Protein AF-0000000075212163 (afdb_homodimer)

Radius of gyration: 25.21 Å; Cα contacts (8 Å, |Δi|>4): 678; chains: 2; bounding box: 70×63×48 Å

Secondary structure (DSSP, 8-state):
--EEEHHHHHHHHHHHHHHHHHHH-TTEEEEEEETT-GGG-EEEEESGGGTT--TTPPPPHHHHHHHTT-SSEEEEEEEEESSTT--EEEEEEEEEEETTEEEEEEEEEE-HHHHHHHHHHHHHH--GGGHHHHHHTTTTSHHHHHHHHHHHHHTTTS-GGG--HHHHHHHHHHHHHTTGGGSTTHHHHHHHHHTS-HHHHHHHHHHHHHH--/--EEEHHHHHHHHHHHHHHHHHHH-TTEEEEEEETT-GGG-EEEEESGGGTT--TTPPPPHHHHHHHTT-SSEEEEEEEEESSTT--EEEEEEEEEEETTEEEEEEEEEE-HHHHHHHHHHHHHH--GGGHHHHHHTTTTSHHHHHHHHHHHHHTTTS-GGG--HHHHHHHHHHHHHTTGGGSTTHHHHHHHHHTS-HHHHHHHHHHHHHHT-

InterPro domains:
  IPR013559 YheO-like [PF08348] (7-125)
  IPR039445 Transcriptional regulator DauR-like, HTH domain [PF13309] (145-206)
  IPR039446 Transcriptional regulator DauR-like [PTHR35568] (6-212)

Sequence (426 aa):
MGSVPENDVLELLNQIGEAIALTFGKDCEVCISDLDTPEKAVLYIYNGHVTGREVGSPLIDEAKARVRNTDENVYLNYKKKIRKNGPSLKSSTIVKKIGGRNIAFCINYDCTQVEAMQYTLMNFLQTSSDQEDLDILGINTPSALAPIIQASIQSTNKPVSNFKKADRLKVVRDLDKRGILQIQNSVRLIADALGVSRYSIYNYIKEVRKEDHMGSVPENDVLELLNQIGEAIALTFGKDCEVCISDLDTPEKAVLYIYNGHVTGREVGSPLIDEAKARVRNTDENVYLNYKKKIRKNGPSLKSSTIVKKIGGRNIAFCINYDCTQVEAMQYTLMNFLQTSSDQEDLDILGINTPSALAPIIQASIQSTNKPVSNFKKADRLKVVRDLDKRGILQIQNSVRLIADALGVSRYSIYNYIKEVRKEDH

Foldseek 3Di:
DDDDDLVVVVVVLQVVQVVVDVVVHLQKKKFKFFLVCQQQTTCDMDNCVNLVDDHRHGDQPVVNVVVVDDAWDWDAFDWDDRDDLGFIWTKIWTWHQGPNITMIIMMIGGCLVVLLVVLLVCVVPDDPVCVVVCVVVCCLPLVSVSSNLNVLLVVLVDDLVPDDPVSLLSSLLVCVVSVQVVRPCSLVSNCVNNVHDSVVSVVSVVVSVVVVD/DDDDDLVVVVVVLQVVQVVVDVVVHLQKKKFKFFLVCQQQTTCDMDNCVNLVDDHRHGDQPVVNVVVVDDAWDWDAFDWDDRDDLGFIWTKIWTWHQGPNITMIIMMIGGCLVVLLVVLLVCVVPDDPVCVVVCVVVCCLPLVSLSSNLNVLLVVLVDDLVPDDPVSLLSSLLVCVVSVQVVRPCSLVSNCVNNVHDSVVSVVSVVVSVVVVD

Organism: Peptococcus niger (NCBI:txid2741)

Solvent-accessible surface area (backbone atoms only — not comparable to full-atom values): 22731 Å² total; per-residue (Å²): 132,39,58,33,51,35,69,58,52,53,50,49,51,50,52,50,36,50,36,51,21,58,58,66,31,77,50,22,22,22,40,33,28,35,66,81,41,44,75,53,10,26,70,45,61,38,46,31,74,77,80,68,49,53,69,44,32,50,61,50,69,74,56,51,64,54,61,76,68,47,81,82,36,76,47,66,56,38,83,44,68,88,46,89,69,45,62,42,25,42,25,24,38,40,36,43,76,55,49,86,38,46,33,36,45,33,41,38,31,54,41,19,59,59,50,29,48,52,49,53,51,51,60,70,66,54,45,86,85,37,58,66,45,45,60,67,72,34,56,74,32,71,79,42,43,48,27,40,54,41,34,46,44,54,71,67,77,51,62,67,89,71,53,48,72,70,50,51,42,50,35,52,43,53,38,46,75,71,46,46,69,74,41,80,66,33,58,57,52,49,14,61,59,64,70,50,50,57,66,55,49,52,52,42,51,53,53,49,57,52,67,78,95,132,40,60,32,49,35,69,57,54,53,50,49,51,50,52,52,35,51,34,51,22,58,58,67,31,78,51,23,21,23,41,34,29,37,67,80,40,44,74,54,10,27,70,44,60,38,45,31,74,78,79,70,48,53,69,44,32,50,61,52,70,73,55,52,64,54,63,76,67,46,81,83,36,74,46,64,54,36,84,44,69,88,46,90,71,44,63,43,24,44,26,25,37,39,38,44,77,55,48,87,36,46,34,36,45,32,41,40,31,56,41,20,59,58,50,28,48,52,49,52,51,51,60,70,65,54,45,87,85,37,58,67,46,47,60,69,72,34,57,75,31,72,78,43,43,48,28,38,53,40,32,45,43,53,71,67,76,54,62,67,90,72,55,49,71,71,51,53,43,52,34,53,44,54,38,45,76,72,48,45,69,75,42,79,67,32,57,56,53,50,14,62,59,65,72,51,51,57,67,55,49,52,51,42,50,53,52,49,56,51,66,80,96

pLDDT: mean 85.3, std 13.09, range [45.0, 98.56]

Structure (mmCIF, N/CA/C/O backbone):
data_AF-0000000075212163-model_v1
#
loop_
_entity.id
_entity.type
_entity.pdbx_description
1 polymer 'Predicted transcriptional regulator YheO, contains PAS and DNA-binding HTH domains'
#
loop_
_atom_site.group_PDB
_atom_site.id
_atom_site.type_symbol
_atom_site.label_atom_id
_atom_site.label_alt_id
_atom_site.label_comp_id
_atom_site.label_asym_id
_atom_site.label_entity_id
_atom_site.label_seq_id
_atom_site.pdbx_PDB_ins_code
_atom_site.Cartn_x
_atom_site.Cartn_y
_atom_site.Cartn_z
_atom_site.occupancy
_atom_site.B_iso_or_equiv
_atom_site.auth_seq_id
_atom_site.auth_comp_id
_atom_site.auth_asym_id
_atom_site.auth_atom_id
_atom_site.pdbx_PDB_model_num
ATOM 1 N N . MET A 1 1 ? 33.031 13.766 -5.918 1 59.62 1 MET A N 1
ATOM 2 C CA . MET A 1 1 ? 31.875 12.898 -6.02 1 59.62 1 MET A CA 1
ATOM 3 C C . MET A 1 1 ? 32.188 11.508 -5.477 1 59.62 1 MET A C 1
ATOM 5 O O . MET A 1 1 ? 33.125 10.867 -5.91 1 59.62 1 MET A O 1
ATOM 9 N N . GLY A 1 2 ? 31.781 11.203 -4.219 1 79.5 2 GLY A N 1
ATOM 10 C CA . GLY A 1 2 ? 32.25 10 -3.557 1 79.5 2 GLY A CA 1
ATOM 11 C C . GLY A 1 2 ? 31.641 8.727 -4.098 1 79.5 2 GLY A C 1
ATOM 12 O O . GLY A 1 2 ? 30.938 8.75 -5.105 1 79.5 2 GLY A O 1
ATOM 13 N N . SER A 1 3 ? 32.344 7.625 -3.955 1 86.94 3 SER A N 1
ATOM 14 C CA . SER A 1 3 ? 31.859 6.301 -4.328 1 86.94 3 SER A CA 1
ATOM 15 C C . SER A 1 3 ? 31.375 5.523 -3.109 1 86.94 3 SER A C 1
ATOM 17 O O . SER A 1 3 ? 31.781 5.816 -1.981 1 86.94 3 SER A O 1
ATOM 19 N N . VAL A 1 4 ? 30.438 4.684 -3.367 1 91.12 4 VAL A N 1
ATOM 20 C CA . VAL A 1 4 ? 29.875 3.82 -2.342 1 91.12 4 VAL A CA 1
ATOM 21 C C . VAL A 1 4 ? 30.188 2.361 -2.656 1 91.12 4 VAL A C 1
ATOM 23 O O . VAL A 1 4 ? 30.031 1.918 -3.799 1 91.12 4 VAL A O 1
ATOM 26 N N . PRO A 1 5 ? 30.641 1.63 -1.663 1 90.69 5 PRO A N 1
ATOM 27 C CA . PRO A 1 5 ? 30.891 0.208 -1.91 1 90.69 5 PRO A CA 1
ATOM 28 C C . PRO A 1 5 ? 29.625 -0.541 -2.35 1 90.69 5 PRO A C 1
ATOM 30 O O . PRO A 1 5 ? 28.531 -0.251 -1.866 1 90.69 5 PRO A O 1
ATOM 33 N N . GLU A 1 6 ? 29.859 -1.454 -3.268 1 91 6 GLU A N 1
ATOM 34 C CA . GLU A 1 6 ? 28.766 -2.258 -3.805 1 91 6 GLU A CA 1
ATOM 35 C C . GLU A 1 6 ? 27.953 -2.896 -2.686 1 91 6 GLU A C 1
ATOM 37 O O . GLU A 1 6 ? 26.719 -2.875 -2.719 1 91 6 GLU A O 1
ATOM 42 N N . ASN A 1 7 ? 28.578 -3.461 -1.73 1 91.38 7 ASN A N 1
ATOM 43 C CA . ASN A 1 7 ? 27.906 -4.137 -0.629 1 91.38 7 ASN A CA 1
ATOM 44 C C . ASN A 1 7 ? 27.047 -3.176 0.173 1 91.38 7 ASN A C 1
ATOM 46 O O . ASN A 1 7 ? 26 -3.566 0.695 1 91.38 7 ASN A O 1
ATOM 50 N N . ASP A 1 8 ? 27.469 -1.947 0.259 1 91.81 8 ASP A N 1
ATOM 51 C CA . ASP A 1 8 ? 26.672 -0.946 0.975 1 91.81 8 ASP A CA 1
ATOM 52 C C . ASP A 1 8 ? 25.391 -0.608 0.217 1 91.81 8 ASP A C 1
ATOM 54 O O . ASP A 1 8 ? 24.359 -0.357 0.828 1 91.81 8 ASP A O 1
ATOM 58 N N . VAL A 1 9 ? 25.531 -0.577 -1.086 1 93.94 9 VAL A N 1
ATOM 59 C CA . VAL A 1 9 ? 24.359 -0.309 -1.91 1 93.94 9 VAL A CA 1
ATOM 60 C C . VAL A 1 9 ? 23.359 -1.448 -1.765 1 93.94 9 VAL A C 1
ATOM 62 O O . VAL A 1 9 ? 22.156 -1.209 -1.604 1 93.94 9 VAL A O 1
ATOM 65 N N . LEU A 1 10 ? 23.828 -2.658 -1.772 1 94.88 10 LEU A N 1
ATOM 66 C CA . LEU A 1 10 ? 22.953 -3.82 -1.619 1 94.88 10 LEU A CA 1
ATOM 67 C C . LEU A 1 10 ? 22.297 -3.832 -0.242 1 94.88 10 LEU A C 1
ATOM 69 O O . LEU A 1 10 ? 21.141 -4.195 -0.109 1 94.88 10 LEU A O 1
ATOM 73 N N . GLU A 1 11 ? 23.031 -3.48 0.715 1 94.31 11 GLU A N 1
ATOM 74 C CA . GLU A 1 11 ? 22.469 -3.393 2.064 1 94.31 11 GLU A CA 1
ATOM 75 C C . GLU A 1 11 ? 21.375 -2.334 2.145 1 94.31 11 GLU A C 1
ATOM 77 O O . GLU A 1 11 ? 20.375 -2.527 2.824 1 94.31 11 GLU A O 1
ATOM 82 N N . LEU A 1 12 ? 21.625 -1.24 1.497 1 94.5 12 LEU A N 1
ATOM 83 C CA . LEU A 1 12 ? 20.625 -0.191 1.443 1 94.5 12 LEU A CA 1
ATOM 84 C C . LEU A 1 12 ? 19.344 -0.7 0.784 1 94.5 12 LEU A C 1
ATOM 86 O O . LEU A 1 12 ? 18.25 -0.47 1.292 1 94.5 12 LEU A O 1
ATOM 90 N N . LEU A 1 13 ? 19.484 -1.383 -0.332 1 96.81 13 LEU A N 1
ATOM 91 C CA . LEU A 1 13 ? 18.328 -1.969 -1.011 1 96.81 13 LEU A CA 1
ATOM 92 C C . LEU A 1 13 ? 17.609 -2.947 -0.096 1 96.81 13 LEU A C 1
ATOM 94 O O . LEU A 1 13 ? 16.375 -2.988 -0.082 1 96.81 13 LEU A O 1
ATOM 98 N N . ASN A 1 14 ? 18.344 -3.713 0.599 1 97 14 ASN A N 1
ATOM 99 C CA . ASN A 1 14 ? 17.781 -4.648 1.565 1 97 14 ASN A CA 1
ATOM 100 C C . ASN A 1 14 ? 16.953 -3.926 2.621 1 97 14 ASN A C 1
ATOM 102 O O . ASN A 1 14 ? 15.828 -4.344 2.924 1 97 14 ASN A O 1
ATOM 106 N N . GLN A 1 15 ? 17.453 -2.859 3.141 1 95.81 15 GLN A N 1
ATOM 107 C CA . GLN A 1 15 ? 16.75 -2.086 4.16 1 95.81 15 GLN A CA 1
ATOM 108 C C . GLN A 1 15 ? 15.477 -1.458 3.596 1 95.81 15 GLN A C 1
ATOM 110 O O . GLN A 1 15 ? 14.445 -1.425 4.27 1 95.81 15 GLN A O 1
ATOM 115 N N . ILE A 1 16 ? 15.57 -0.955 2.41 1 97.44 16 ILE A N 1
ATOM 116 C CA . ILE A 1 16 ? 14.406 -0.375 1.76 1 97.44 16 ILE A CA 1
ATOM 117 C C . ILE A 1 16 ? 13.352 -1.457 1.529 1 97.44 16 ILE A C 1
ATOM 119 O O . ILE A 1 16 ? 12.156 -1.226 1.739 1 97.44 16 ILE A O 1
ATOM 123 N N . GLY A 1 17 ? 13.82 -2.602 1.071 1 98.25 17 GLY A N 1
ATOM 124 C CA . GLY A 1 17 ? 12.906 -3.719 0.906 1 98.25 17 GLY A CA 1
ATOM 125 C C . GLY A 1 17 ? 12.148 -4.059 2.174 1 98.25 17 GLY A C 1
ATOM 126 O O . GLY A 1 17 ? 10.93 -4.254 2.143 1 98.25 17 GLY A O 1
ATOM 127 N N . GLU A 1 18 ? 12.836 -4.141 3.271 1 97.12 18 GLU A N 1
ATOM 128 C CA . GLU A 1 18 ? 12.203 -4.406 4.562 1 97.12 18 GLU A CA 1
ATOM 129 C C . GLU A 1 18 ? 11.188 -3.324 4.914 1 97.12 18 GLU A C 1
ATOM 131 O O . GLU A 1 18 ? 10.086 -3.627 5.367 1 97.12 18 GLU A O 1
ATOM 136 N N . ALA A 1 19 ? 11.609 -2.09 4.699 1 96.56 19 ALA A N 1
ATOM 137 C CA . ALA A 1 19 ? 10.727 -0.964 5 1 96.56 19 ALA A CA 1
ATOM 138 C C . ALA A 1 19 ? 9.422 -1.063 4.219 1 96.56 19 ALA A C 1
ATOM 140 O O . ALA A 1 19 ? 8.344 -0.877 4.785 1 96.56 19 ALA A O 1
ATOM 141 N N . ILE A 1 20 ? 9.531 -1.35 2.979 1 98.31 20 ILE A N 1
ATOM 142 C CA . ILE A 1 20 ? 8.352 -1.46 2.125 1 98.31 20 ILE A CA 1
ATOM 143 C C . ILE A 1 20 ? 7.465 -2.6 2.617 1 98.31 20 ILE A C 1
ATOM 145 O O . ILE A 1 20 ? 6.262 -2.416 2.811 1 98.31 20 ILE A O 1
ATOM 149 N N . ALA A 1 21 ? 8.031 -3.75 2.846 1 97.81 21 ALA A N 1
ATOM 150 C CA . ALA A 1 21 ? 7.281 -4.934 3.25 1 97.81 21 ALA A CA 1
ATOM 151 C C . ALA A 1 21 ? 6.559 -4.695 4.57 1 97.81 21 ALA A C 1
ATOM 153 O O . ALA A 1 21 ? 5.406 -5.109 4.738 1 97.81 21 ALA A O 1
ATOM 154 N N . LEU A 1 22 ? 7.172 -4.039 5.453 1 96.12 22 LEU A N 1
ATOM 155 C CA . LEU A 1 22 ? 6.566 -3.795 6.758 1 96.12 22 LEU A CA 1
ATOM 156 C C . LEU A 1 22 ? 5.492 -2.715 6.664 1 96.12 22 LEU A C 1
ATOM 158 O O . LEU A 1 22 ? 4.449 -2.812 7.312 1 96.12 22 LEU A O 1
ATOM 162 N N . THR A 1 23 ? 5.754 -1.752 5.898 1 96.19 23 THR A N 1
ATOM 163 C CA . THR A 1 23 ? 4.805 -0.651 5.77 1 96.19 23 THR A CA 1
ATOM 164 C C . THR A 1 23 ? 3.506 -1.128 5.125 1 96.19 23 THR A C 1
ATOM 166 O O . THR A 1 23 ? 2.416 -0.742 5.555 1 96.19 23 THR A O 1
ATOM 169 N N . PHE A 1 24 ? 3.613 -1.989 4.148 1 97 24 PHE A N 1
ATOM 170 C CA . PHE A 1 24 ? 2.434 -2.309 3.354 1 97 24 PHE A CA 1
ATOM 171 C C . PHE A 1 24 ? 1.915 -3.701 3.689 1 97 24 PHE A C 1
ATOM 173 O O . PHE A 1 24 ? 0.899 -4.141 3.145 1 97 24 PHE A O 1
ATOM 180 N N . GLY A 1 25 ? 2.672 -4.469 4.551 1 95.62 25 GLY A N 1
ATOM 181 C CA . GLY A 1 25 ? 2.107 -5.648 5.188 1 95.62 25 GLY A CA 1
ATOM 182 C C . GLY A 1 25 ? 2.441 -6.938 4.461 1 95.62 25 GLY A C 1
ATOM 183 O O . GLY A 1 25 ? 3.211 -6.93 3.494 1 95.62 25 GLY A O 1
ATOM 184 N N . LYS A 1 26 ? 1.809 -8.008 4.895 1 95.12 26 LYS A N 1
ATOM 185 C CA . LYS A 1 26 ? 2.178 -9.367 4.535 1 95.12 26 LYS A CA 1
ATOM 186 C C . LYS A 1 26 ? 1.903 -9.648 3.061 1 95.12 26 LYS A C 1
ATOM 188 O O . LYS A 1 26 ? 2.488 -10.562 2.475 1 95.12 26 LYS A O 1
ATOM 193 N N . ASP A 1 27 ? 1.025 -8.898 2.43 1 95.06 27 ASP A N 1
ATOM 194 C CA . ASP A 1 27 ? 0.671 -9.125 1.033 1 95.06 27 ASP A CA 1
ATOM 195 C C . ASP A 1 27 ? 1.636 -8.406 0.095 1 95.06 27 ASP A C 1
ATOM 197 O O . ASP A 1 27 ? 1.512 -8.508 -1.127 1 95.06 27 ASP A O 1
ATOM 201 N N . CYS A 1 28 ? 2.619 -7.695 0.62 1 98 28 CYS A N 1
ATOM 202 C CA . CYS A 1 28 ? 3.594 -6.957 -0.175 1 98 28 CYS A CA 1
ATOM 203 C C . CYS A 1 28 ? 4.949 -7.648 -0.154 1 98 28 CYS A C 1
ATOM 205 O O . CYS A 1 28 ? 5.652 -7.617 0.859 1 98 28 CYS A O 1
ATOM 207 N N . GLU A 1 29 ? 5.34 -8.195 -1.203 1 97.62 29 GLU A N 1
ATOM 208 C CA . GLU A 1 29 ? 6.641 -8.836 -1.35 1 97.62 29 GLU A CA 1
ATOM 209 C C . GLU A 1 29 ? 7.66 -7.891 -1.976 1 97.62 29 GLU A C 1
ATOM 211 O O . GLU A 1 29 ? 7.344 -7.176 -2.928 1 97.62 29 GLU A O 1
ATOM 216 N N . VAL A 1 30 ? 8.836 -7.867 -1.484 1 98.56 30 VAL A N 1
ATOM 217 C CA . VAL A 1 30 ? 9.969 -7.199 -2.113 1 98.56 30 VAL A CA 1
ATOM 218 C C . VAL A 1 30 ? 11.094 -8.203 -2.354 1 98.56 30 VAL A C 1
ATOM 220 O O . VAL A 1 30 ? 11.484 -8.93 -1.441 1 98.56 30 VAL A O 1
ATOM 223 N N . CYS A 1 31 ? 11.562 -8.242 -3.576 1 97.62 31 CYS A N 1
ATOM 224 C CA . CYS A 1 31 ? 12.594 -9.195 -3.973 1 97.62 31 CYS A CA 1
ATOM 225 C C . CYS A 1 31 ? 13.758 -8.492 -4.656 1 97.62 31 CYS A C 1
ATOM 227 O O . CYS A 1 31 ? 13.555 -7.691 -5.57 1 97.62 31 CYS A O 1
ATOM 229 N N . ILE A 1 32 ? 14.914 -8.695 -4.168 1 97.69 32 ILE A N 1
ATOM 230 C CA . ILE A 1 32 ? 16.156 -8.219 -4.781 1 97.69 32 ILE A CA 1
ATOM 231 C C . ILE A 1 32 ? 16.922 -9.391 -5.375 1 97.69 32 ILE A C 1
ATOM 233 O O . ILE A 1 32 ? 17.281 -10.336 -4.66 1 97.69 32 ILE A O 1
ATOM 237 N N . SER A 1 33 ? 17.203 -9.328 -6.648 1 96.19 33 SER A N 1
ATOM 238 C CA . SER A 1 33 ? 17.797 -10.484 -7.32 1 96.19 33 SER A CA 1
ATOM 239 C C . SER A 1 33 ? 18.984 -10.07 -8.172 1 96.19 33 SER A C 1
ATOM 241 O O . SER A 1 33 ? 19.047 -8.945 -8.664 1 96.19 33 SER A O 1
ATOM 243 N N . ASP A 1 34 ? 19.891 -11 -8.32 1 93.69 34 ASP A N 1
ATOM 244 C CA . ASP A 1 34 ? 21 -10.898 -9.25 1 93.69 34 ASP A CA 1
ATOM 245 C C . ASP A 1 34 ? 20.672 -11.57 -10.578 1 93.69 34 ASP A C 1
ATOM 247 O O . ASP A 1 34 ? 20.609 -12.805 -10.656 1 93.69 34 ASP A O 1
ATOM 251 N N . LEU A 1 35 ? 20.531 -10.789 -11.602 1 90.56 35 LEU A N 1
ATOM 252 C CA . LEU A 1 35 ? 20.078 -11.32 -12.883 1 90.56 35 LEU A CA 1
ATOM 253 C C . LEU A 1 35 ? 21.203 -12.07 -13.586 1 90.56 35 LEU A C 1
ATOM 255 O O . LEU A 1 35 ? 20.953 -12.828 -14.531 1 90.56 35 LEU A O 1
ATOM 259 N N . ASP A 1 36 ? 22.406 -11.891 -13.141 1 89.5 36 ASP A N 1
ATOM 260 C CA . ASP A 1 36 ? 23.547 -12.523 -13.773 1 89.5 36 ASP A CA 1
ATOM 261 C C . ASP A 1 36 ? 23.75 -13.945 -13.258 1 89.5 36 ASP A C 1
ATOM 263 O O . ASP A 1 36 ? 24.562 -14.695 -13.805 1 89.5 36 ASP A O 1
ATOM 267 N N . THR A 1 37 ? 23.094 -14.32 -12.18 1 91.5 37 THR A N 1
ATOM 268 C CA . THR A 1 37 ? 23.125 -15.672 -11.625 1 91.5 37 THR A CA 1
ATOM 269 C C . THR A 1 37 ? 21.719 -16.266 -11.547 1 91.5 37 THR A C 1
ATOM 271 O O . THR A 1 37 ? 21.203 -16.5 -10.461 1 91.5 37 THR A O 1
ATOM 274 N N . PRO A 1 38 ? 21.125 -16.594 -12.648 1 90 38 PRO A N 1
ATOM 275 C CA . PRO A 1 38 ? 19.703 -16.938 -12.734 1 90 38 PRO A CA 1
ATOM 276 C C . PRO A 1 38 ? 19.344 -18.188 -11.914 1 90 38 PRO A C 1
ATOM 278 O O . PRO A 1 38 ? 18.219 -18.328 -11.469 1 90 38 PRO A O 1
ATOM 281 N N . GLU A 1 39 ? 20.25 -19.094 -11.641 1 92.62 39 GLU A N 1
ATOM 282 C CA . GLU A 1 39 ? 19.953 -20.344 -10.922 1 92.62 39 GLU A CA 1
ATOM 283 C C . GLU A 1 39 ? 19.875 -20.094 -9.422 1 92.62 39 GLU A C 1
ATOM 285 O O . GLU A 1 39 ? 19.266 -20.875 -8.695 1 92.62 39 GLU A O 1
ATOM 290 N N . LYS A 1 40 ? 20.578 -19.125 -8.945 1 94.75 40 LYS A N 1
ATOM 291 C CA . LYS A 1 40 ? 20.547 -18.688 -7.555 1 94.75 40 LYS A CA 1
ATOM 292 C C . LYS A 1 40 ? 20.406 -17.172 -7.473 1 94.75 40 LYS A C 1
ATOM 294 O O . LYS A 1 40 ? 21.25 -16.5 -6.875 1 94.75 40 LYS A O 1
ATOM 299 N N . ALA A 1 41 ? 19.312 -16.672 -7.98 1 94.75 41 ALA A N 1
ATOM 300 C CA . ALA A 1 41 ? 19.203 -15.266 -8.344 1 94.75 41 ALA A CA 1
ATOM 301 C C . ALA A 1 41 ? 18.797 -14.422 -7.141 1 94.75 41 ALA A C 1
ATOM 303 O O . ALA A 1 41 ? 19.312 -13.312 -6.953 1 94.75 41 ALA A O 1
ATOM 304 N N . VAL A 1 42 ? 17.859 -14.898 -6.246 1 97.44 42 VAL A N 1
ATOM 305 C CA . VAL A 1 42 ? 17.266 -14.07 -5.195 1 97.44 42 VAL A CA 1
ATOM 306 C C . VAL A 1 42 ? 18.281 -13.852 -4.082 1 97.44 42 VAL A C 1
ATOM 308 O O . VAL A 1 42 ? 18.734 -14.797 -3.434 1 97.44 42 VAL A O 1
ATOM 311 N N . LEU A 1 43 ? 18.703 -12.648 -3.863 1 97.44 43 LEU A N 1
ATOM 312 C CA . LEU A 1 43 ? 19.656 -12.266 -2.826 1 97.44 43 LEU A CA 1
ATOM 313 C C . LEU A 1 43 ? 18.938 -11.984 -1.509 1 97.44 43 LEU A C 1
ATOM 315 O O . LEU A 1 43 ? 19.375 -12.445 -0.451 1 97.44 43 LEU A O 1
ATOM 319 N N . TYR A 1 44 ? 17.859 -11.148 -1.538 1 97.94 44 TYR A N 1
ATOM 320 C CA . TYR A 1 44 ? 16.984 -10.781 -0.419 1 97.94 44 TYR A CA 1
ATOM 321 C C . TYR A 1 44 ? 15.523 -10.859 -0.813 1 97.94 44 TYR A C 1
ATOM 323 O O . TYR A 1 44 ? 15.164 -10.578 -1.958 1 97.94 44 TYR A O 1
ATOM 331 N N . ILE A 1 45 ? 14.734 -11.312 0.126 1 98.31 45 ILE A N 1
ATOM 332 C CA . ILE A 1 45 ? 13.305 -11.359 -0.163 1 98.31 45 ILE A CA 1
ATOM 333 C C . ILE A 1 45 ? 12.516 -11.211 1.134 1 98.31 45 ILE A C 1
ATOM 335 O O . ILE A 1 45 ? 12.875 -11.789 2.16 1 98.31 45 ILE A O 1
ATOM 339 N N . TYR A 1 46 ? 11.547 -10.344 1.135 1 98.31 46 TYR A N 1
ATOM 340 C CA . TYR A 1 46 ? 10.562 -10.18 2.201 1 98.31 46 TYR A CA 1
ATOM 341 C C . TYR A 1 46 ? 9.172 -10.602 1.735 1 98.31 46 TYR A C 1
ATOM 343 O O . TYR A 1 46 ? 8.758 -10.266 0.626 1 98.31 46 TYR A O 1
ATOM 351 N N . ASN A 1 47 ? 8.484 -11.438 2.562 1 97.25 47 ASN A N 1
ATOM 352 C CA . ASN A 1 47 ? 7.168 -11.984 2.256 1 97.25 47 ASN A CA 1
ATOM 353 C C . ASN A 1 47 ? 7.199 -12.859 1.01 1 97.25 47 ASN A C 1
ATOM 355 O O . ASN A 1 47 ? 6.359 -12.719 0.121 1 97.25 47 ASN A O 1
ATOM 359 N N . GLY A 1 48 ? 8.133 -13.75 0.991 1 95.62 48 GLY A N 1
ATOM 360 C CA . GLY A 1 48 ? 8.344 -14.633 -0.147 1 95.62 48 GLY A CA 1
ATOM 361 C C . GLY A 1 48 ? 7.164 -15.539 -0.427 1 95.62 48 GLY A C 1
ATOM 362 O O . GLY A 1 48 ? 7.023 -16.062 -1.534 1 95.62 48 GLY A O 1
ATOM 363 N N . HIS A 1 49 ? 6.262 -15.672 0.503 1 90.56 49 HIS A N 1
ATOM 364 C CA . HIS A 1 49 ? 5.102 -16.547 0.343 1 90.56 49 HIS A CA 1
ATOM 365 C C . HIS A 1 49 ? 4.172 -16.031 -0.75 1 90.56 49 HIS A C 1
ATOM 367 O O . HIS A 1 49 ? 3.369 -16.781 -1.296 1 90.56 49 HIS A O 1
ATOM 373 N N . VAL A 1 50 ? 4.258 -14.773 -1.085 1 92.19 50 VAL A N 1
ATOM 374 C CA . VAL A 1 50 ? 3.408 -14.18 -2.115 1 92.19 50 VAL A CA 1
ATOM 375 C C . VAL A 1 50 ? 3.662 -14.875 -3.453 1 92.19 50 VAL A C 1
ATOM 377 O O . VAL A 1 50 ? 2.725 -15.133 -4.211 1 92.19 50 VAL A O 1
ATOM 380 N N . THR A 1 51 ? 4.906 -15.172 -3.73 1 89.94 51 THR A N 1
ATOM 381 C CA . THR A 1 51 ? 5.246 -15.812 -4.992 1 89.94 51 THR A CA 1
ATOM 382 C C . THR A 1 51 ? 5.773 -17.234 -4.758 1 89.94 51 THR A C 1
ATOM 384 O O . THR A 1 51 ? 6.07 -17.953 -5.707 1 89.94 51 THR A O 1
ATOM 387 N N . GLY A 1 52 ? 5.922 -17.578 -3.494 1 89.06 52 GLY A N 1
ATOM 388 C CA . GLY A 1 52 ? 6.469 -18.891 -3.168 1 89.06 52 GLY A CA 1
ATOM 389 C C . GLY A 1 52 ? 7.977 -18.953 -3.322 1 89.06 52 GLY A C 1
ATOM 390 O O . GLY A 1 52 ? 8.523 -20.016 -3.621 1 89.06 52 GLY A O 1
ATOM 391 N N . ARG A 1 53 ? 8.688 -17.906 -3.201 1 92.81 53 ARG A N 1
ATOM 392 C CA . ARG A 1 53 ? 10.141 -17.859 -3.393 1 92.81 53 ARG A CA 1
ATOM 393 C C . ARG A 1 53 ? 10.859 -17.656 -2.066 1 92.81 53 ARG A C 1
ATOM 395 O O . ARG A 1 53 ? 10.242 -17.266 -1.07 1 92.81 53 ARG A O 1
ATOM 402 N N . GLU A 1 54 ? 12.109 -17.969 -2.049 1 96.25 54 GLU A N 1
ATOM 403 C CA . GLU A 1 54 ? 13.008 -17.766 -0.914 1 96.25 54 GLU A CA 1
ATOM 404 C C . GLU A 1 54 ? 14.406 -17.359 -1.377 1 96.25 54 GLU A C 1
ATOM 406 O O . GLU A 1 54 ? 14.688 -17.344 -2.576 1 96.25 54 GLU A O 1
ATOM 411 N N . VAL A 1 55 ? 15.305 -16.938 -0.433 1 97.56 55 VAL A N 1
ATOM 412 C CA . VAL A 1 55 ? 16.672 -16.594 -0.777 1 97.56 55 VAL A CA 1
ATOM 413 C C . VAL A 1 55 ? 17.328 -17.766 -1.508 1 97.56 55 VAL A C 1
ATOM 415 O O . VAL A 1 55 ? 17.203 -18.922 -1.091 1 97.56 55 VAL A O 1
ATOM 418 N N . GLY A 1 56 ? 17.938 -17.469 -2.664 1 96.31 56 GLY A N 1
ATOM 419 C CA . GLY A 1 56 ? 18.594 -18.5 -3.451 1 96.31 56 GLY A CA 1
ATOM 420 C C . GLY A 1 56 ? 17.688 -19.078 -4.539 1 96.31 56 GLY A C 1
ATOM 421 O O . GLY A 1 56 ? 18.141 -19.844 -5.387 1 96.31 56 GLY A O 1
ATOM 422 N N . SER A 1 57 ? 16.406 -18.75 -4.523 1 94.88 57 SER A N 1
ATOM 423 C CA . SER A 1 57 ? 15.516 -19.203 -5.578 1 94.88 57 SER A CA 1
ATOM 424 C C . SER A 1 57 ? 15.969 -18.703 -6.949 1 94.88 57 SER A C 1
ATOM 426 O O . SER A 1 57 ? 16.578 -17.641 -7.059 1 94.88 57 SER A O 1
ATOM 428 N N . PRO A 1 58 ? 15.703 -19.484 -8.031 1 93.62 58 PRO A N 1
ATOM 429 C CA . PRO A 1 58 ? 16.031 -19.062 -9.391 1 93.62 58 PRO A CA 1
ATOM 430 C C . PRO A 1 58 ? 15.125 -17.953 -9.906 1 93.62 58 PRO A C 1
ATOM 432 O O . PRO A 1 58 ? 14.109 -17.641 -9.281 1 93.62 58 PRO A O 1
ATOM 435 N N . LEU A 1 59 ? 15.539 -17.359 -11.016 1 89.44 59 LEU A N 1
ATOM 436 C CA . LEU A 1 59 ? 14.664 -16.406 -11.688 1 89.44 59 LEU A CA 1
ATOM 437 C C . LEU A 1 59 ? 13.414 -17.109 -12.227 1 89.44 59 LEU A C 1
ATOM 439 O O . LEU A 1 59 ? 13.492 -18.234 -12.719 1 89.44 59 LEU A O 1
ATOM 443 N N . ILE A 1 60 ? 12.352 -16.391 -12.102 1 81.25 60 ILE A N 1
ATOM 444 C CA . ILE A 1 60 ? 11.141 -16.891 -12.742 1 81.25 60 ILE A CA 1
ATOM 445 C C . ILE A 1 60 ? 11.117 -16.484 -14.211 1 81.25 60 ILE A C 1
ATOM 447 O O . ILE A 1 60 ? 11.836 -15.562 -14.617 1 81.25 60 ILE A O 1
ATOM 451 N N . ASP A 1 61 ? 10.359 -17.109 -14.977 1 72.94 61 ASP A N 1
ATOM 452 C CA . ASP A 1 61 ? 10.336 -16.938 -16.422 1 72.94 61 ASP A CA 1
ATOM 453 C C . ASP A 1 61 ? 10.047 -15.492 -16.797 1 72.94 61 ASP A C 1
ATOM 455 O O . ASP A 1 61 ? 10.672 -14.938 -17.703 1 72.94 61 ASP A O 1
ATOM 459 N N . GLU A 1 62 ? 9.172 -14.875 -16.109 1 71.31 62 GLU A N 1
ATOM 460 C CA . GLU A 1 62 ? 8.82 -13.492 -16.406 1 71.31 62 GLU A CA 1
ATOM 461 C C . GLU A 1 62 ? 10.016 -12.562 -16.234 1 71.31 62 GLU A C 1
ATOM 463 O O . GLU A 1 62 ? 10.18 -11.609 -17 1 71.31 62 GLU A O 1
ATOM 468 N N . ALA A 1 63 ? 10.805 -12.828 -15.289 1 70.38 63 ALA A N 1
ATOM 469 C CA . ALA A 1 63 ? 11.992 -12.023 -15.023 1 70.38 63 ALA A CA 1
ATOM 470 C C . ALA A 1 63 ? 13.07 -12.266 -16.078 1 70.38 63 ALA A C 1
ATOM 472 O O . ALA A 1 63 ? 13.758 -11.336 -16.5 1 70.38 63 ALA A O 1
ATOM 473 N N . LYS A 1 64 ? 13.117 -13.453 -16.531 1 70.12 64 LYS A N 1
ATOM 474 C CA . LYS A 1 64 ? 14.102 -13.797 -17.547 1 70.12 64 LYS A CA 1
ATOM 475 C C . LYS A 1 64 ? 13.82 -13.055 -18.859 1 70.12 64 LYS A C 1
ATOM 477 O O . LYS A 1 64 ? 14.75 -12.586 -19.516 1 70.12 64 LYS A O 1
ATOM 482 N N . ALA A 1 65 ? 12.562 -13.047 -19.141 1 68.25 65 ALA A N 1
ATOM 483 C CA . ALA A 1 65 ? 12.164 -12.398 -20.375 1 68.25 65 ALA A CA 1
ATOM 484 C C . ALA A 1 65 ? 12.5 -10.906 -20.359 1 68.25 65 ALA A C 1
ATOM 486 O O . ALA A 1 65 ? 12.805 -10.312 -21.391 1 68.25 65 ALA A O 1
ATOM 487 N N . ARG A 1 66 ? 12.508 -10.336 -19.172 1 62.16 66 ARG A N 1
ATOM 488 C CA . ARG A 1 66 ? 12.781 -8.906 -19.016 1 62.16 66 ARG A CA 1
ATOM 489 C C . ARG A 1 66 ? 14.273 -8.625 -19.094 1 62.16 66 ARG A C 1
ATOM 491 O O . ARG A 1 66 ? 14.688 -7.559 -19.562 1 62.16 66 ARG A O 1
ATOM 498 N N . VAL A 1 67 ? 15.148 -9.5 -18.609 1 61.12 67 VAL A N 1
ATOM 499 C CA . VAL A 1 67 ? 16.609 -9.383 -18.594 1 61.12 67 VAL A CA 1
ATOM 500 C C . VAL A 1 67 ? 17.125 -9.297 -20.031 1 61.12 67 VAL A C 1
ATOM 502 O O . VAL A 1 67 ? 18.109 -8.602 -20.297 1 61.12 67 VAL A O 1
ATOM 505 N N . ARG A 1 68 ? 16.578 -10.156 -21 1 58.34 68 ARG A N 1
ATOM 506 C CA . ARG A 1 68 ? 17.141 -10.273 -22.344 1 58.34 68 ARG A CA 1
ATOM 507 C C . ARG A 1 68 ? 17.031 -8.953 -23.094 1 58.34 68 ARG A C 1
ATOM 509 O O . ARG A 1 68 ? 17.734 -8.734 -24.078 1 58.34 68 ARG A O 1
ATOM 516 N N . ASN A 1 69 ? 16.25 -8.227 -22.719 1 53.06 69 ASN A N 1
ATOM 517 C CA . ASN A 1 69 ? 16.031 -7.082 -23.594 1 53.06 69 ASN A CA 1
ATOM 518 C C . ASN A 1 69 ? 16.734 -5.832 -23.078 1 53.06 69 ASN A C 1
ATOM 520 O O . ASN A 1 69 ? 16.953 -4.879 -23.828 1 53.06 69 ASN A O 1
ATOM 524 N N . THR A 1 70 ? 16.75 -5.23 -21.906 1 52.31 70 THR A N 1
ATOM 525 C CA . THR A 1 70 ? 16.922 -3.795 -21.734 1 52.31 70 THR A CA 1
ATOM 526 C C . THR A 1 70 ? 18.031 -3.498 -20.734 1 52.31 70 THR A C 1
ATOM 528 O O . THR A 1 70 ? 18.312 -4.309 -19.859 1 52.31 70 THR A O 1
ATOM 531 N N . ASP A 1 71 ? 19.219 -2.697 -21.203 1 57.22 71 ASP A N 1
ATOM 532 C CA . ASP A 1 71 ? 20.031 -1.904 -20.297 1 57.22 71 ASP A CA 1
ATOM 533 C C . ASP A 1 71 ? 19.281 -1.609 -19 1 57.22 71 ASP A C 1
ATOM 535 O O . ASP A 1 71 ? 18.469 -2.428 -18.547 1 57.22 71 ASP A O 1
ATOM 539 N N . GLU A 1 72 ? 19.078 -0.357 -18.625 1 61.53 72 GLU A N 1
ATOM 540 C CA . GLU A 1 72 ? 18.25 0.159 -17.547 1 61.53 72 GLU A CA 1
ATOM 541 C C . GLU A 1 72 ? 16.766 0.011 -17.875 1 61.53 72 GLU A C 1
ATOM 543 O O . GLU A 1 72 ? 16.266 0.605 -18.828 1 61.53 72 GLU A O 1
ATOM 548 N N . ASN A 1 73 ? 16.125 -1.097 -17.109 1 82.25 73 ASN A N 1
ATOM 549 C CA . ASN A 1 73 ? 14.711 -1.312 -17.375 1 82.25 73 ASN A CA 1
ATOM 550 C C . ASN A 1 73 ? 13.867 -1.066 -16.125 1 82.25 73 ASN A C 1
ATOM 552 O O . ASN A 1 73 ? 14.281 -1.396 -15.016 1 82.25 73 ASN A O 1
ATOM 556 N N . VAL A 1 74 ? 13.016 -0.15 -16.312 1 86.81 74 VAL A N 1
ATOM 557 C CA . VAL A 1 74 ? 12.039 0.171 -15.273 1 86.81 74 VAL A CA 1
ATOM 558 C C . VAL A 1 74 ? 10.633 -0.177 -15.75 1 86.81 74 VAL A C 1
ATOM 560 O O . VAL A 1 74 ? 10.195 0.296 -16.797 1 86.81 74 VAL A O 1
ATOM 563 N N . TYR A 1 75 ? 10.016 -1.114 -15.117 1 89.56 75 TYR A N 1
ATOM 564 C CA . TYR A 1 75 ? 8.617 -1.471 -15.32 1 89.56 75 TYR A CA 1
ATOM 565 C C . TYR A 1 75 ? 7.785 -1.136 -14.094 1 89.56 75 TYR A C 1
ATOM 567 O O . TYR A 1 75 ? 7.961 -1.74 -13.031 1 89.56 75 TYR A O 1
ATOM 575 N N . LEU A 1 76 ? 6.879 -0.2 -14.281 1 93.12 76 LEU A N 1
ATOM 576 C CA . LEU A 1 76 ? 6.203 0.304 -13.086 1 93.12 76 LEU A CA 1
ATOM 577 C C . LEU A 1 76 ? 4.719 -0.054 -13.117 1 93.12 76 LEU A C 1
ATOM 579 O O . LEU A 1 76 ? 4.082 0.003 -14.172 1 93.12 76 LEU A O 1
ATOM 583 N N . ASN A 1 77 ? 4.25 -0.5 -11.992 1 94.56 77 ASN A N 1
ATOM 584 C CA . ASN A 1 77 ? 2.832 -0.683 -11.703 1 94.56 77 ASN A CA 1
ATOM 585 C C . ASN A 1 77 ? 2.139 -1.506 -12.781 1 94.56 77 ASN A C 1
ATOM 587 O O . ASN A 1 77 ? 1.125 -1.079 -13.344 1 94.56 77 ASN A O 1
ATOM 591 N N . TYR A 1 78 ? 2.582 -2.672 -12.969 1 90.38 78 TYR A N 1
ATOM 592 C CA . TYR A 1 78 ? 1.99 -3.559 -13.961 1 90.38 78 TYR A CA 1
ATOM 593 C C . TYR A 1 78 ? 1.367 -4.781 -13.297 1 90.38 78 TYR A C 1
ATOM 595 O O . TYR A 1 78 ? 1.742 -5.148 -12.188 1 90.38 78 TYR A O 1
ATOM 603 N N . LYS A 1 79 ? 0.364 -5.344 -14.008 1 88.19 79 LYS A N 1
ATOM 604 C CA . LYS A 1 79 ? -0.243 -6.59 -13.547 1 88.19 79 LYS A CA 1
ATOM 605 C C . LYS A 1 79 ? 0.641 -7.789 -13.867 1 88.19 79 LYS A C 1
ATOM 607 O O . LYS A 1 79 ? 1.197 -7.879 -14.969 1 88.19 79 LYS A O 1
ATOM 612 N N . LYS A 1 80 ? 0.825 -8.625 -12.828 1 83.88 80 LYS A N 1
ATOM 613 C CA . LYS A 1 80 ? 1.652 -9.812 -12.977 1 83.88 80 LYS A CA 1
ATOM 614 C C . LYS A 1 80 ? 0.903 -11.062 -12.516 1 83.88 80 LYS A C 1
ATOM 616 O O . LYS A 1 80 ? 0.182 -11.023 -11.516 1 83.88 80 LYS A O 1
ATOM 621 N N . LYS A 1 81 ? 1.045 -12.125 -13.312 1 76.25 81 LYS A N 1
ATOM 622 C CA . LYS A 1 81 ? 0.55 -13.438 -12.906 1 76.25 81 LYS A CA 1
ATOM 623 C C . LYS A 1 81 ? 1.686 -14.461 -12.836 1 76.25 81 LYS A C 1
ATOM 625 O O . LYS A 1 81 ? 2.451 -14.609 -13.797 1 76.25 81 LYS A O 1
ATOM 630 N N . ILE A 1 82 ? 1.924 -14.953 -11.711 1 73.31 82 ILE A N 1
ATOM 631 C CA . ILE A 1 82 ? 2.998 -15.93 -11.555 1 73.31 82 ILE A CA 1
ATOM 632 C C . ILE A 1 82 ? 2.564 -17.266 -12.133 1 73.31 82 ILE A C 1
ATOM 634 O O . ILE A 1 82 ? 3.369 -17.984 -12.734 1 73.31 82 ILE A O 1
ATOM 638 N N . ARG A 1 83 ? 1.415 -17.734 -11.953 1 69.19 83 ARG A N 1
ATOM 639 C CA . ARG A 1 83 ? 0.837 -18.969 -12.484 1 69.19 83 ARG A CA 1
ATOM 640 C C . ARG A 1 83 ? -0.624 -18.766 -12.875 1 69.19 83 ARG A C 1
ATOM 642 O O . ARG A 1 83 ? -1.253 -17.797 -12.453 1 69.19 83 ARG A O 1
ATOM 649 N N . LYS A 1 84 ? -0.973 -19.75 -13.656 1 66.31 84 LYS A N 1
ATOM 650 C CA . LYS A 1 84 ? -2.387 -19.75 -14.023 1 66.31 84 LYS A CA 1
ATOM 651 C C . LYS A 1 84 ? -3.275 -19.844 -12.781 1 66.31 84 LYS A C 1
ATOM 653 O O . LYS A 1 84 ? -3.041 -20.672 -11.906 1 66.31 84 LYS A O 1
ATOM 658 N N . ASN A 1 85 ? -4.07 -19 -12.531 1 65.5 85 ASN A N 1
ATOM 659 C CA . ASN A 1 85 ? -5.043 -18.984 -11.445 1 65.5 85 ASN A CA 1
ATOM 660 C C . ASN A 1 85 ? -4.383 -18.625 -10.117 1 65.5 85 ASN A C 1
ATOM 662 O O . ASN A 1 85 ? -4.855 -19.047 -9.055 1 65.5 85 ASN A O 1
ATOM 666 N N . GLY A 1 86 ? -3.197 -18.188 -10.188 1 72.69 86 GLY A N 1
ATOM 667 C CA . GLY A 1 86 ? -2.531 -17.703 -8.984 1 72.69 86 GLY A CA 1
ATOM 668 C C . GLY A 1 86 ? -3.039 -16.359 -8.516 1 72.69 86 GLY A C 1
ATOM 669 O O . GLY A 1 86 ? -4.07 -15.875 -8.984 1 72.69 86 GLY A O 1
ATOM 670 N N . PRO A 1 87 ? -2.348 -15.883 -7.5 1 79.06 87 PRO A N 1
ATOM 671 C CA . PRO A 1 87 ? -2.754 -14.57 -6.984 1 79.06 87 PRO A CA 1
ATOM 672 C C . PRO A 1 87 ? -2.627 -13.461 -8.031 1 79.06 87 PRO A C 1
ATOM 674 O O . PRO A 1 87 ? -1.798 -13.555 -8.938 1 79.06 87 PRO A O 1
ATOM 677 N N . SER A 1 88 ? -3.475 -12.578 -7.973 1 86 88 SER A N 1
ATOM 678 C CA . SER A 1 88 ? -3.402 -11.352 -8.766 1 86 88 SER A CA 1
ATOM 679 C C . SER A 1 88 ? -2.379 -10.383 -8.188 1 86 88 SER A C 1
ATOM 681 O O . SER A 1 88 ? -2.561 -9.859 -7.09 1 86 88 SER A O 1
ATOM 683 N N . LEU A 1 89 ? -1.322 -10.148 -8.961 1 91.25 89 LEU A N 1
ATOM 684 C CA . LEU A 1 89 ? -0.248 -9.32 -8.43 1 91.25 89 LEU A CA 1
ATOM 685 C C . LEU A 1 89 ? -0.152 -8 -9.188 1 91.25 89 LEU A C 1
ATOM 687 O O . LEU A 1 89 ? -0.291 -7.973 -10.414 1 91.25 89 LEU A O 1
ATOM 691 N N . LYS A 1 90 ? -0.007 -6.906 -8.492 1 94.44 90 LYS A N 1
ATOM 692 C CA . LYS A 1 90 ? 0.497 -5.625 -8.977 1 94.44 90 LYS A CA 1
ATOM 693 C C . LYS A 1 90 ? 1.986 -5.473 -8.688 1 94.44 90 LYS A C 1
ATOM 695 O O . LYS A 1 90 ? 2.424 -5.672 -7.551 1 94.44 90 LYS A O 1
ATOM 700 N N . SER A 1 91 ? 2.75 -5.074 -9.75 1 94.19 91 SER A N 1
ATOM 701 C CA . SER A 1 91 ? 4.191 -5.203 -9.562 1 94.19 91 SER A CA 1
ATOM 702 C C . SER A 1 91 ? 4.934 -4.012 -10.164 1 94.19 91 SER A C 1
ATOM 704 O O . SER A 1 91 ? 4.395 -3.303 -11.008 1 94.19 91 SER A O 1
ATOM 706 N N . SER A 1 92 ? 6.078 -3.674 -9.656 1 94.75 92 SER A N 1
ATOM 707 C CA . SER A 1 92 ? 7.074 -2.748 -10.188 1 94.75 92 SER A CA 1
ATOM 708 C C . SER A 1 92 ? 8.477 -3.344 -10.102 1 94.75 92 SER A C 1
ATOM 710 O O . SER A 1 92 ? 8.852 -3.93 -9.086 1 94.75 92 SER A O 1
ATOM 712 N N . THR A 1 93 ? 9.234 -3.232 -11.195 1 93.25 93 THR A N 1
ATOM 713 C CA . THR A 1 93 ? 10.578 -3.793 -11.258 1 93.25 93 THR A CA 1
ATOM 714 C C . THR A 1 93 ? 11.578 -2.746 -11.75 1 93.25 93 THR A C 1
ATOM 716 O O . THR A 1 93 ? 11.328 -2.055 -12.742 1 93.25 93 THR A O 1
ATOM 719 N N . ILE A 1 94 ? 12.625 -2.598 -11.039 1 93.56 94 ILE A N 1
ATOM 720 C CA . ILE A 1 94 ? 13.75 -1.757 -11.43 1 93.56 94 ILE A CA 1
ATOM 721 C C . ILE A 1 94 ? 15.008 -2.615 -11.602 1 93.56 94 ILE A C 1
ATOM 723 O O . ILE A 1 94 ? 15.359 -3.385 -10.703 1 93.56 94 ILE A O 1
ATOM 727 N N . VAL A 1 95 ? 15.625 -2.506 -12.734 1 91.75 95 VAL A N 1
ATOM 728 C CA . VAL A 1 95 ? 16.891 -3.184 -12.984 1 91.75 95 VAL A CA 1
ATOM 729 C C . VAL A 1 95 ? 18.016 -2.152 -13.102 1 91.75 95 VAL A C 1
ATOM 731 O O . VAL A 1 95 ? 17.891 -1.186 -13.859 1 91.75 95 VAL A O 1
ATOM 734 N N . LYS A 1 96 ? 19.031 -2.324 -12.336 1 90.69 96 LYS A N 1
ATOM 735 C CA . LYS A 1 96 ? 20.156 -1.4 -12.352 1 90.69 96 LYS A CA 1
ATOM 736 C C . LYS A 1 96 ? 21.484 -2.15 -12.273 1 90.69 96 LYS A C 1
ATOM 738 O O . LYS A 1 96 ? 21.578 -3.199 -11.633 1 90.69 96 LYS A O 1
ATOM 743 N N . LYS A 1 97 ? 22.422 -1.602 -12.922 1 89.69 97 LYS A N 1
ATOM 744 C CA . LYS A 1 97 ? 23.781 -2.111 -12.773 1 89.69 97 LYS A CA 1
ATOM 745 C C . LYS A 1 97 ? 24.438 -1.576 -11.5 1 89.69 97 LYS A C 1
ATOM 747 O O . LYS A 1 97 ? 24.562 -0.363 -11.32 1 89.69 97 LYS A O 1
ATOM 752 N N . ILE A 1 98 ? 24.781 -2.445 -10.609 1 88.94 98 ILE A N 1
ATOM 753 C CA . ILE A 1 98 ? 25.453 -2.105 -9.359 1 88.94 98 ILE A CA 1
ATOM 754 C C . ILE A 1 98 ? 26.781 -2.85 -9.266 1 88.94 98 ILE A C 1
ATOM 756 O O . ILE A 1 98 ? 26.797 -4.078 -9.148 1 88.94 98 ILE A O 1
ATOM 760 N N . GLY A 1 99 ? 27.906 -2.148 -9.266 1 84 99 GLY A N 1
ATOM 761 C CA . GLY A 1 99 ? 29.219 -2.777 -9.195 1 84 99 GLY A CA 1
ATOM 762 C C . GLY A 1 99 ? 29.438 -3.812 -10.281 1 84 99 GLY A C 1
ATOM 763 O O . GLY A 1 99 ? 29.953 -4.895 -10.016 1 84 99 GLY A O 1
ATOM 764 N N . GLY A 1 100 ? 28.812 -3.691 -11.43 1 83.81 100 GLY A N 1
ATOM 765 C CA . GLY A 1 100 ? 29 -4.578 -12.562 1 83.81 100 GLY A CA 1
ATOM 766 C C . GLY A 1 100 ? 27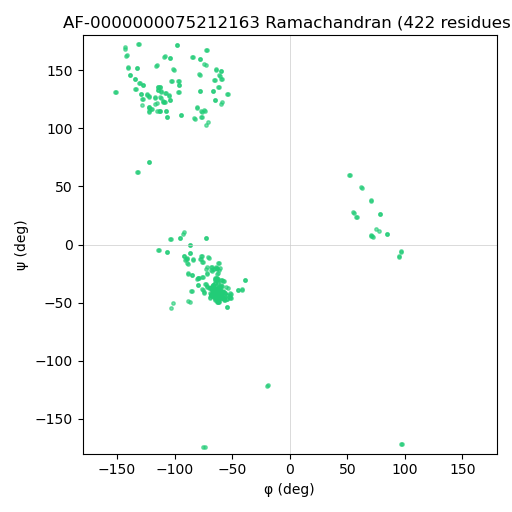.953 -5.672 -12.641 1 83.81 100 GLY A C 1
ATOM 767 O O . GLY A 1 100 ? 27.922 -6.445 -13.602 1 83.81 100 GLY A O 1
ATOM 768 N N . ARG A 1 101 ? 27.156 -5.77 -11.711 1 89.25 101 ARG A N 1
ATOM 769 C CA . ARG A 1 101 ? 26.094 -6.77 -11.688 1 89.25 101 ARG A CA 1
ATOM 770 C C . ARG A 1 101 ? 24.75 -6.148 -12.047 1 89.25 101 ARG A C 1
ATOM 772 O O . ARG A 1 101 ? 24.453 -5.02 -11.648 1 89.25 101 ARG A O 1
ATOM 779 N N . ASN A 1 102 ? 24 -6.922 -12.805 1 90.69 102 ASN A N 1
ATOM 780 C CA . ASN A 1 102 ? 22.625 -6.504 -13.055 1 90.69 102 ASN A CA 1
ATOM 781 C C . ASN A 1 102 ? 21.703 -6.91 -11.914 1 90.69 102 ASN A C 1
ATOM 783 O O . ASN A 1 102 ? 21.375 -8.086 -11.766 1 90.69 102 ASN A O 1
ATOM 787 N N . ILE A 1 103 ? 21.25 -5.887 -11.133 1 92.81 103 ILE A N 1
ATOM 788 C CA . ILE A 1 103 ? 20.438 -6.141 -9.961 1 92.81 103 ILE A CA 1
ATOM 789 C C . ILE A 1 103 ? 19 -5.707 -10.234 1 92.81 103 ILE A C 1
ATOM 791 O O . ILE A 1 103 ? 18.75 -4.621 -10.766 1 92.81 103 ILE A O 1
ATOM 795 N N . ALA A 1 104 ? 18.062 -6.602 -9.93 1 94.12 104 ALA A N 1
ATOM 796 C CA . ALA A 1 104 ? 16.641 -6.285 -10.047 1 94.12 104 ALA A CA 1
ATOM 797 C C . ALA A 1 104 ? 16.016 -6.055 -8.672 1 94.12 104 ALA A C 1
ATOM 799 O O . ALA A 1 104 ? 16.25 -6.832 -7.738 1 94.12 104 ALA A O 1
ATOM 800 N N . PHE A 1 105 ? 15.336 -4.953 -8.5 1 96.44 105 PHE A N 1
ATOM 801 C CA . PHE A 1 105 ? 14.5 -4.625 -7.348 1 96.44 105 PHE A CA 1
ATOM 802 C C . PHE A 1 105 ? 13.023 -4.691 -7.715 1 96.44 105 PHE A C 1
ATOM 804 O O . PHE A 1 105 ? 12.531 -3.873 -8.492 1 96.44 105 PHE A O 1
ATOM 811 N N . CYS A 1 106 ? 12.281 -5.645 -7.113 1 96.19 106 CYS A N 1
ATOM 812 C CA . CYS A 1 106 ? 10.906 -5.902 -7.523 1 96.19 106 CYS A CA 1
ATOM 813 C C . CYS A 1 106 ? 9.953 -5.785 -6.344 1 96.19 106 CYS A C 1
ATOM 815 O O . CYS A 1 106 ? 10.219 -6.332 -5.27 1 96.19 106 CYS A O 1
ATOM 817 N N . ILE A 1 107 ? 8.93 -5.039 -6.523 1 97.81 107 ILE A N 1
ATOM 818 C CA . ILE A 1 107 ? 7.797 -4.973 -5.602 1 97.81 107 ILE A CA 1
ATOM 819 C C . ILE A 1 107 ? 6.609 -5.738 -6.184 1 97.81 107 ILE A C 1
ATOM 821 O O . ILE A 1 107 ? 6.211 -5.5 -7.324 1 97.81 107 ILE A O 1
ATOM 825 N N . ASN A 1 108 ? 6.066 -6.711 -5.465 1 95.75 108 ASN A N 1
ATOM 826 C CA . ASN A 1 108 ? 4.867 -7.453 -5.824 1 95.75 108 ASN A CA 1
ATOM 827 C C . ASN A 1 108 ? 3.795 -7.348 -4.742 1 95.75 108 ASN A C 1
ATOM 829 O O . ASN A 1 108 ? 4.008 -7.777 -3.607 1 95.75 108 ASN A O 1
ATOM 833 N N . TYR A 1 109 ? 2.682 -6.816 -5.043 1 97.44 109 TYR A N 1
ATOM 834 C CA . TYR A 1 109 ? 1.582 -6.738 -4.086 1 97.44 109 TYR A CA 1
ATOM 835 C C . TYR A 1 109 ? 0.442 -7.668 -4.488 1 97.44 109 TYR A C 1
ATOM 837 O O . TYR A 1 109 ? -0.076 -7.578 -5.602 1 97.44 109 TYR A O 1
ATOM 845 N N . ASP A 1 110 ? 0.062 -8.547 -3.617 1 94.25 110 ASP A N 1
ATOM 846 C CA . ASP A 1 110 ? -1.042 -9.477 -3.834 1 94.25 110 ASP A CA 1
ATOM 847 C C . ASP A 1 110 ? -2.391 -8.781 -3.668 1 94.25 110 ASP A C 1
ATOM 849 O O . ASP A 1 110 ? -2.814 -8.5 -2.547 1 94.25 110 ASP A O 1
ATOM 853 N N . CYS A 1 111 ? -3.096 -8.594 -4.723 1 93 111 CYS A N 1
ATOM 854 C CA . CYS A 1 111 ? -4.348 -7.848 -4.727 1 93 111 CYS A CA 1
ATOM 855 C C . CYS A 1 111 ? -5.543 -8.789 -4.598 1 93 111 CYS A C 1
ATOM 857 O O . CYS A 1 111 ? -6.691 -8.344 -4.652 1 93 111 CYS A O 1
ATOM 859 N N . THR A 1 112 ? -5.352 -10 -4.402 1 87.94 112 THR A N 1
ATOM 860 C CA . THR A 1 112 ? -6.398 -11.016 -4.453 1 87.94 112 THR A CA 1
ATOM 861 C C . THR A 1 112 ? -7.547 -10.656 -3.516 1 87.94 112 THR A C 1
ATOM 863 O O . THR A 1 112 ? -8.703 -10.578 -3.939 1 87.94 112 THR A O 1
ATOM 866 N N . GLN A 1 113 ? -7.238 -10.414 -2.279 1 87.06 113 GLN A N 1
ATOM 867 C CA . GLN A 1 113 ? -8.266 -10.156 -1.279 1 87.06 113 GLN A CA 1
ATOM 868 C C . GLN A 1 113 ? -8.961 -8.82 -1.537 1 87.06 113 GLN A C 1
ATOM 870 O O . GLN A 1 113 ? -10.164 -8.688 -1.328 1 87.06 113 GLN A O 1
ATOM 875 N N . VAL A 1 114 ? -8.227 -7.855 -1.959 1 89.62 114 VAL A N 1
ATOM 876 C CA . VAL A 1 114 ? -8.797 -6.543 -2.242 1 89.62 114 VAL A CA 1
ATOM 877 C C . VAL A 1 114 ? -9.773 -6.645 -3.412 1 89.62 114 VAL A C 1
ATOM 879 O O . VAL A 1 114 ? -10.867 -6.082 -3.367 1 89.62 114 VAL A O 1
ATOM 882 N N . GLU A 1 115 ? -9.367 -7.379 -4.402 1 85.88 115 GLU A N 1
ATOM 883 C CA . GLU A 1 115 ? -10.234 -7.574 -5.559 1 85.88 115 GLU A CA 1
ATOM 884 C C . GLU A 1 115 ? -11.5 -8.336 -5.18 1 85.88 115 GLU A C 1
ATOM 886 O O . GLU A 1 115 ? -12.594 -8.023 -5.66 1 85.88 115 GLU A O 1
ATOM 891 N N . ALA A 1 116 ? -11.352 -9.367 -4.387 1 82.88 116 ALA A N 1
ATOM 892 C CA . ALA A 1 116 ? -12.516 -10.109 -3.906 1 82.88 116 ALA A CA 1
ATOM 893 C C . ALA A 1 116 ? -13.469 -9.203 -3.143 1 82.88 116 ALA A C 1
ATOM 895 O O . ALA A 1 116 ? -14.688 -9.289 -3.307 1 82.88 116 ALA A O 1
ATOM 896 N N . MET A 1 117 ? -12.938 -8.32 -2.324 1 84.75 117 MET A N 1
ATOM 897 C CA . MET A 1 117 ? -13.75 -7.363 -1.573 1 84.75 117 MET A CA 1
ATOM 898 C C . MET A 1 117 ? -14.469 -6.402 -2.512 1 84.75 117 MET A C 1
ATOM 900 O O . MET A 1 117 ? -15.641 -6.074 -2.299 1 84.75 117 MET A O 1
ATOM 904 N N . GLN A 1 118 ? -13.711 -5.922 -3.453 1 83.31 118 GLN A N 1
ATOM 905 C CA . GLN A 1 118 ? -14.312 -5.039 -4.445 1 83.31 118 GLN A CA 1
ATOM 906 C C . GLN A 1 118 ? -15.523 -5.699 -5.113 1 83.31 118 GLN A C 1
ATOM 908 O O . GLN A 1 118 ? -16.578 -5.07 -5.266 1 83.31 118 GLN A O 1
ATOM 913 N N . TYR A 1 119 ? -15.375 -6.918 -5.441 1 77.31 119 TYR A N 1
ATOM 914 C CA . TYR A 1 119 ? -16.469 -7.672 -6.055 1 77.31 119 TYR A CA 1
ATOM 915 C C . TYR A 1 119 ? -17.656 -7.766 -5.109 1 77.31 119 TYR A C 1
ATOM 917 O O . TYR A 1 119 ? -18.797 -7.551 -5.52 1 77.31 119 TYR A O 1
ATOM 925 N N . THR A 1 120 ? -17.406 -8.141 -3.916 1 77.12 120 THR A N 1
ATOM 926 C CA . THR A 1 120 ? -18.453 -8.266 -2.914 1 77.12 120 THR A CA 1
ATOM 927 C C . THR A 1 120 ? -19.203 -6.953 -2.75 1 77.12 120 THR A C 1
ATOM 929 O O . THR A 1 120 ? -20.438 -6.938 -2.701 1 77.12 120 THR A O 1
ATOM 932 N N . LEU A 1 121 ? -18.469 -5.906 -2.742 1 79.5 121 LEU A N 1
ATOM 933 C CA . LEU A 1 121 ? -19.062 -4.586 -2.576 1 79.5 121 LEU A CA 1
ATOM 934 C C . LEU A 1 121 ? -19.891 -4.207 -3.797 1 79.5 121 LEU A C 1
ATOM 936 O O . LEU A 1 121 ? -21 -3.688 -3.66 1 79.5 121 LEU A O 1
ATOM 940 N N . MET A 1 122 ? -19.375 -4.469 -4.867 1 75.88 122 MET A N 1
ATOM 941 C CA . MET A 1 122 ? -20.078 -4.168 -6.109 1 75.88 122 MET A CA 1
ATOM 942 C C . MET A 1 122 ? -21.375 -4.965 -6.199 1 75.88 122 MET A C 1
ATOM 944 O O . MET A 1 122 ? -22.422 -4.418 -6.574 1 75.88 122 MET A O 1
ATOM 948 N N . ASN A 1 123 ? -21.344 -6.207 -5.828 1 72.38 123 ASN A N 1
ATOM 949 C CA . ASN A 1 123 ? -22.531 -7.059 -5.855 1 72.38 123 ASN A CA 1
ATOM 950 C C . ASN A 1 123 ? -23.578 -6.59 -4.848 1 72.38 123 ASN A C 1
ATOM 952 O O . ASN A 1 123 ? -24.781 -6.641 -5.129 1 72.38 123 ASN A O 1
ATOM 956 N N . PHE A 1 124 ? -23.219 -6.199 -3.76 1 74.81 124 PHE A N 1
ATOM 957 C CA . PHE A 1 124 ? -24.109 -5.719 -2.719 1 74.81 124 PHE A CA 1
ATOM 958 C C . PHE A 1 124 ? -24.828 -4.441 -3.158 1 74.81 124 PHE A C 1
ATOM 960 O O . PHE A 1 124 ? -26 -4.242 -2.854 1 74.81 124 PHE A O 1
ATOM 967 N N . LEU A 1 125 ? -24.125 -3.635 -3.896 1 75.5 125 LEU A N 1
ATOM 968 C CA . LEU A 1 125 ? -24.641 -2.314 -4.254 1 75.5 125 LEU A CA 1
ATOM 969 C C . LEU A 1 125 ? -25.438 -2.375 -5.547 1 75.5 125 LEU A C 1
ATOM 971 O O . LEU A 1 125 ? -26.125 -1.41 -5.906 1 75.5 125 LEU A O 1
ATOM 975 N N . GLN A 1 126 ? -25.266 -3.447 -6.098 1 70.5 126 GLN A N 1
ATOM 976 C CA . GLN A 1 126 ? -25.953 -3.586 -7.375 1 70.5 126 GLN A CA 1
ATOM 977 C C . GLN A 1 126 ? -27.469 -3.555 -7.188 1 70.5 126 GLN A C 1
ATOM 979 O O . GLN A 1 126 ? -27.984 -4.133 -6.234 1 70.5 126 GLN A O 1
ATOM 984 N N . THR A 1 127 ? -28.062 -2.562 -7.969 1 68.56 127 THR A N 1
ATOM 985 C CA . THR A 1 127 ? -29.531 -2.508 -7.992 1 68.56 127 THR A CA 1
ATOM 986 C C . THR A 1 127 ? -30.062 -3.086 -9.297 1 68.56 127 THR A C 1
ATOM 988 O O . THR A 1 127 ? -29.297 -3.377 -10.219 1 68.56 127 THR A O 1
ATOM 991 N N . SER A 1 128 ? -31.453 -3.494 -9.258 1 62.41 128 SER A N 1
ATOM 992 C CA . SER A 1 128 ? -32.125 -4.07 -10.422 1 62.41 128 SER A CA 1
ATOM 993 C C . SER A 1 128 ? -31.812 -3.279 -11.688 1 62.41 128 SER A C 1
ATOM 995 O O . SER A 1 128 ? -31.75 -3.846 -12.781 1 62.41 128 SER A O 1
ATOM 997 N N . SER A 1 129 ? -31.75 -2.102 -11.648 1 58.94 129 SER A N 1
ATOM 998 C CA . SER A 1 129 ? -31.5 -1.285 -12.836 1 58.94 129 SER A CA 1
ATOM 999 C C . SER A 1 129 ? -30.047 -1.421 -13.297 1 58.94 129 SER A C 1
ATOM 1001 O O . SER A 1 129 ? -29.734 -1.107 -14.445 1 58.94 129 SER A O 1
ATOM 1003 N N . ASP A 1 130 ? -29.312 -1.839 -12.43 1 52.34 130 ASP A N 1
ATOM 1004 C CA . ASP A 1 130 ? -27.875 -1.904 -12.703 1 52.34 130 ASP A CA 1
ATOM 1005 C C . ASP A 1 130 ? -27.484 -3.258 -13.297 1 52.34 130 ASP A C 1
ATOM 1007 O O . ASP A 1 130 ? -26.312 -3.494 -13.609 1 52.34 130 ASP A O 1
ATOM 1011 N N . GLN A 1 131 ? -28.344 -4.23 -13.25 1 51.75 131 GLN A N 1
ATOM 1012 C CA . GLN A 1 131 ? -28.016 -5.578 -13.695 1 51.75 131 GLN A CA 1
ATOM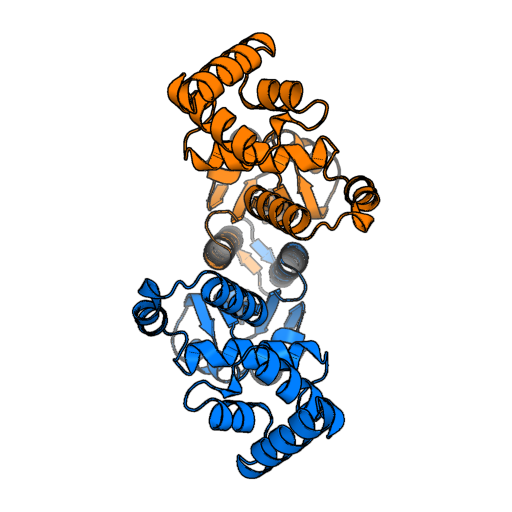 1013 C C . GLN A 1 131 ? -27.203 -5.539 -14.984 1 51.75 131 GLN A C 1
ATOM 1015 O O . GLN A 1 131 ? -26.297 -6.352 -15.18 1 51.75 131 GLN A O 1
ATOM 1020 N N . GLU A 1 132 ? -27.641 -4.637 -15.734 1 50.94 132 GLU A N 1
ATOM 1021 C CA . GLU A 1 132 ? -26.906 -4.52 -16.984 1 50.94 132 GLU A CA 1
ATOM 1022 C C . GLU A 1 132 ? -25.453 -4.133 -16.75 1 50.94 132 GLU A C 1
ATOM 1024 O O . GLU A 1 132 ? -24.562 -4.527 -17.516 1 50.94 132 GLU A O 1
ATOM 1029 N N . ASP A 1 133 ? -25.359 -3.447 -15.711 1 49.19 133 ASP A N 1
ATOM 1030 C CA . ASP A 1 133 ? -24.031 -2.846 -15.539 1 49.19 133 ASP A CA 1
ATOM 1031 C C . ASP A 1 133 ? -23.047 -3.857 -14.969 1 49.19 133 ASP A C 1
ATOM 1033 O O . ASP A 1 133 ? -21.828 -3.723 -15.164 1 49.19 133 ASP A O 1
ATOM 1037 N N . LEU A 1 134 ? -23.484 -4.785 -14.203 1 50.72 134 LEU A N 1
ATOM 1038 C CA . LEU A 1 134 ? -22.531 -5.801 -13.766 1 50.72 134 LEU A CA 1
ATOM 1039 C C . LEU A 1 134 ? -21.812 -6.434 -14.961 1 50.72 134 LEU A C 1
ATOM 1041 O O . LEU A 1 134 ? -20.656 -6.82 -14.859 1 50.72 134 LEU A O 1
ATOM 1045 N N . ASP A 1 135 ? -22.609 -6.613 -16.047 1 50.03 135 ASP A N 1
ATOM 1046 C CA . ASP A 1 135 ? -21.922 -7.062 -17.25 1 50.03 135 ASP A CA 1
ATOM 1047 C C . ASP A 1 135 ? -20.734 -6.168 -17.578 1 50.03 135 ASP A C 1
ATOM 1049 O O . ASP A 1 135 ? -19.703 -6.645 -18.062 1 50.03 135 ASP A O 1
ATOM 1053 N N . ILE A 1 136 ? -21.031 -4.977 -17.438 1 45.12 136 ILE A N 1
ATOM 1054 C CA . ILE A 1 136 ? -20.047 -3.98 -17.844 1 45.12 136 ILE A CA 1
ATOM 1055 C C . ILE A 1 136 ? -18.859 -4.016 -16.891 1 45.12 136 ILE A C 1
ATOM 1057 O O . ILE A 1 136 ? -17.703 -3.877 -17.312 1 45.12 136 ILE A O 1
ATOM 1061 N N . LEU A 1 137 ? -19.188 -4.152 -15.625 1 49.19 137 LEU A N 1
ATOM 1062 C CA . LEU A 1 137 ? -18.031 -4.078 -14.742 1 49.19 137 LEU A CA 1
ATOM 1063 C C . LEU A 1 137 ? -17.188 -5.348 -14.844 1 49.19 137 LEU A C 1
ATOM 1065 O O . LEU A 1 137 ? -16.156 -5.465 -14.188 1 49.19 137 LEU A O 1
ATOM 1069 N N . GLY A 1 138 ? -17.609 -6.203 -15.797 1 53.56 138 GLY A N 1
ATOM 1070 C CA . GLY A 1 138 ? -16.797 -7.371 -16.094 1 53.56 138 GLY A CA 1
ATOM 1071 C C . GLY A 1 138 ? -16.812 -8.414 -15 1 53.56 138 GLY A C 1
ATOM 1072 O O . GLY A 1 138 ? -15.891 -9.227 -14.891 1 53.56 138 GLY A O 1
ATOM 1073 N N . ILE A 1 139 ? -17.641 -8.234 -14.047 1 54.62 139 ILE A N 1
ATOM 1074 C CA . ILE A 1 139 ? -17.719 -9.125 -12.898 1 54.62 139 ILE A CA 1
ATOM 1075 C C . ILE A 1 139 ? -18.094 -10.531 -13.359 1 54.62 139 ILE A C 1
ATOM 1077 O O . ILE A 1 139 ? -17.703 -11.516 -12.734 1 54.62 139 ILE A O 1
ATOM 1081 N N . ASN A 1 140 ? -18.688 -10.648 -14.516 1 56.28 140 ASN A N 1
ATOM 1082 C CA . ASN A 1 140 ? -19.016 -11.969 -15.047 1 56.28 140 ASN A CA 1
ATOM 1083 C C . ASN A 1 140 ? -17.906 -12.508 -15.93 1 56.28 140 ASN A C 1
ATOM 1085 O O . ASN A 1 140 ? -18.078 -13.508 -16.625 1 56.28 140 ASN A O 1
ATOM 1089 N N . THR A 1 141 ? -16.797 -11.812 -15.875 1 61.59 141 THR A N 1
ATOM 1090 C CA . THR A 1 141 ? -15.664 -12.289 -16.672 1 61.59 141 THR A CA 1
ATOM 1091 C C . THR A 1 141 ? -14.711 -13.125 -15.812 1 61.59 141 THR A C 1
ATOM 1093 O O . THR A 1 141 ? -14.664 -12.961 -14.586 1 61.59 141 THR A O 1
ATOM 1096 N N . PRO A 1 142 ? -14.227 -14.18 -16.453 1 64.06 142 PRO A N 1
ATOM 1097 C CA . PRO A 1 142 ? -13.227 -15 -15.766 1 64.06 142 PRO A CA 1
ATOM 1098 C C . PRO A 1 142 ? -12.234 -14.172 -14.961 1 64.06 142 PRO A C 1
ATOM 1100 O O . PRO A 1 142 ? -11.82 -14.57 -13.867 1 64.06 142 PRO A O 1
ATOM 1103 N N . SER A 1 143 ? -12.016 -13.016 -15.453 1 70.25 143 SER A N 1
ATOM 1104 C CA . SER A 1 143 ? -11.023 -12.156 -14.805 1 70.25 143 SER A CA 1
ATOM 1105 C C . SER A 1 143 ? -11.539 -11.641 -13.469 1 70.25 143 SER A C 1
ATOM 1107 O O . SER A 1 143 ? -10.75 -11.398 -12.547 1 70.25 143 SER A O 1
ATOM 1109 N N . ALA A 1 144 ? -12.836 -11.609 -13.414 1 72.69 144 ALA A N 1
ATOM 1110 C CA . ALA A 1 144 ? -13.43 -11.102 -12.18 1 72.69 144 ALA A CA 1
ATOM 1111 C C . ALA A 1 144 ? -13.617 -12.227 -11.164 1 72.69 144 ALA A C 1
ATOM 1113 O O . ALA A 1 144 ? -13.539 -11.992 -9.953 1 72.69 144 ALA A O 1
ATOM 1114 N N . LEU A 1 145 ? -13.727 -13.422 -11.688 1 79.81 145 LEU A N 1
ATOM 1115 C CA . LEU A 1 145 ? -14.031 -14.539 -10.805 1 79.81 145 LEU A CA 1
ATOM 1116 C C . LEU A 1 145 ? -12.766 -15.102 -10.172 1 79.81 145 LEU A C 1
ATOM 1118 O O . LEU A 1 145 ? -12.789 -15.586 -9.039 1 79.81 145 LEU A O 1
ATOM 1122 N N . ALA A 1 146 ? -11.68 -14.906 -10.867 1 81.88 146 ALA A N 1
ATOM 1123 C CA . ALA A 1 146 ? -10.422 -15.523 -10.453 1 81.88 146 ALA A CA 1
ATOM 1124 C C . ALA A 1 146 ? -9.984 -15.016 -9.078 1 81.88 146 ALA A C 1
ATOM 1126 O O . ALA A 1 146 ? -9.68 -15.805 -8.18 1 81.88 146 ALA A O 1
ATOM 1127 N N . PRO A 1 147 ? -10.109 -13.688 -8.906 1 80.88 147 PRO A N 1
ATOM 1128 C CA . PRO A 1 147 ? -9.703 -13.211 -7.582 1 80.88 147 PRO A CA 1
ATOM 1129 C C . PRO A 1 147 ? -10.602 -13.742 -6.465 1 80.88 147 PRO A C 1
ATOM 1131 O O . PRO A 1 147 ? -10.125 -13.984 -5.352 1 80.88 147 PRO A O 1
ATOM 1134 N N . ILE A 1 148 ? -11.781 -13.922 -6.723 1 85.38 148 ILE A N 1
ATOM 1135 C CA . ILE A 1 148 ? -12.719 -14.398 -5.711 1 85.38 148 ILE A CA 1
ATOM 1136 C C . ILE A 1 148 ? -12.406 -15.852 -5.363 1 85.38 148 ILE A C 1
ATOM 1138 O O . ILE A 1 148 ? -12.359 -16.219 -4.184 1 85.38 148 ILE A O 1
ATOM 1142 N N . ILE A 1 149 ? -12.195 -16.578 -6.395 1 88.25 149 ILE A N 1
ATOM 1143 C CA . ILE A 1 149 ? -11.844 -17.984 -6.207 1 88.25 149 ILE A CA 1
ATOM 1144 C C . ILE A 1 149 ? -10.539 -18.094 -5.414 1 88.25 149 ILE A C 1
ATOM 1146 O O . ILE A 1 149 ? -10.461 -18.828 -4.434 1 88.25 149 ILE A O 1
ATOM 1150 N N . GLN A 1 150 ? -9.625 -17.281 -5.773 1 87.75 150 GLN A N 1
ATOM 1151 C CA . GLN A 1 150 ? -8.328 -17.312 -5.109 1 87.75 150 GLN A CA 1
ATOM 1152 C C . GLN A 1 150 ? -8.445 -16.844 -3.658 1 87.75 150 GLN A C 1
ATOM 1154 O O . GLN A 1 150 ? -7.77 -17.391 -2.775 1 87.75 150 GLN A O 1
ATOM 1159 N N . ALA A 1 151 ? -9.234 -15.891 -3.48 1 89.12 151 ALA A N 1
ATOM 1160 C CA . ALA A 1 151 ? -9.445 -15.414 -2.115 1 89.12 151 ALA A CA 1
ATOM 1161 C C . ALA A 1 151 ? -10.023 -16.516 -1.23 1 89.12 151 ALA A C 1
ATOM 1163 O O . ALA A 1 151 ? -9.625 -16.656 -0.072 1 89.12 151 ALA A O 1
ATOM 1164 N N . SER A 1 152 ? -10.93 -17.234 -1.738 1 89.88 152 SER A N 1
ATOM 1165 C CA . SER A 1 152 ? -11.508 -18.344 -0.994 1 89.88 152 SER A CA 1
ATOM 1166 C C . SER A 1 152 ? -10.461 -19.406 -0.676 1 89.88 152 SER A C 1
ATOM 1168 O O . SER A 1 152 ? -10.422 -19.938 0.436 1 89.88 152 SER A O 1
ATOM 1170 N N . ILE A 1 153 ? -9.625 -19.688 -1.61 1 90 153 ILE A N 1
ATOM 1171 C CA . ILE A 1 153 ? -8.539 -20.641 -1.423 1 90 153 ILE A CA 1
ATOM 1172 C C . ILE A 1 153 ? -7.59 -20.141 -0.341 1 90 153 ILE A C 1
ATOM 1174 O O . ILE A 1 153 ? -7.234 -20.875 0.578 1 90 153 ILE A O 1
ATOM 1178 N N . GLN A 1 154 ? -7.242 -18.844 -0.406 1 86.81 154 GLN A N 1
ATOM 1179 C CA . GLN A 1 154 ? -6.301 -18.25 0.531 1 86.81 154 GLN A CA 1
ATOM 1180 C C . GLN A 1 154 ? -6.855 -18.266 1.953 1 86.81 154 GLN A C 1
ATOM 1182 O O . GLN A 1 154 ? -6.094 -18.344 2.92 1 86.81 154 GLN A O 1
ATOM 1187 N N . SER A 1 155 ? -8.094 -18.219 2.051 1 87.06 155 SER A N 1
ATOM 1188 C CA . SER A 1 155 ? -8.734 -18.172 3.361 1 87.06 155 SER A CA 1
ATOM 1189 C C . SER A 1 155 ? -8.539 -19.484 4.113 1 87.06 155 SER A C 1
ATOM 1191 O O . SER A 1 155 ? -8.703 -19.547 5.336 1 87.06 155 SER A O 1
ATOM 1193 N N . THR A 1 156 ? -8.219 -20.516 3.369 1 87.44 156 THR A N 1
ATOM 1194 C CA . THR A 1 156 ? -7.965 -21.797 4.012 1 87.44 156 THR A CA 1
ATOM 1195 C C . THR A 1 156 ? -6.586 -21.812 4.664 1 87.44 156 THR A C 1
ATOM 1197 O O . THR A 1 156 ? -6.285 -22.703 5.469 1 87.44 156 THR A O 1
ATOM 1200 N N . ASN A 1 157 ? -5.711 -20.797 4.344 1 82.06 157 ASN A N 1
ATOM 1201 C CA . ASN A 1 157 ? -4.352 -20.656 4.844 1 82.06 157 ASN A CA 1
ATOM 1202 C C . ASN A 1 157 ? -3.496 -21.875 4.508 1 82.06 157 ASN A C 1
ATOM 1204 O O . ASN A 1 157 ? -2.65 -22.281 5.305 1 82.06 157 ASN A O 1
ATOM 1208 N N . LYS A 1 158 ? -3.846 -22.672 3.447 1 84.19 158 LYS A N 1
ATOM 1209 C CA . LYS A 1 158 ? -3.111 -23.828 2.926 1 84.19 158 LYS A CA 1
ATOM 1210 C C . LYS A 1 158 ? -2.945 -23.734 1.412 1 84.19 158 LYS A C 1
ATOM 1212 O O . LYS A 1 158 ? -3.863 -23.312 0.706 1 84.19 158 LYS A O 1
ATOM 1217 N N . PRO A 1 159 ? -1.643 -24.141 1.034 1 81.69 159 PRO A N 1
ATOM 1218 C CA . PRO A 1 159 ? -1.544 -24.266 -0.422 1 81.69 159 PRO A CA 1
ATOM 1219 C C . PRO A 1 159 ? -2.453 -25.359 -0.987 1 81.69 159 PRO A C 1
ATOM 1221 O O . PRO A 1 159 ? -2.686 -26.375 -0.331 1 81.69 159 PRO A O 1
ATOM 1224 N N . VAL A 1 160 ? -2.871 -25.172 -2.188 1 87 160 VAL A N 1
ATOM 1225 C CA . VAL A 1 160 ? -3.809 -26.078 -2.84 1 87 160 VAL A CA 1
ATOM 1226 C C . VAL A 1 160 ? -3.209 -27.469 -2.906 1 87 160 VAL A C 1
ATOM 1228 O O . VAL A 1 160 ? -3.928 -28.469 -2.781 1 87 160 VAL A O 1
ATOM 1231 N N . SER A 1 161 ? -1.929 -27.547 -2.998 1 85.94 161 SER A N 1
ATOM 1232 C CA . SER A 1 161 ? -1.236 -28.828 -3.084 1 85.94 161 SER A CA 1
ATOM 1233 C C . SER A 1 161 ? -1.435 -29.656 -1.813 1 85.94 161 SER A C 1
ATOM 1235 O O . SER A 1 161 ? -1.301 -30.875 -1.833 1 85.94 161 SER A O 1
ATOM 1237 N N . ASN A 1 162 ? -1.782 -29.047 -0.786 1 90.62 162 ASN A N 1
ATOM 1238 C CA . ASN A 1 162 ? -1.972 -29.719 0.494 1 90.62 162 ASN A CA 1
ATOM 1239 C C . ASN A 1 162 ? -3.451 -29.922 0.814 1 90.62 162 ASN A C 1
ATOM 1241 O O . ASN A 1 162 ? -3.803 -30.344 1.914 1 90.62 162 ASN A O 1
ATOM 1245 N N . PHE A 1 163 ? -4.238 -29.562 -0.122 1 92.31 163 PHE A N 1
ATOM 1246 C CA . PHE A 1 163 ? -5.676 -29.625 0.129 1 92.31 163 PHE A CA 1
ATOM 1247 C C . PHE A 1 163 ? -6.129 -31.078 0.281 1 92.31 163 PHE A C 1
ATOM 1249 O O . PHE A 1 163 ? -5.703 -31.953 -0.477 1 92.31 163 PHE A O 1
ATOM 1256 N N . LYS A 1 164 ? -6.895 -31.344 1.301 1 94.38 164 LYS A N 1
ATOM 1257 C CA . LYS A 1 164 ? -7.711 -32.531 1.42 1 94.38 164 LYS A CA 1
ATOM 1258 C C . LYS A 1 164 ? -9.156 -32.281 1.012 1 94.38 164 LYS A C 1
ATOM 1260 O O . LYS A 1 164 ? -9.508 -31.141 0.662 1 94.38 164 LYS A O 1
ATOM 1265 N N . LYS A 1 165 ? -9.883 -33.312 0.937 1 93.69 165 LYS A N 1
ATOM 1266 C CA . LYS A 1 165 ? -11.273 -33.188 0.519 1 93.69 165 LYS A CA 1
ATOM 1267 C C . LYS A 1 165 ? -12 -32.125 1.342 1 93.69 165 LYS A C 1
ATOM 1269 O O . LYS A 1 165 ? -12.75 -31.312 0.795 1 93.69 165 LYS A O 1
ATOM 1274 N N . ALA A 1 166 ? -11.75 -32.125 2.598 1 94.19 166 ALA A N 1
ATOM 1275 C CA . ALA A 1 166 ? -12.414 -31.172 3.488 1 94.19 166 ALA A CA 1
ATOM 1276 C C . ALA A 1 166 ? -12.094 -29.734 3.098 1 94.19 166 ALA A C 1
ATOM 1278 O O . ALA A 1 166 ? -12.953 -28.844 3.18 1 94.19 166 ALA A O 1
ATOM 1279 N N . ASP A 1 167 ? -10.867 -29.531 2.652 1 94.56 167 ASP A N 1
ATOM 1280 C CA . ASP A 1 167 ? -10.445 -28.188 2.238 1 94.56 167 ASP A CA 1
ATOM 1281 C C . ASP A 1 167 ? -11.172 -27.75 0.97 1 94.56 167 ASP A C 1
ATOM 1283 O O . ASP A 1 167 ? -11.633 -26.609 0.875 1 94.56 167 ASP A O 1
ATOM 1287 N N . ARG A 1 168 ? -11.25 -28.688 0.044 1 95 168 ARG A N 1
ATOM 1288 C CA . ARG A 1 168 ? -11.938 -28.391 -1.211 1 95 168 ARG A CA 1
ATOM 1289 C C . ARG A 1 168 ? -13.414 -28.109 -0.975 1 95 168 ARG A C 1
ATOM 1291 O O . ARG A 1 168 ? -13.977 -27.188 -1.569 1 95 168 ARG A O 1
ATOM 1298 N N . LEU A 1 169 ? -14.023 -28.797 -0.106 1 95 169 LEU A N 1
ATOM 1299 C CA . LEU A 1 169 ? -15.43 -28.594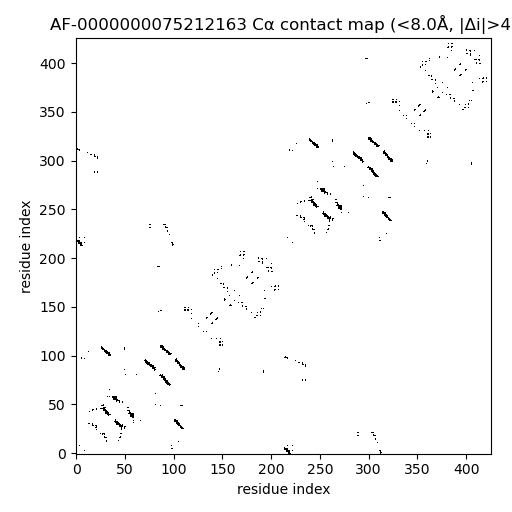 0.225 1 95 169 LEU A CA 1
ATOM 1300 C C . LEU A 1 169 ? -15.641 -27.219 0.861 1 95 169 LEU A C 1
ATOM 1302 O O . LEU A 1 169 ? -16.625 -26.547 0.578 1 95 169 LEU A O 1
ATOM 1306 N N . LYS A 1 170 ? -14.719 -26.844 1.683 1 94.06 170 LYS A N 1
ATOM 1307 C CA . LYS A 1 170 ? -14.797 -25.531 2.314 1 94.06 170 LYS A CA 1
ATOM 1308 C C . LYS A 1 170 ? -14.773 -24.422 1.272 1 94.06 170 LYS A C 1
ATOM 1310 O O . LYS A 1 170 ? -15.555 -23.469 1.348 1 94.06 170 LYS A O 1
ATOM 1315 N N . VAL A 1 171 ? -13.883 -24.547 0.32 1 95.06 171 VAL A N 1
ATOM 1316 C CA . VAL A 1 171 ? -13.758 -23.562 -0.742 1 95.06 171 VAL A CA 1
ATOM 1317 C C . VAL A 1 171 ? -15.039 -23.516 -1.564 1 95.06 171 VAL A C 1
ATOM 1319 O O . VAL A 1 171 ? -15.594 -22.438 -1.808 1 95.06 171 VAL A O 1
ATOM 1322 N N . VAL A 1 172 ? -15.516 -24.656 -1.97 1 94.94 172 VAL A N 1
ATOM 1323 C CA . VAL A 1 172 ? -16.719 -24.734 -2.795 1 94.94 172 VAL A CA 1
ATOM 1324 C C . VAL A 1 172 ? -17.906 -24.172 -2.025 1 94.94 172 VAL A C 1
ATOM 1326 O O . VAL A 1 172 ? -18.734 -23.453 -2.586 1 94.94 172 VAL A O 1
ATOM 1329 N N . ARG A 1 173 ? -18.016 -24.422 -0.776 1 93.56 173 ARG A N 1
ATOM 1330 C CA . ARG A 1 173 ? -19.094 -23.891 0.068 1 93.56 173 ARG A CA 1
ATOM 1331 C C . ARG A 1 173 ? -19.031 -22.375 0.118 1 93.56 173 ARG A C 1
ATOM 1333 O O . ARG A 1 173 ? -20.062 -21.703 -0.018 1 93.56 173 ARG A O 1
ATOM 1340 N N . ASP A 1 174 ? -17.875 -21.906 0.355 1 92.44 174 ASP A N 1
ATOM 1341 C CA . ASP A 1 174 ? -17.672 -20.469 0.405 1 92.44 174 ASP A CA 1
ATOM 1342 C C . ASP A 1 174 ? -18.109 -19.797 -0.895 1 92.44 174 ASP A C 1
ATOM 1344 O O . ASP A 1 174 ? -18.844 -18.812 -0.871 1 92.44 174 ASP A O 1
ATOM 1348 N N . LEU A 1 175 ? -17.688 -20.359 -2.006 1 91.5 175 LEU A N 1
ATOM 1349 C CA . LEU A 1 175 ? -18 -19.812 -3.318 1 91.5 175 LEU A CA 1
ATOM 1350 C C . LEU A 1 175 ? -19.5 -19.922 -3.607 1 91.5 175 LEU A C 1
ATOM 1352 O O . LEU A 1 175 ? -20.078 -19.031 -4.238 1 91.5 175 LEU A O 1
ATOM 1356 N N . ASP A 1 176 ? -20.109 -20.953 -3.15 1 88.75 176 ASP A N 1
ATOM 1357 C CA . ASP A 1 176 ? -21.547 -21.109 -3.295 1 88.75 176 ASP A CA 1
ATOM 1358 C C . ASP A 1 176 ? -22.297 -20.031 -2.516 1 88.75 176 ASP A C 1
ATOM 1360 O O . ASP A 1 176 ? -23.219 -19.406 -3.047 1 88.75 176 ASP A O 1
ATOM 1364 N N . LYS A 1 177 ? -21.922 -19.828 -1.313 1 85.12 177 LYS A N 1
ATOM 1365 C CA . LYS A 1 177 ? -22.547 -18.828 -0.466 1 85.12 177 LYS A CA 1
ATOM 1366 C C . LYS A 1 177 ? -22.469 -17.438 -1.103 1 85.12 177 LYS A C 1
ATOM 1368 O O . LYS A 1 177 ? -23.375 -16.609 -0.946 1 85.12 177 LYS A O 1
ATOM 1373 N N . ARG A 1 178 ? -21.438 -17.234 -1.829 1 80.5 178 ARG A N 1
ATOM 1374 C CA . ARG A 1 178 ? -21.219 -15.945 -2.467 1 80.5 178 ARG A CA 1
ATOM 1375 C C . ARG A 1 178 ? -21.922 -15.867 -3.811 1 80.5 178 ARG A C 1
ATOM 1377 O O . ARG A 1 178 ? -21.875 -14.836 -4.488 1 80.5 178 ARG A O 1
ATOM 1384 N N . GLY A 1 179 ? -22.469 -17.047 -4.219 1 81.44 179 GLY A N 1
ATOM 1385 C CA . GLY A 1 179 ? -23.219 -17.078 -5.461 1 81.44 179 GLY A CA 1
ATOM 1386 C C . GLY A 1 179 ? -22.344 -17.266 -6.688 1 81.44 179 GLY A C 1
ATOM 1387 O O . GLY A 1 179 ? -22.797 -17.078 -7.816 1 81.44 179 GLY A O 1
ATOM 1388 N N . ILE A 1 180 ? -21.109 -17.547 -6.496 1 85.81 180 ILE A N 1
ATOM 1389 C CA . ILE A 1 180 ? -20.141 -17.641 -7.586 1 85.81 180 ILE A CA 1
ATOM 1390 C C . ILE A 1 180 ? -20.516 -18.812 -8.508 1 85.81 180 ILE A C 1
ATOM 1392 O O . ILE A 1 180 ? -20.312 -18.734 -9.719 1 85.81 180 ILE A O 1
ATOM 1396 N N . LEU A 1 181 ? -21.141 -19.828 -7.957 1 87.94 181 LEU A N 1
ATOM 1397 C CA . LEU A 1 181 ? -21.453 -21.031 -8.703 1 87.94 181 LEU A CA 1
ATOM 1398 C C . LEU A 1 181 ? -22.562 -20.766 -9.719 1 87.94 181 LEU A C 1
ATOM 1400 O O . LEU A 1 181 ? -22.797 -21.578 -10.617 1 87.94 181 LEU A O 1
ATOM 1404 N N . GLN A 1 182 ? -23.172 -19.656 -9.609 1 82.31 182 GLN A N 1
ATOM 1405 C CA . GLN A 1 182 ? -24.266 -19.297 -10.523 1 82.31 182 GLN A CA 1
ATOM 1406 C C . GLN A 1 182 ? -23.719 -18.594 -11.758 1 82.31 182 GLN A C 1
ATOM 1408 O O . GLN A 1 182 ? -24.453 -18.375 -12.734 1 82.31 182 GLN A O 1
ATOM 1413 N N . ILE A 1 183 ? -22.562 -18.141 -11.688 1 81.44 183 ILE A N 1
ATOM 1414 C CA . ILE A 1 183 ? -21.953 -17.391 -12.781 1 81.44 183 ILE A CA 1
ATOM 1415 C C . ILE A 1 183 ? -21.469 -18.359 -13.867 1 81.44 183 ILE A C 1
ATOM 1417 O O . ILE A 1 183 ? -20.953 -19.422 -13.555 1 81.44 183 ILE A O 1
ATOM 1421 N N . GLN A 1 184 ? -21.562 -17.875 -15.047 1 81.56 184 GLN A N 1
ATOM 1422 C CA . GLN A 1 184 ? -21.141 -18.703 -16.188 1 81.56 184 GLN A CA 1
ATOM 1423 C C . GLN A 1 184 ? -19.656 -19.047 -16.094 1 81.56 184 GLN A C 1
ATOM 1425 O O . GLN A 1 184 ? -18.844 -18.203 -15.75 1 81.56 184 GLN A O 1
ATOM 1430 N N . ASN A 1 185 ? -19.297 -20.312 -16.359 1 86.31 185 ASN A N 1
ATOM 1431 C CA . ASN A 1 185 ? -17.938 -20.844 -16.469 1 86.31 185 ASN A CA 1
ATOM 1432 C C . ASN A 1 185 ? -17.25 -20.906 -15.102 1 86.31 185 ASN A C 1
ATOM 1434 O O . ASN A 1 185 ? -16.047 -21.188 -15.023 1 86.31 185 ASN A O 1
ATOM 1438 N N . SER A 1 186 ? -18.016 -20.625 -14.062 1 89.56 186 SER A N 1
ATOM 1439 C CA . SER A 1 186 ? -17.422 -20.641 -12.727 1 89.56 186 SER A CA 1
ATOM 1440 C C . SER A 1 186 ? -16.875 -22.031 -12.383 1 89.56 186 SER A C 1
ATOM 1442 O O . SER A 1 186 ? -15.773 -22.141 -11.836 1 89.56 186 SER A O 1
ATOM 1444 N N . VAL A 1 187 ? -17.625 -23.047 -12.812 1 92.06 187 VAL A N 1
ATOM 1445 C CA . VAL A 1 187 ? -17.234 -24.406 -12.461 1 92.06 187 VAL A CA 1
ATOM 1446 C C . VAL A 1 187 ? -15.883 -24.734 -13.094 1 92.06 187 VAL A C 1
ATOM 1448 O O . VAL A 1 187 ? -15.008 -25.312 -12.438 1 92.06 187 VAL A O 1
ATOM 1451 N N . ARG A 1 188 ? -15.75 -24.375 -14.289 1 91.75 188 ARG A N 1
ATOM 1452 C CA . ARG A 1 188 ? -14.484 -24.609 -14.984 1 91.75 188 ARG A CA 1
ATOM 1453 C C . ARG A 1 188 ? -13.336 -23.891 -14.289 1 91.75 188 ARG A C 1
ATOM 1455 O O . ARG A 1 188 ? -12.273 -24.484 -14.07 1 91.75 188 ARG A O 1
ATOM 1462 N N . LEU A 1 189 ? -13.523 -22.672 -13.906 1 89.31 189 LEU A N 1
ATOM 1463 C CA . LEU A 1 189 ? -12.492 -21.859 -13.281 1 89.31 189 LEU A CA 1
ATOM 1464 C C . LEU A 1 189 ? -12.109 -22.422 -11.914 1 89.31 189 LEU A C 1
ATOM 1466 O O . LEU A 1 189 ? -10.93 -22.453 -11.562 1 89.31 189 LEU A O 1
ATOM 1470 N N . ILE A 1 190 ? -13.086 -22.875 -11.203 1 92.56 190 ILE A N 1
ATOM 1471 C CA . ILE A 1 190 ? -12.844 -23.453 -9.883 1 92.56 190 ILE A CA 1
ATOM 1472 C C . ILE A 1 190 ? -12.055 -24.75 -10.031 1 92.56 190 ILE A C 1
ATOM 1474 O O . ILE A 1 190 ? -11.109 -25 -9.281 1 92.56 190 ILE A O 1
ATOM 1478 N N . ALA A 1 191 ? -12.484 -25.531 -10.984 1 94.06 191 ALA A N 1
ATOM 1479 C CA . ALA A 1 191 ? -11.797 -26.781 -11.242 1 94.06 191 ALA A CA 1
ATOM 1480 C C . ALA A 1 191 ? -10.32 -26.547 -11.539 1 94.06 191 ALA A C 1
ATOM 1482 O O . ALA A 1 191 ? -9.445 -27.203 -10.961 1 94.06 191 ALA A O 1
ATOM 1483 N N . ASP A 1 192 ? -10.078 -25.609 -12.359 1 91 192 ASP A N 1
ATOM 1484 C CA . ASP A 1 192 ? -8.711 -25.266 -12.727 1 91 192 ASP A CA 1
ATOM 1485 C C . ASP A 1 192 ? -7.914 -24.797 -11.508 1 91 192 ASP A C 1
ATOM 1487 O O . ASP A 1 192 ? -6.77 -25.203 -11.312 1 91 192 ASP A O 1
ATOM 1491 N N . ALA A 1 193 ? -8.477 -24 -10.703 1 89.5 193 ALA A N 1
ATOM 1492 C CA . ALA A 1 193 ? -7.805 -23.438 -9.531 1 89.5 193 ALA A CA 1
ATOM 1493 C C . ALA A 1 193 ? -7.496 -24.516 -8.5 1 89.5 193 ALA A C 1
ATOM 1495 O O . ALA A 1 193 ? -6.461 -24.453 -7.832 1 89.5 193 ALA A O 1
ATOM 1496 N N . LEU A 1 194 ? -8.336 -25.484 -8.359 1 92.56 194 LEU A N 1
ATOM 1497 C CA . LEU A 1 194 ? -8.188 -26.531 -7.344 1 92.56 194 LEU A CA 1
ATOM 1498 C C . LEU A 1 194 ? -7.426 -27.734 -7.902 1 92.56 194 LEU A C 1
ATOM 1500 O O . LEU A 1 194 ? -7.059 -28.641 -7.156 1 92.56 194 LEU A O 1
ATOM 1504 N N . GLY A 1 195 ? -7.23 -27.734 -9.156 1 91.06 195 GLY A N 1
ATOM 1505 C CA . GLY A 1 195 ? -6.52 -28.844 -9.789 1 91.06 195 GLY A CA 1
ATOM 1506 C C . GLY A 1 195 ? -7.316 -30.125 -9.812 1 91.06 195 GLY A C 1
ATOM 1507 O O . GLY A 1 195 ? -6.777 -31.203 -9.555 1 91.06 195 GLY A O 1
ATOM 1508 N N . VAL A 1 196 ? -8.594 -30.047 -10.023 1 94.44 196 VAL A N 1
ATOM 1509 C CA . VAL A 1 196 ? -9.453 -31.219 -10.102 1 94.44 196 VAL A CA 1
ATOM 1510 C C . VAL A 1 196 ? -10.344 -31.141 -11.344 1 94.44 196 VAL A C 1
ATOM 1512 O O . VAL A 1 196 ? -10.297 -30.141 -12.078 1 94.44 196 VAL A O 1
ATOM 1515 N N . SER A 1 197 ? -11.07 -32.188 -11.656 1 94.5 197 SER A N 1
ATOM 1516 C CA . SER A 1 197 ? -11.961 -32.188 -12.812 1 94.5 197 SER A CA 1
ATOM 1517 C C . SER A 1 197 ? -13.258 -31.438 -12.516 1 94.5 197 SER A C 1
ATOM 1519 O O . SER A 1 197 ? -13.633 -31.266 -11.359 1 94.5 197 SER A O 1
ATOM 1521 N N . ARG A 1 198 ? -13.938 -31.016 -13.625 1 95.38 198 ARG A N 1
ATOM 1522 C CA . ARG A 1 198 ? -15.25 -30.406 -13.469 1 95.38 198 ARG A CA 1
ATOM 1523 C C . ARG A 1 198 ? -16.219 -31.375 -12.781 1 95.38 198 ARG A C 1
ATOM 1525 O O . ARG A 1 198 ? -17.062 -30.938 -11.984 1 95.38 198 ARG A O 1
ATOM 1532 N N . TYR A 1 199 ? -16.062 -32.594 -13.078 1 95.31 199 TYR A N 1
ATOM 1533 C CA . TYR A 1 199 ? -16.891 -33.625 -12.469 1 95.31 199 TYR A CA 1
ATOM 1534 C C . TYR A 1 199 ? -16.734 -33.625 -10.953 1 95.31 199 TYR A C 1
ATOM 1536 O O . TYR A 1 199 ? -17.719 -33.719 -10.227 1 95.31 199 TYR A O 1
ATOM 1544 N N . SER A 1 200 ? -15.523 -33.531 -10.508 1 95.81 200 SER A N 1
ATOM 1545 C CA . SER A 1 200 ? -15.25 -33.469 -9.078 1 95.81 200 SER A CA 1
ATOM 1546 C C . SER A 1 200 ? -15.938 -32.281 -8.422 1 95.81 200 SER A C 1
ATOM 1548 O O . SER A 1 200 ? -16.484 -32.375 -7.32 1 95.81 200 SER A O 1
ATOM 1550 N N . ILE A 1 201 ? -15.93 -31.094 -9.094 1 96.25 201 ILE A N 1
ATOM 1551 C CA . ILE A 1 201 ? -16.547 -29.875 -8.562 1 96.25 201 ILE A CA 1
ATOM 1552 C C . ILE A 1 201 ? -18.047 -30.109 -8.391 1 96.25 201 ILE A C 1
ATOM 1554 O O . ILE A 1 201 ? -18.625 -29.734 -7.371 1 96.25 201 ILE A O 1
ATOM 1558 N N . TYR A 1 202 ? -18.656 -30.75 -9.336 1 95.38 202 TYR A N 1
ATOM 1559 C CA . TYR A 1 202 ? -20.078 -31.031 -9.242 1 95.38 202 TYR A CA 1
ATOM 1560 C C . TYR A 1 202 ? -20.375 -31.953 -8.07 1 95.38 202 TYR A C 1
ATOM 1562 O O . TYR A 1 202 ? -21.406 -31.812 -7.395 1 95.38 202 TYR A O 1
ATOM 1570 N N . ASN A 1 203 ? -19.5 -32.844 -7.91 1 95.5 203 ASN A N 1
ATOM 1571 C CA . ASN A 1 203 ? -19.641 -33.719 -6.754 1 95.5 203 ASN A CA 1
ATOM 1572 C C . ASN A 1 203 ? -19.562 -32.938 -5.445 1 95.5 203 ASN A C 1
ATOM 1574 O O . ASN A 1 203 ? -20.344 -33.188 -4.516 1 95.5 203 ASN A O 1
ATOM 1578 N N . TYR A 1 204 ? -18.625 -32.062 -5.363 1 95.5 204 TYR A N 1
ATOM 1579 C CA . TYR A 1 204 ? -18.484 -31.234 -4.168 1 95.5 204 TYR A CA 1
ATOM 1580 C C . TYR A 1 204 ? -19.719 -30.375 -3.955 1 95.5 204 TYR A C 1
ATOM 1582 O O . TYR A 1 204 ? -20.172 -30.203 -2.822 1 95.5 204 TYR A O 1
ATOM 1590 N N . ILE A 1 205 ? -20.203 -29.812 -5.043 1 94.81 205 ILE A N 1
ATOM 1591 C CA . ILE A 1 205 ? -21.406 -28.984 -4.984 1 94.81 205 ILE A CA 1
ATOM 1592 C C . ILE A 1 205 ? -22.562 -29.781 -4.402 1 94.81 205 ILE A C 1
ATOM 1594 O O . ILE A 1 205 ? -23.266 -29.297 -3.512 1 94.81 205 ILE A O 1
ATOM 1598 N N . LYS A 1 206 ? -22.75 -30.969 -4.895 1 94.25 206 LYS A N 1
ATOM 1599 C CA . LYS A 1 206 ? -23.812 -31.844 -4.402 1 94.25 206 LYS A CA 1
ATOM 1600 C C . LYS A 1 206 ? -23.641 -32.125 -2.912 1 94.25 206 LYS A C 1
ATOM 1602 O O . LYS A 1 206 ? -24.625 -32.094 -2.16 1 94.25 206 LYS A O 1
ATOM 1607 N N . GLU A 1 207 ? -22.5 -32.375 -2.537 1 94.31 207 GLU A N 1
ATOM 1608 C CA . GLU A 1 207 ? -22.219 -32.656 -1.138 1 94.31 207 GLU A CA 1
ATOM 1609 C C . GLU A 1 207 ? -22.484 -31.453 -0.246 1 94.31 207 GLU A C 1
ATOM 1611 O O . GLU A 1 207 ? -23.047 -31.594 0.839 1 94.31 207 GLU A O 1
ATOM 1616 N N . VAL A 1 208 ? -22.031 -30.266 -0.627 1 92.88 208 VAL A N 1
ATOM 1617 C CA . VAL A 1 208 ? -22.203 -29.031 0.132 1 92.88 208 VAL A CA 1
ATOM 1618 C C . VAL A 1 208 ? -23.688 -28.703 0.267 1 92.88 20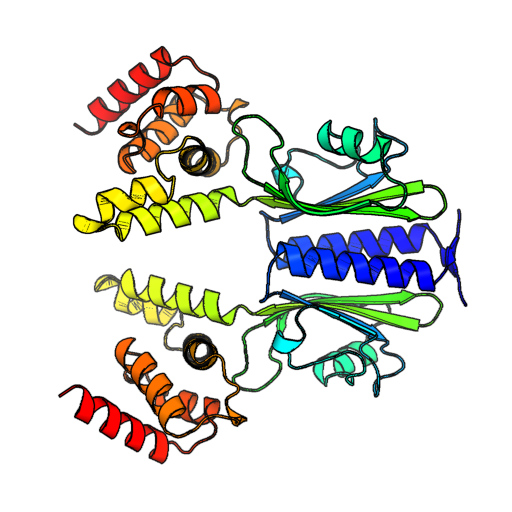8 VAL A C 1
ATOM 1620 O O . VAL A 1 208 ? -24.141 -28.281 1.333 1 92.88 208 VAL A O 1
ATOM 1623 N N . ARG A 1 209 ? -24.375 -28.875 -0.757 1 89.94 209 ARG A N 1
ATOM 1624 C CA . ARG A 1 209 ? -25.797 -28.531 -0.761 1 89.94 209 ARG A CA 1
ATOM 1625 C C . ARG A 1 209 ? -26.609 -29.562 0.004 1 89.94 209 ARG A C 1
ATOM 1627 O O . ARG A 1 209 ? -27.703 -29.25 0.509 1 89.94 209 ARG A O 1
ATOM 1634 N N . LYS A 1 210 ? -26.203 -30.781 0.084 1 86.81 210 LYS A N 1
ATOM 1635 C CA . LYS A 1 210 ? -26.859 -31.781 0.903 1 86.81 210 LYS A CA 1
ATOM 1636 C C . LYS A 1 210 ? -26.703 -31.484 2.389 1 86.81 210 LYS A C 1
ATOM 1638 O O . LYS A 1 210 ? -27.609 -31.719 3.18 1 86.81 210 LYS A O 1
ATOM 1643 N N . GLU A 1 211 ? -25.547 -30.984 2.713 1 78.38 211 GLU A N 1
ATOM 1644 C CA . GLU A 1 211 ? -25.266 -30.656 4.109 1 78.38 211 GLU A CA 1
ATOM 1645 C C . GLU A 1 211 ? -26.047 -29.438 4.566 1 78.38 211 GLU A C 1
ATOM 1647 O O . GLU A 1 211 ? -26.406 -29.328 5.742 1 78.38 211 GLU A O 1
ATOM 1652 N N . ASP A 1 212 ? -26.266 -28.469 3.75 1 69.81 212 ASP A N 1
ATOM 1653 C CA . ASP A 1 212 ? -26.969 -27.234 4.109 1 69.81 212 ASP A CA 1
ATOM 1654 C C . ASP A 1 212 ? -28.469 -27.469 4.172 1 69.81 212 ASP A C 1
ATOM 1656 O O . ASP A 1 212 ? -29.219 -26.609 4.656 1 69.81 212 ASP A O 1
ATOM 1660 N N . HIS A 1 213 ? -28.969 -28.672 3.699 1 59.47 213 HIS A N 1
ATOM 1661 C CA . HIS A 1 213 ? -30.344 -29.094 3.926 1 59.47 213 HIS A CA 1
ATOM 1662 C C . HIS A 1 213 ? -30.422 -30.172 4.992 1 59.47 213 HIS A C 1
ATOM 1664 O O . HIS A 1 213 ? -29.516 -31.016 5.102 1 59.47 213 HIS A O 1
ATOM 1670 N N . MET B 1 1 ? 35.5 -5.996 -5.23 1 60.06 1 MET B N 1
ATOM 1671 C CA . MET B 1 1 ? 34.281 -5.402 -4.715 1 60.06 1 MET B CA 1
ATOM 1672 C C . MET B 1 1 ? 34.094 -3.994 -5.27 1 60.06 1 MET B C 1
ATOM 1674 O O . MET B 1 1 ? 34.969 -3.145 -5.141 1 60.06 1 MET B O 1
ATOM 1678 N N . GLY B 1 2 ? 33.25 -3.83 -6.32 1 79.62 2 GLY B N 1
ATOM 1679 C CA . GLY B 1 2 ? 33.219 -2.574 -7.047 1 79.62 2 GLY B CA 1
ATOM 1680 C C . GLY B 1 2 ? 32.531 -1.459 -6.297 1 79.62 2 GLY B C 1
ATOM 1681 O O . GLY B 1 2 ? 32.188 -1.613 -5.121 1 79.62 2 GLY B O 1
ATOM 1682 N N . SER B 1 3 ? 32.875 -0.224 -6.617 1 87 3 SER B N 1
ATOM 1683 C CA . SER B 1 3 ? 32.219 0.965 -6.062 1 87 3 SER B CA 1
ATOM 1684 C C . SER B 1 3 ? 31.219 1.562 -7.043 1 87 3 SER B C 1
ATOM 1686 O O . SER B 1 3 ? 31.312 1.331 -8.25 1 87 3 SER B O 1
ATOM 1688 N N . VAL B 1 4 ? 30.234 2.174 -6.48 1 91.12 4 VAL B N 1
ATOM 1689 C CA . VAL B 1 4 ? 29.203 2.844 -7.246 1 91.12 4 VAL B CA 1
ATOM 1690 C C . VAL B 1 4 ? 29.25 4.348 -6.992 1 91.12 4 VAL B C 1
ATOM 1692 O O . VAL B 1 4 ? 29.359 4.785 -5.844 1 91.12 4 VAL B O 1
ATOM 1695 N N . PRO B 1 5 ? 29.203 5.133 -8.047 1 90.62 5 PRO B N 1
ATOM 1696 C CA . PRO B 1 5 ? 29.172 6.582 -7.836 1 90.62 5 PRO B CA 1
ATOM 1697 C C . PRO B 1 5 ? 27.984 7.035 -7.004 1 90.62 5 PRO B C 1
ATOM 1699 O O . PRO B 1 5 ? 26.891 6.484 -7.141 1 90.62 5 PRO B O 1
ATOM 1702 N N . GLU B 1 6 ? 28.266 8.008 -6.172 1 91.12 6 GLU B N 1
ATOM 1703 C CA . GLU B 1 6 ? 27.234 8.562 -5.297 1 91.12 6 GLU B CA 1
ATOM 1704 C C . GLU B 1 6 ? 25.984 8.953 -6.09 1 91.12 6 GLU B C 1
ATOM 1706 O O . GLU B 1 6 ? 24.859 8.641 -5.684 1 91.12 6 GLU B O 1
ATOM 1711 N N . ASN B 1 7 ? 26.141 9.609 -7.168 1 91.38 7 ASN B N 1
ATOM 1712 C CA . ASN B 1 7 ? 25.031 10.07 -7.984 1 91.38 7 ASN B CA 1
ATOM 1713 C C . ASN B 1 7 ? 24.203 8.906 -8.516 1 91.38 7 ASN B C 1
ATOM 1715 O O . ASN B 1 7 ? 22.984 9.023 -8.68 1 91.38 7 ASN B O 1
ATOM 1719 N N . ASP B 1 8 ? 24.844 7.809 -8.773 1 91.81 8 ASP B N 1
ATOM 1720 C CA . ASP B 1 8 ? 24.141 6.629 -9.25 1 91.81 8 ASP B CA 1
ATOM 1721 C C . ASP B 1 8 ? 23.266 6.031 -8.148 1 91.81 8 ASP B C 1
ATOM 1723 O O . ASP B 1 8 ? 22.172 5.523 -8.422 1 91.81 8 ASP B O 1
ATOM 1727 N N . VAL B 1 9 ? 23.797 6.078 -6.953 1 94 9 VAL B N 1
ATOM 1728 C CA . VAL B 1 9 ? 23.031 5.574 -5.82 1 94 9 VAL B CA 1
ATOM 1729 C C . VAL B 1 9 ? 21.797 6.445 -5.609 1 94 9 VAL B C 1
ATOM 1731 O O . VAL B 1 9 ? 20.688 5.93 -5.398 1 94 9 VAL B O 1
ATOM 1734 N N . LEU B 1 10 ? 21.953 7.734 -5.707 1 94.94 10 LEU B N 1
ATOM 1735 C CA . LEU B 1 10 ? 20.828 8.656 -5.539 1 94.94 10 LEU B CA 1
ATOM 1736 C C . LEU B 1 10 ? 19.797 8.469 -6.648 1 94.94 10 LEU B C 1
ATOM 1738 O O . LEU B 1 10 ? 18.594 8.539 -6.402 1 94.94 10 LEU B O 1
ATOM 1742 N N . GLU B 1 11 ? 20.25 8.25 -7.793 1 94.31 11 GLU B N 1
ATOM 1743 C CA . GLU B 1 11 ? 19.344 7.992 -8.914 1 94.31 11 GLU B CA 1
ATOM 1744 C C . GLU B 1 11 ? 18.547 6.707 -8.695 1 94.31 11 GLU B C 1
ATOM 1746 O O . GLU B 1 11 ? 17.375 6.641 -9.016 1 94.31 11 GLU B O 1
ATOM 1751 N N . LEU B 1 12 ? 19.234 5.727 -8.195 1 94.5 12 LEU B N 1
ATOM 1752 C CA . LEU B 1 12 ? 18.562 4.477 -7.875 1 94.5 12 LEU B CA 1
ATOM 1753 C C . LEU B 1 12 ? 17.469 4.699 -6.836 1 94.5 12 LEU B C 1
ATOM 1755 O O . LEU B 1 12 ? 16.359 4.203 -6.988 1 94.5 12 LEU B O 1
ATOM 1759 N N . LEU B 1 13 ? 17.797 5.434 -5.793 1 96.88 13 LEU B N 1
ATOM 1760 C CA . LEU B 1 13 ? 16.797 5.762 -4.773 1 96.88 13 LEU B CA 1
ATOM 1761 C C . LEU B 1 13 ? 15.617 6.508 -5.383 1 96.88 13 LEU B C 1
ATOM 1763 O O . LEU B 1 13 ? 14.469 6.262 -5.02 1 96.88 13 LEU B O 1
ATOM 1767 N N . ASN B 1 14 ? 15.914 7.402 -6.246 1 97 14 ASN B N 1
ATOM 1768 C CA . ASN B 1 14 ? 14.875 8.141 -6.957 1 97 14 ASN B CA 1
ATOM 1769 C C . ASN B 1 14 ? 13.953 7.211 -7.73 1 97 14 ASN B C 1
ATOM 1771 O O . ASN B 1 14 ? 12.727 7.344 -7.664 1 97 14 ASN B O 1
ATOM 1775 N N . GLN B 1 15 ? 14.508 6.273 -8.422 1 95.88 15 GLN B N 1
ATOM 1776 C CA . GLN B 1 15 ? 13.727 5.32 -9.203 1 95.88 15 GLN B CA 1
ATOM 1777 C C . GLN B 1 15 ? 12.867 4.438 -8.297 1 95.88 15 GLN B C 1
ATOM 1779 O O . GLN B 1 15 ? 11.719 4.141 -8.625 1 95.88 15 GLN B O 1
ATOM 1784 N N . ILE B 1 16 ? 13.43 4.004 -7.219 1 97.5 16 ILE B N 1
ATOM 1785 C CA . ILE B 1 16 ? 12.68 3.193 -6.262 1 97.5 16 ILE B CA 1
ATOM 1786 C C . ILE B 1 16 ? 11.531 4.012 -5.68 1 97.5 16 ILE B C 1
ATOM 1788 O O . ILE B 1 16 ? 10.422 3.504 -5.523 1 97.5 16 ILE B O 1
ATOM 1792 N N . GLY B 1 17 ? 11.852 5.254 -5.344 1 98.25 17 GLY B N 1
ATOM 1793 C CA . GLY B 1 17 ? 10.797 6.133 -4.867 1 98.25 17 GLY B CA 1
ATOM 1794 C C . GLY B 1 17 ? 9.625 6.242 -5.828 1 98.25 17 GLY B C 1
ATOM 1795 O O . GLY B 1 17 ? 8.469 6.152 -5.418 1 98.25 17 GLY B O 1
ATOM 1796 N N . GLU B 1 18 ? 9.906 6.441 -7.078 1 97.19 18 GLU B N 1
ATOM 1797 C CA . GLU B 1 18 ? 8.867 6.504 -8.102 1 97.19 18 GLU B CA 1
ATOM 1798 C C . GLU B 1 18 ? 8.07 5.203 -8.164 1 97.19 18 GLU B C 1
ATOM 1800 O O . GLU B 1 18 ? 6.844 5.227 -8.25 1 97.19 18 GLU B O 1
ATOM 1805 N N . ALA B 1 19 ? 8.812 4.109 -8.141 1 96.62 19 ALA B N 1
ATOM 1806 C CA . ALA B 1 19 ? 8.164 2.801 -8.203 1 96.62 19 ALA B CA 1
ATOM 1807 C C . ALA B 1 19 ? 7.176 2.621 -7.055 1 96.62 19 ALA B C 1
ATOM 1809 O O . ALA B 1 19 ? 6.047 2.17 -7.266 1 96.62 19 ALA B O 1
ATOM 1810 N N . ILE B 1 20 ? 7.594 2.963 -5.898 1 98.38 20 ILE B N 1
ATOM 1811 C CA . ILE B 1 20 ? 6.742 2.828 -4.719 1 98.38 20 ILE B CA 1
ATOM 1812 C C . ILE B 1 20 ? 5.504 3.711 -4.875 1 98.38 20 ILE B C 1
ATOM 1814 O O . ILE B 1 20 ? 4.379 3.244 -4.695 1 98.38 20 ILE B O 1
ATOM 1818 N N . ALA B 1 21 ? 5.695 4.961 -5.223 1 97.81 21 ALA B N 1
ATOM 1819 C CA . ALA B 1 21 ? 4.602 5.922 -5.336 1 97.81 21 ALA B CA 1
ATOM 1820 C C . ALA B 1 21 ? 3.582 5.473 -6.379 1 97.81 21 ALA B C 1
ATOM 1822 O O . ALA B 1 21 ? 2.373 5.602 -6.172 1 97.81 21 ALA B O 1
ATOM 1823 N N . LEU B 1 22 ? 4.035 4.941 -7.43 1 96.19 22 LEU B N 1
ATOM 1824 C CA . LEU B 1 22 ? 3.131 4.512 -8.492 1 96.19 22 LEU B CA 1
ATOM 1825 C C . LEU B 1 22 ? 2.424 3.215 -8.117 1 96.19 22 LEU B C 1
ATOM 1827 O O . LEU B 1 22 ? 1.238 3.041 -8.406 1 96.19 22 LEU B O 1
ATOM 1831 N N . THR B 1 23 ? 3.125 2.369 -7.504 1 96.25 23 THR B N 1
ATOM 1832 C CA . THR B 1 23 ? 2.547 1.082 -7.133 1 96.25 23 THR B CA 1
ATOM 1833 C C . THR B 1 23 ? 1.436 1.266 -6.102 1 96.25 23 THR B C 1
ATOM 1835 O O . THR B 1 23 ? 0.389 0.619 -6.188 1 96.25 23 THR B O 1
ATOM 1838 N N . PHE B 1 24 ? 1.638 2.156 -5.172 1 97 24 PHE B N 1
ATOM 1839 C CA . PHE B 1 24 ? 0.718 2.221 -4.039 1 97 24 PHE B CA 1
ATOM 1840 C C . PHE B 1 24 ? -0.19 3.439 -4.152 1 97 24 PHE B C 1
ATOM 1842 O O . PHE B 1 24 ? -1.065 3.646 -3.307 1 97 24 PHE B O 1
ATOM 1849 N N . GLY B 1 25 ? 0.065 4.344 -5.168 1 95.75 25 GLY B N 1
ATOM 1850 C CA . GLY B 1 25 ? -0.925 5.332 -5.559 1 95.75 25 GLY B CA 1
ATOM 1851 C C . GLY B 1 25 ? -0.698 6.688 -4.922 1 95.75 25 GLY B C 1
ATOM 1852 O O . GLY B 1 25 ? 0.309 6.898 -4.242 1 95.75 25 GLY B O 1
ATOM 1853 N N . LYS B 1 26 ? -1.66 7.566 -5.102 1 95.19 26 LYS B N 1
ATOM 1854 C CA . LYS B 1 26 ? -1.532 8.992 -4.82 1 95.19 26 LYS B CA 1
ATOM 1855 C C . LYS B 1 26 ? -1.398 9.25 -3.324 1 95.19 26 LYS B C 1
ATOM 1857 O O . LYS B 1 26 ? -0.888 10.297 -2.912 1 95.19 26 LYS B O 1
ATOM 1862 N N . ASP B 1 27 ? -1.845 8.344 -2.486 1 95.12 27 ASP B N 1
ATOM 1863 C CA . ASP B 1 27 ? -1.801 8.539 -1.04 1 95.12 27 ASP B CA 1
ATOM 1864 C C . ASP B 1 27 ? -0.456 8.094 -0.467 1 95.12 27 ASP B C 1
ATOM 1866 O O . ASP B 1 27 ? -0.222 8.203 0.738 1 95.12 27 ASP B O 1
ATOM 1870 N N . CYS B 1 28 ? 0.463 7.609 -1.294 1 98 28 CYS B N 1
ATOM 1871 C CA . CYS B 1 28 ? 1.777 7.148 -0.862 1 98 28 CYS B CA 1
ATOM 1872 C C . CYS B 1 28 ? 2.863 8.133 -1.272 1 98 28 CYS B C 1
ATOM 1874 O O . CYS B 1 28 ? 3.209 8.227 -2.451 1 98 28 CYS B O 1
ATOM 1876 N N . GLU B 1 29 ? 3.418 8.797 -0.369 1 97.69 29 GLU B N 1
ATOM 1877 C CA . GLU B 1 29 ? 4.516 9.734 -0.605 1 97.69 29 GLU B CA 1
ATOM 1878 C C . GLU B 1 29 ? 5.867 9.07 -0.357 1 97.69 29 GLU B C 1
ATOM 1880 O O . GLU B 1 29 ? 6.035 8.336 0.62 1 97.69 29 GLU B O 1
ATOM 1885 N N . VAL B 1 30 ? 6.805 9.305 -1.185 1 98.56 30 VAL B N 1
ATOM 1886 C CA . VAL B 1 30 ? 8.195 8.945 -0.962 1 98.56 30 VAL B CA 1
ATOM 1887 C C . VAL B 1 30 ? 9.078 10.188 -1.039 1 98.56 30 VAL B C 1
ATOM 1889 O O . VAL B 1 30 ? 8.992 10.953 -2.002 1 98.56 30 VAL B O 1
ATOM 1892 N N . CYS B 1 31 ? 9.875 10.391 -0.019 1 97.62 31 CYS B N 1
ATOM 1893 C CA . CYS B 1 31 ? 10.719 11.57 0.077 1 97.62 31 CYS B CA 1
ATOM 1894 C C . CYS B 1 31 ? 12.172 11.18 0.34 1 97.62 31 CYS B C 1
ATOM 1896 O O . CYS B 1 31 ? 12.453 10.391 1.24 1 97.62 31 CYS B O 1
ATOM 1898 N N . ILE B 1 32 ? 13.047 11.633 -0.474 1 97.69 32 ILE B N 1
ATOM 1899 C CA . ILE B 1 32 ? 14.484 11.469 -0.287 1 97.69 32 ILE B CA 1
ATOM 1900 C C . ILE B 1 32 ? 15.109 12.812 0.08 1 97.69 32 ILE B C 1
ATOM 1902 O O . ILE B 1 32 ? 14.992 13.781 -0.672 1 97.69 32 ILE B O 1
ATOM 1906 N N . SER B 1 33 ? 15.781 12.867 1.207 1 96.19 33 SER B N 1
ATOM 1907 C CA . SER B 1 33 ? 16.266 14.148 1.705 1 96.19 33 SER B CA 1
ATOM 1908 C C . SER B 1 33 ? 17.719 14.062 2.133 1 96.19 33 SER B C 1
ATOM 1910 O O . SER B 1 33 ? 18.188 12.992 2.533 1 96.19 33 SER B O 1
ATOM 1912 N N . ASP B 1 34 ? 18.375 15.18 2.033 1 93.75 34 ASP B N 1
ATOM 1913 C CA . ASP B 1 34 ? 19.719 15.375 2.576 1 93.75 34 ASP B CA 1
ATOM 1914 C C . ASP B 1 34 ? 19.656 16 3.967 1 93.75 34 ASP B C 1
ATOM 1916 O O . ASP B 1 34 ? 19.344 17.188 4.105 1 93.75 34 ASP B O 1
ATOM 1920 N N . LEU B 1 35 ? 20.016 15.242 4.945 1 90.56 35 LEU B N 1
ATOM 1921 C CA . LEU B 1 35 ? 19.875 15.695 6.324 1 90.56 35 LEU B CA 1
ATOM 1922 C C . LEU B 1 35 ? 20.953 16.719 6.676 1 90.56 35 LEU B C 1
ATOM 1924 O O . LEU B 1 35 ? 20.844 17.422 7.68 1 90.56 35 LEU B O 1
ATOM 1928 N N . ASP B 1 36 ? 21.969 16.812 5.883 1 89.62 36 ASP B N 1
ATOM 1929 C CA . ASP B 1 36 ? 23.078 17.719 6.152 1 89.62 36 ASP B CA 1
ATOM 1930 C C . ASP B 1 36 ? 22.781 19.125 5.648 1 89.62 36 ASP B C 1
ATOM 1932 O O . ASP B 1 36 ? 23.516 20.062 5.945 1 89.62 36 ASP B O 1
ATOM 1936 N N . THR B 1 37 ? 21.75 19.297 4.844 1 91.5 37 THR B N 1
ATOM 1937 C CA . THR B 1 37 ? 21.297 20.594 4.355 1 91.5 37 THR B CA 1
ATOM 1938 C C . THR B 1 37 ? 19.844 20.844 4.738 1 91.5 37 THR B C 1
ATOM 1940 O O . THR B 1 37 ? 18.969 20.906 3.871 1 91.5 37 THR B O 1
ATOM 1943 N N . PRO B 1 38 ? 19.562 21.078 5.973 1 89.94 38 PRO B N 1
ATOM 1944 C CA . PRO B 1 38 ? 18.188 21.078 6.512 1 89.94 38 PRO B CA 1
ATOM 1945 C C . PRO B 1 38 ? 17.328 22.172 5.887 1 89.94 38 PRO B C 1
ATOM 1947 O O . PRO B 1 38 ? 16.109 22.031 5.816 1 89.94 38 PRO B O 1
ATOM 1950 N N . GLU B 1 39 ? 17.859 23.266 5.379 1 92.5 39 GLU B N 1
ATOM 1951 C CA . GLU B 1 39 ? 17.078 24.375 4.828 1 92.5 39 GLU B CA 1
ATOM 1952 C C . GLU B 1 39 ? 16.594 24.062 3.418 1 92.5 39 GLU B C 1
ATOM 1954 O O . GLU B 1 39 ? 15.617 24.656 2.943 1 92.5 39 GLU B O 1
ATOM 1959 N N . LYS B 1 40 ? 17.312 23.266 2.717 1 94.75 40 LYS B N 1
ATOM 1960 C CA . LYS B 1 40 ? 16.953 22.766 1.39 1 94.75 40 LYS B CA 1
ATOM 1961 C C . LYS B 1 40 ? 17.156 21.25 1.296 1 94.75 40 LYS B C 1
ATOM 1963 O O . LYS B 1 40 ? 17.906 20.781 0.441 1 94.75 40 LYS B O 1
ATOM 1968 N N . ALA B 1 41 ? 16.422 20.547 2.096 1 94.69 41 ALA B N 1
ATOM 1969 C CA . ALA B 1 41 ? 16.766 19.172 2.422 1 94.69 41 ALA B CA 1
ATOM 1970 C C . ALA B 1 41 ? 16.219 18.203 1.368 1 94.69 41 ALA B C 1
ATOM 1972 O O . ALA B 1 41 ? 16.891 17.234 0.993 1 94.69 41 ALA B O 1
ATOM 1973 N N . VAL B 1 42 ? 14.969 18.406 0.826 1 97.38 42 VAL B N 1
ATOM 1974 C CA . VAL B 1 42 ? 14.289 17.438 -0.02 1 97.38 42 VAL B CA 1
ATOM 1975 C C . VAL B 1 42 ? 14.938 17.406 -1.402 1 97.38 42 VAL B C 1
ATOM 1977 O O . VAL B 1 42 ? 14.93 18.422 -2.119 1 97.38 42 VAL B O 1
ATOM 1980 N N . LEU B 1 43 ? 15.531 16.328 -1.776 1 97.44 43 LEU B N 1
ATOM 1981 C CA . LEU B 1 43 ? 16.188 16.156 -3.068 1 97.44 43 LEU B CA 1
ATOM 1982 C C . LEU B 1 43 ? 15.188 15.656 -4.113 1 97.44 43 LEU B C 1
ATOM 1984 O O . LEU B 1 43 ? 15.156 16.172 -5.238 1 97.44 43 LEU B O 1
ATOM 1988 N N . TYR B 1 44 ? 14.383 14.586 -3.787 1 97.94 44 TYR B N 1
ATOM 1989 C CA . TYR B 1 44 ? 13.328 13.992 -4.598 1 97.94 44 TYR B CA 1
ATOM 1990 C C . TYR B 1 44 ? 12.07 13.742 -3.768 1 97.94 44 TYR B C 1
ATOM 1992 O O . TYR B 1 44 ? 12.164 13.43 -2.58 1 97.94 44 TYR B O 1
ATOM 2000 N N . ILE B 1 45 ? 10.953 13.969 -4.406 1 98.31 45 ILE B N 1
ATOM 2001 C CA . ILE B 1 45 ? 9.711 13.688 -3.691 1 98.31 45 ILE B CA 1
ATOM 2002 C C . ILE B 1 45 ? 8.617 13.312 -4.688 1 98.31 45 ILE B C 1
ATOM 2004 O O . ILE B 1 45 ? 8.5 13.93 -5.75 1 98.31 45 ILE B O 1
ATOM 2008 N N . TYR B 1 46 ? 7.93 12.242 -4.426 1 98.31 46 TYR B N 1
ATOM 2009 C CA . TYR B 1 46 ? 6.73 11.82 -5.145 1 98.31 46 TYR B CA 1
ATOM 2010 C C . TYR B 1 46 ? 5.496 11.93 -4.254 1 98.31 46 TYR B C 1
ATOM 2012 O O . TYR B 1 46 ? 5.535 11.555 -3.082 1 98.31 46 TYR B O 1
ATOM 2020 N N . ASN B 1 47 ? 4.41 12.547 -4.789 1 97.25 47 ASN B N 1
ATOM 2021 C CA . ASN B 1 47 ? 3.16 12.781 -4.07 1 97.25 47 ASN B CA 1
ATOM 2022 C C . ASN B 1 47 ? 3.371 13.695 -2.863 1 97.25 47 ASN B C 1
ATOM 2024 O O . ASN B 1 47 ? 2.9 13.398 -1.765 1 97.25 47 ASN B O 1
ATOM 2028 N N . GLY B 1 48 ? 4.031 14.766 -3.107 1 95.69 48 GLY B N 1
ATOM 2029 C CA . GLY B 1 48 ? 4.371 15.719 -2.061 1 95.69 48 GLY B CA 1
ATOM 2030 C C . GLY B 1 48 ? 3.152 16.328 -1.395 1 95.69 48 GLY B C 1
ATOM 2031 O O . GLY B 1 48 ? 3.242 16.859 -0.281 1 95.69 48 GLY B O 1
ATOM 2032 N N . HIS B 1 49 ? 1.998 16.219 -1.992 1 90.62 49 HIS B N 1
ATOM 2033 C CA . HIS B 1 49 ? 0.773 16.797 -1.452 1 90.62 49 HIS B CA 1
ATOM 2034 C C . HIS B 1 49 ? 0.373 16.125 -0.145 1 90.62 49 HIS B C 1
ATOM 2036 O O . HIS B 1 49 ? -0.379 16.688 0.649 1 90.62 49 HIS B O 1
ATOM 2042 N N . VAL B 1 50 ? 0.853 14.938 0.103 1 92.19 50 VAL B N 1
ATOM 2043 C CA . VAL B 1 50 ? 0.526 14.203 1.319 1 92.19 50 VAL B CA 1
ATOM 2044 C C . VAL B 1 50 ? 1.009 14.977 2.541 1 92.19 50 VAL B C 1
ATOM 2046 O O . VAL B 1 50 ? 0.317 15.039 3.559 1 92.19 50 VAL B O 1
ATOM 2049 N N . THR B 1 51 ? 2.164 15.578 2.43 1 89.94 51 THR B N 1
ATOM 2050 C CA . THR B 1 51 ? 2.719 16.328 3.551 1 89.94 51 THR B CA 1
ATOM 2051 C C . THR B 1 51 ? 2.807 17.812 3.213 1 89.94 51 THR B C 1
ATOM 2053 O O . THR B 1 51 ? 3.199 18.625 4.055 1 89.94 51 THR B O 1
ATOM 2056 N N . GLY B 1 52 ? 2.479 18.141 1.98 1 89.12 52 GLY B N 1
ATOM 2057 C CA . GLY B 1 52 ? 2.58 19.531 1.549 1 89.12 52 GLY B CA 1
ATOM 2058 C C . GLY B 1 52 ? 4.004 19.953 1.237 1 89.12 52 GLY B C 1
ATOM 2059 O O . GLY B 1 52 ? 4.352 21.125 1.387 1 89.12 52 GLY B O 1
ATOM 2060 N N . ARG B 1 53 ? 4.879 19.094 0.865 1 92.75 53 ARG B N 1
ATOM 2061 C CA . ARG B 1 53 ? 6.281 19.391 0.602 1 92.75 53 ARG B CA 1
ATOM 2062 C C . ARG B 1 53 ? 6.586 19.328 -0.891 1 92.75 53 ARG B C 1
ATOM 2064 O O . ARG B 1 53 ? 5.797 18.781 -1.666 1 92.75 53 ARG B O 1
ATOM 2071 N N . GLU B 1 54 ? 7.664 19.906 -1.276 1 96.25 54 GLU B N 1
ATOM 2072 C CA . GLU B 1 54 ? 8.188 19.906 -2.639 1 96.25 54 GLU B CA 1
ATOM 2073 C C . GLU B 1 54 ? 9.711 19.828 -2.643 1 96.25 54 GLU B C 1
ATOM 2075 O O . GLU B 1 54 ? 10.352 19.922 -1.59 1 96.25 54 GLU B O 1
ATOM 2080 N N . VAL B 1 55 ? 10.336 19.578 -3.832 1 97.56 55 VAL B N 1
ATOM 2081 C CA . VAL B 1 55 ? 11.789 19.578 -3.941 1 97.56 55 VAL B CA 1
ATOM 2082 C C . VAL B 1 55 ? 12.352 20.906 -3.402 1 97.56 55 VAL B C 1
ATOM 2084 O O . VAL B 1 55 ? 11.828 21.969 -3.713 1 97.56 55 VAL B O 1
ATOM 2087 N N . GLY B 1 56 ? 13.344 20.797 -2.502 1 96.31 56 GLY B N 1
ATOM 2088 C CA . GLY B 1 56 ? 13.938 21.984 -1.908 1 96.31 56 GLY B CA 1
ATOM 2089 C C . GLY B 1 56 ? 13.312 22.359 -0.58 1 96.31 56 GLY B C 1
ATOM 2090 O O . GLY B 1 56 ? 13.82 23.234 0.119 1 96.31 56 GLY B O 1
ATOM 2091 N N . SER B 1 57 ? 12.203 21.75 -0.217 1 94.88 57 SER B N 1
ATOM 2092 C CA . SER B 1 57 ? 11.594 22.031 1.079 1 94.88 57 SER B CA 1
ATOM 2093 C C . SER B 1 57 ? 12.547 21.703 2.223 1 94.88 57 SER B C 1
ATOM 2095 O O . SER B 1 57 ? 13.391 20.812 2.104 1 94.88 57 SER B O 1
ATOM 2097 N N . PRO B 1 58 ? 12.461 22.438 3.363 1 93.56 58 PRO B N 1
ATOM 2098 C CA . PRO B 1 58 ? 13.289 22.156 4.539 1 93.56 58 PRO 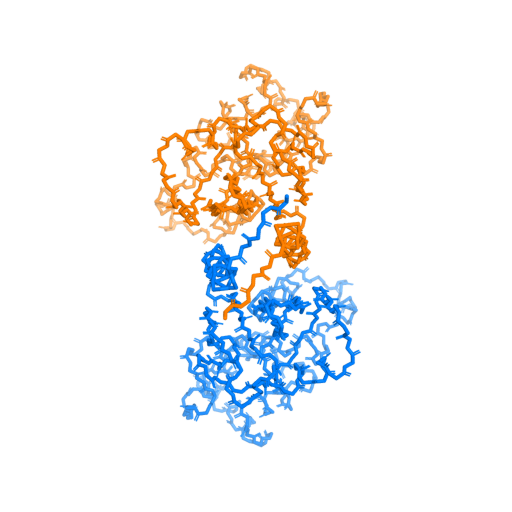B CA 1
ATOM 2099 C C . PRO B 1 58 ? 12.859 20.891 5.27 1 93.56 58 PRO B C 1
ATOM 2101 O O . PRO B 1 58 ? 11.797 20.328 4.977 1 93.56 58 PRO B O 1
ATOM 2104 N N . LEU B 1 59 ? 13.719 20.453 6.168 1 89.38 59 LEU B N 1
ATOM 2105 C CA . LEU B 1 59 ? 13.344 19.344 7.043 1 89.38 59 LEU B CA 1
ATOM 2106 C C . LEU B 1 59 ? 12.195 19.75 7.965 1 89.38 59 LEU B C 1
ATOM 2108 O O . LEU B 1 59 ? 12.148 20.875 8.453 1 89.38 59 LEU B O 1
ATOM 2112 N N . ILE B 1 60 ? 11.352 18.797 8.141 1 81.12 60 ILE B N 1
ATOM 2113 C CA . ILE B 1 60 ? 10.305 19.031 9.133 1 81.12 60 ILE B CA 1
ATOM 2114 C C . ILE B 1 60 ? 10.828 18.672 10.523 1 81.12 60 ILE B C 1
ATOM 2116 O O . ILE B 1 60 ? 11.828 17.969 10.656 1 81.12 60 ILE B O 1
ATOM 2120 N N . ASP B 1 61 ? 10.211 19.141 11.508 1 72.44 61 ASP B N 1
ATOM 2121 C CA . ASP B 1 61 ? 10.672 19.016 12.891 1 72.44 61 ASP B CA 1
ATOM 2122 C C . ASP B 1 61 ? 10.859 17.562 13.281 1 72.44 61 ASP B C 1
ATOM 2124 O O . ASP B 1 61 ? 11.844 17.203 13.93 1 72.44 61 ASP B O 1
ATOM 2128 N N . GLU B 1 62 ? 9.977 16.734 12.883 1 70.94 62 GLU B N 1
ATOM 2129 C CA . GLU B 1 62 ? 10.062 15.32 13.219 1 70.94 62 GLU B CA 1
ATOM 2130 C C . GLU B 1 62 ? 11.336 14.695 12.648 1 70.94 62 GLU B C 1
ATOM 2132 O O . GLU B 1 62 ? 11.945 13.828 13.289 1 70.94 62 GLU B O 1
ATOM 2137 N N . ALA B 1 63 ? 11.719 15.102 11.523 1 69.88 63 ALA B N 1
ATOM 2138 C CA . ALA B 1 63 ? 12.922 14.586 10.875 1 69.88 63 ALA B CA 1
ATOM 2139 C C . ALA B 1 63 ? 14.18 15.117 11.555 1 69.88 63 ALA B C 1
ATOM 2141 O O . ALA B 1 63 ? 15.164 14.391 11.711 1 69.88 63 ALA B O 1
ATOM 2142 N N . LYS B 1 64 ? 14.094 16.297 12.016 1 69.81 64 LYS B N 1
ATOM 2143 C CA . LYS B 1 64 ? 15.234 16.906 12.695 1 69.81 64 LYS B CA 1
ATOM 2144 C C . LYS B 1 64 ? 15.562 16.172 13.992 1 69.81 64 LYS B C 1
ATOM 2146 O O . LYS B 1 64 ? 16.734 15.953 14.312 1 69.81 64 LYS B O 1
ATOM 2151 N N . ALA B 1 65 ? 14.492 15.875 14.656 1 67.94 65 ALA B N 1
ATOM 2152 C CA . ALA B 1 65 ? 14.656 15.195 15.938 1 67.94 65 ALA B CA 1
ATOM 2153 C C . ALA B 1 65 ? 15.312 13.828 15.75 1 67.94 65 ALA B C 1
ATOM 2155 O O . ALA B 1 65 ? 16.047 13.367 16.625 1 67.94 65 ALA B O 1
ATOM 2156 N N . ARG B 1 66 ? 15.078 13.234 14.602 1 62.09 66 ARG B N 1
ATOM 2157 C CA . ARG B 1 66 ? 15.617 11.906 14.328 1 62.09 66 ARG B CA 1
ATOM 2158 C C . ARG B 1 66 ? 17.078 11.977 13.93 1 62.09 66 ARG B C 1
ATOM 2160 O O . ARG B 1 66 ? 17.859 11.062 14.211 1 62.09 66 ARG B O 1
ATOM 2167 N N . VAL B 1 67 ? 17.516 13.008 13.219 1 60.81 67 VAL B N 1
ATOM 2168 C CA . VAL B 1 67 ? 18.891 13.227 12.758 1 60.81 67 VAL B CA 1
ATOM 2169 C C . VAL B 1 67 ? 19.828 13.32 13.953 1 60.81 67 VAL B C 1
ATOM 2171 O O . VAL B 1 67 ? 20.984 12.875 13.875 1 60.81 67 VAL B O 1
ATOM 2174 N N . ARG B 1 68 ? 19.438 14.07 15.07 1 58.44 68 ARG B N 1
ATOM 2175 C CA . ARG B 1 68 ? 20.344 14.359 16.172 1 58.44 68 ARG B CA 1
ATOM 2176 C C . ARG B 1 68 ? 20.781 13.078 16.891 1 58.44 68 ARG B C 1
ATOM 2178 O O . ARG B 1 68 ? 21.781 13.062 17.594 1 58.44 68 ARG B O 1
ATOM 2185 N N . ASN B 1 69 ? 20.125 12.188 16.734 1 53.28 69 ASN B N 1
ATOM 2186 C CA . ASN B 1 69 ? 20.469 11.055 17.594 1 53.28 69 ASN B CA 1
ATOM 2187 C C . ASN B 1 69 ? 21.234 9.992 16.812 1 53.28 69 ASN B C 1
ATOM 2189 O O . ASN B 1 69 ? 22 9.227 17.406 1 53.28 69 ASN B O 1
ATOM 2193 N N . THR B 1 70 ? 20.969 9.328 15.688 1 51.75 70 THR B N 1
ATOM 2194 C CA . THR B 1 70 ? 21.359 7.949 15.43 1 51.75 70 THR B CA 1
ATOM 2195 C C . THR B 1 70 ? 22.219 7.859 14.164 1 51.75 70 THR B C 1
ATOM 2197 O O . THR B 1 70 ? 22.047 8.664 13.242 1 51.75 70 THR B O 1
ATOM 2200 N N . ASP B 1 71 ? 23.609 7.375 14.273 1 56.97 71 ASP B N 1
ATOM 2201 C CA . ASP B 1 71 ? 24.297 6.738 13.156 1 56.97 71 ASP B CA 1
ATOM 2202 C C . ASP B 1 71 ? 23.297 6.234 12.109 1 56.97 71 ASP B C 1
ATOM 2204 O O . ASP B 1 71 ? 22.344 6.926 11.773 1 56.97 71 ASP B O 1
ATOM 2208 N N . GLU B 1 72 ? 23.25 4.969 11.789 1 61.28 72 GLU B N 1
ATOM 2209 C CA . GLU B 1 72 ? 22.297 4.23 10.977 1 61.28 72 GLU B CA 1
ATOM 2210 C C . GLU B 1 72 ? 20.969 4.043 11.711 1 61.28 72 GLU B C 1
ATOM 2212 O O . GLU B 1 72 ? 20.906 3.359 12.734 1 61.28 72 GLU B O 1
ATOM 2217 N N . ASN B 1 73 ? 19.922 4.969 11.211 1 82.19 73 ASN B N 1
ATOM 2218 C CA . ASN B 1 73 ? 18.641 4.867 11.891 1 82.19 73 ASN B CA 1
ATOM 2219 C C . ASN B 1 73 ? 17.547 4.383 10.953 1 82.19 73 ASN B C 1
ATOM 2221 O O . ASN B 1 73 ? 17.531 4.738 9.773 1 82.19 73 ASN B O 1
ATOM 2225 N N . VAL B 1 74 ? 17 3.326 11.359 1 86.88 74 VAL B N 1
ATOM 2226 C CA . VAL B 1 74 ? 15.867 2.748 10.656 1 86.88 74 VAL B CA 1
ATOM 2227 C C . VAL B 1 74 ? 14.625 2.777 11.547 1 86.88 74 VAL B C 1
ATOM 2229 O O . VAL B 1 74 ? 14.648 2.256 12.664 1 86.88 74 VAL B O 1
ATOM 2232 N N . TYR B 1 75 ? 13.648 3.521 11.164 1 89.62 75 TYR B N 1
ATOM 2233 C CA . TYR B 1 75 ? 12.336 3.553 11.805 1 89.62 75 TYR B CA 1
ATOM 2234 C C . TYR B 1 75 ? 11.266 2.986 10.875 1 89.62 75 TYR B C 1
ATOM 2236 O O . TYR B 1 75 ? 10.953 3.578 9.836 1 89.62 75 TYR B O 1
ATOM 2244 N N . LEU B 1 76 ? 10.711 1.87 11.297 1 93.06 76 LEU B N 1
ATOM 2245 C CA . LEU B 1 76 ? 9.836 1.177 10.359 1 93.06 76 LEU B CA 1
ATOM 2246 C C . LEU B 1 76 ? 8.398 1.181 10.852 1 93.06 76 LEU B C 1
ATOM 2248 O O . LEU B 1 76 ? 8.141 1.016 12.047 1 93.06 76 LEU B O 1
ATOM 2252 N N . ASN B 1 77 ? 7.508 1.466 9.938 1 94.56 77 ASN B N 1
ATOM 2253 C CA . ASN B 1 77 ? 6.066 1.302 10.102 1 94.56 77 ASN B CA 1
ATOM 2254 C C . ASN B 1 77 ? 5.566 1.981 11.375 1 94.56 77 ASN B C 1
ATOM 2256 O O . ASN B 1 77 ? 4.906 1.352 12.195 1 94.56 77 ASN B O 1
ATOM 2260 N N . TYR B 1 78 ? 5.758 3.232 11.453 1 90.44 78 TYR B N 1
ATOM 2261 C CA . TYR B 1 78 ? 5.312 3.994 12.617 1 90.44 78 TYR B CA 1
ATOM 2262 C C . TYR B 1 78 ? 4.25 5.016 12.227 1 90.44 78 TYR B C 1
ATOM 2264 O O . TYR B 1 78 ? 4.164 5.418 11.062 1 90.44 78 TYR B O 1
ATOM 2272 N N . LYS B 1 79 ? 3.408 5.352 13.234 1 88.19 79 LYS B N 1
ATOM 2273 C CA . LYS B 1 79 ? 2.414 6.398 13.016 1 88.19 79 LYS B CA 1
ATOM 2274 C C . LYS B 1 79 ? 3.051 7.785 13.102 1 88.19 79 LYS B C 1
ATOM 2276 O O . LYS B 1 79 ? 3.881 8.039 13.977 1 88.19 79 LYS B O 1
ATOM 2281 N N . LYS B 1 80 ? 2.717 8.594 12.086 1 83.88 80 LYS B N 1
ATOM 2282 C CA . LYS B 1 80 ? 3.244 9.953 12.016 1 83.88 80 LYS B CA 1
ATOM 2283 C C . LYS B 1 80 ? 2.119 10.969 11.852 1 83.88 80 LYS B C 1
ATOM 2285 O O . LYS B 1 80 ? 1.153 10.727 11.125 1 83.88 80 LYS B O 1
ATOM 2290 N N . LYS B 1 81 ? 2.256 12.07 12.602 1 76.19 81 LYS B N 1
ATOM 2291 C CA . LYS B 1 81 ? 1.368 13.211 12.422 1 76.19 81 LYS B CA 1
ATOM 2292 C C . LYS B 1 81 ? 2.156 14.469 12.047 1 76.19 81 LYS B C 1
ATOM 2294 O O . LYS B 1 81 ? 3.117 14.828 12.727 1 76.19 81 LYS B O 1
ATOM 2299 N N . ILE B 1 82 ? 1.909 14.961 10.914 1 73.25 82 ILE B N 1
ATOM 2300 C CA . ILE B 1 82 ? 2.623 16.156 10.469 1 73.25 82 ILE B CA 1
ATOM 2301 C C . ILE B 1 82 ? 2.086 17.391 11.195 1 73.25 82 ILE B C 1
ATOM 2303 O O . ILE B 1 82 ? 2.846 18.297 11.539 1 73.25 82 ILE B O 1
ATOM 2307 N N . ARG B 1 83 ? 0.861 17.547 11.406 1 68.94 83 ARG B N 1
ATOM 2308 C CA . ARG B 1 83 ? 0.204 18.625 12.133 1 68.94 83 ARG B CA 1
ATOM 2309 C C . ARG B 1 83 ? -0.972 18.109 12.945 1 68.94 83 ARG B C 1
ATOM 2311 O O . ARG B 1 83 ? -1.451 17 12.711 1 68.94 83 ARG B O 1
ATOM 2318 N N . LYS B 1 84 ? -1.269 19 13.836 1 66.06 84 LYS B N 1
ATOM 2319 C CA . LYS B 1 84 ? -2.453 18.672 14.625 1 66.06 84 LYS B CA 1
ATOM 2320 C C . LYS B 1 84 ? -3.68 18.5 13.734 1 66.06 84 LYS B C 1
ATOM 2322 O O . LYS B 1 84 ? -3.936 19.344 12.859 1 66.06 84 LYS B O 1
ATOM 2327 N N . ASN B 1 85 ? -4.309 17.5 13.719 1 65.38 85 ASN B N 1
ATOM 2328 C CA . ASN B 1 85 ? -5.535 17.203 12.984 1 65.38 85 ASN B CA 1
ATOM 2329 C C . ASN B 1 85 ? -5.262 16.984 11.5 1 65.38 85 ASN B C 1
ATOM 2331 O O . ASN B 1 85 ? -6.129 17.219 10.664 1 65.38 85 ASN B O 1
ATOM 2335 N N . GLY B 1 86 ? -4.031 16.828 11.195 1 72.75 86 GLY B N 1
ATOM 2336 C CA . GLY B 1 86 ? -3.682 16.484 9.82 1 72.75 86 GLY B CA 1
ATOM 2337 C C . GLY B 1 86 ? -3.98 15.047 9.477 1 72.75 86 GLY B C 1
ATOM 2338 O O . GLY B 1 86 ? -4.668 14.344 10.227 1 72.75 86 GLY B O 1
ATOM 2339 N N . PRO B 1 87 ? -3.549 14.711 8.273 1 79.06 87 PRO B N 1
ATOM 2340 C CA . PRO B 1 87 ? -3.771 13.32 7.855 1 79.06 87 PRO B CA 1
ATOM 2341 C C . PRO B 1 87 ? -3.072 12.312 8.766 1 79.06 87 PRO B C 1
ATOM 2343 O O . PRO B 1 87 ? -2.049 12.633 9.375 1 79.06 87 PRO B O 1
ATOM 2346 N N . SER B 1 88 ? -3.66 11.25 8.945 1 85.94 88 SER B N 1
ATOM 2347 C CA . SER B 1 88 ? -3.061 10.117 9.633 1 85.94 88 SER B CA 1
ATOM 2348 C C . SER B 1 88 ? -2.068 9.383 8.727 1 85.94 88 SER B C 1
ATOM 2350 O O . SER B 1 88 ? -2.457 8.789 7.723 1 85.94 88 SER B O 1
ATOM 2352 N N . LEU B 1 89 ? -0.81 9.438 9.125 1 91.19 89 LEU B N 1
ATOM 2353 C CA . LEU B 1 89 ? 0.208 8.852 8.258 1 91.19 89 LEU B CA 1
ATOM 2354 C C . LEU B 1 89 ? 0.836 7.625 8.898 1 91.19 89 LEU B C 1
ATOM 2356 O O . LEU B 1 89 ? 1.091 7.609 10.102 1 91.19 89 LEU B O 1
ATOM 2360 N N . LYS B 1 90 ? 1.014 6.578 8.148 1 94.5 90 LYS B N 1
ATOM 2361 C CA . LYS B 1 90 ? 1.924 5.465 8.414 1 94.5 90 LYS B CA 1
ATOM 2362 C C . LYS B 1 90 ? 3.244 5.648 7.668 1 94.5 90 LYS B C 1
ATOM 2364 O O . LYS B 1 90 ? 3.256 5.895 6.461 1 94.5 90 LYS B O 1
ATOM 2369 N N . SER B 1 91 ? 4.371 5.484 8.422 1 94.25 91 SER B N 1
ATOM 2370 C CA . SER B 1 91 ? 5.613 5.938 7.809 1 94.25 91 SER B CA 1
ATOM 2371 C C . SER B 1 91 ? 6.762 4.977 8.109 1 94.25 91 SER B C 1
ATOM 2373 O O . SER B 1 91 ? 6.691 4.199 9.062 1 94.25 91 SER B O 1
ATOM 2375 N N . SER B 1 92 ? 7.738 4.891 7.266 1 94.69 92 SER B N 1
ATOM 2376 C CA . SER B 1 92 ? 9.039 4.246 7.426 1 94.69 92 SER B CA 1
ATOM 2377 C C . SER B 1 92 ? 10.164 5.148 6.941 1 94.69 92 SER B C 1
ATOM 2379 O O . SER B 1 92 ? 10.062 5.77 5.883 1 94.69 92 SER B O 1
ATOM 2381 N N . THR B 1 93 ? 11.227 5.254 7.75 1 93.19 93 THR B N 1
ATOM 2382 C CA . THR B 1 93 ? 12.359 6.113 7.422 1 93.19 93 THR B CA 1
ATOM 2383 C C . THR B 1 93 ? 13.672 5.344 7.539 1 93.19 93 THR B C 1
ATOM 2385 O O . THR B 1 93 ? 13.906 4.656 8.531 1 93.19 93 THR B O 1
ATOM 2388 N N . ILE B 1 94 ? 14.453 5.422 6.531 1 93.5 94 ILE B N 1
ATOM 2389 C CA . ILE B 1 94 ? 15.812 4.879 6.531 1 93.5 94 ILE B CA 1
ATOM 2390 C C . ILE B 1 94 ? 16.812 6.012 6.344 1 93.5 94 ILE B C 1
ATOM 2392 O O . ILE B 1 94 ? 16.703 6.812 5.41 1 93.5 94 ILE B O 1
ATOM 2396 N N . VAL B 1 95 ? 17.766 6.086 7.23 1 91.69 95 VAL B N 1
ATOM 2397 C CA . VAL B 1 95 ? 18.859 7.047 7.102 1 91.69 95 VAL B CA 1
ATOM 2398 C C . VAL B 1 95 ? 20.172 6.312 6.836 1 91.69 95 VAL B C 1
ATOM 2400 O O . VAL B 1 95 ? 20.516 5.371 7.559 1 91.69 95 VAL B O 1
ATOM 2403 N N . LYS B 1 96 ? 20.844 6.699 5.797 1 90.56 96 LYS B N 1
ATOM 2404 C CA . LYS B 1 96 ? 22.094 6.066 5.43 1 90.56 96 LYS B CA 1
ATOM 2405 C C . LYS B 1 96 ? 23.125 7.102 4.977 1 90.56 96 LYS B C 1
ATOM 2407 O O . LYS B 1 96 ? 22.766 8.109 4.367 1 90.56 96 LYS B O 1
ATOM 2412 N N . LYS B 1 97 ? 24.312 6.805 5.293 1 89.69 97 LYS B N 1
ATOM 2413 C CA . LYS B 1 97 ? 25.406 7.609 4.754 1 89.69 97 LYS B CA 1
ATOM 2414 C C . LYS B 1 97 ? 25.75 7.191 3.328 1 89.69 97 LYS B C 1
ATOM 2416 O O . LYS B 1 97 ? 26.109 6.039 3.08 1 89.69 97 LYS B O 1
ATOM 2421 N N . ILE B 1 98 ? 25.594 8.086 2.404 1 88.94 98 ILE B N 1
ATOM 2422 C CA . ILE B 1 98 ? 25.906 7.863 0.997 1 88.94 98 ILE B CA 1
ATOM 2423 C C . ILE B 1 98 ? 26.922 8.891 0.523 1 88.94 98 ILE B C 1
ATOM 2425 O O . ILE B 1 98 ? 26.625 10.086 0.445 1 88.94 98 ILE B O 1
ATOM 2429 N N . GLY B 1 99 ? 28.141 8.461 0.16 1 84.06 99 GLY B N 1
ATOM 2430 C CA . GLY B 1 99 ? 29.172 9.367 -0.288 1 84.06 99 GLY B CA 1
ATOM 2431 C C . GLY B 1 99 ? 29.484 10.469 0.713 1 84.06 99 GLY B C 1
ATOM 2432 O O . GLY B 1 99 ? 29.625 11.633 0.338 1 84.06 99 GLY B O 1
ATOM 2433 N N . GLY B 1 100 ? 29.281 10.258 1.987 1 83.94 100 GLY B N 1
ATOM 2434 C CA . GLY B 1 100 ? 29.594 11.211 3.043 1 83.94 100 GLY B CA 1
ATOM 2435 C C . GLY B 1 100 ? 28.391 12.039 3.475 1 83.94 100 GLY B C 1
ATOM 2436 O O . GLY B 1 100 ? 28.469 12.82 4.426 1 83.94 100 GLY B O 1
ATOM 2437 N N . ARG B 1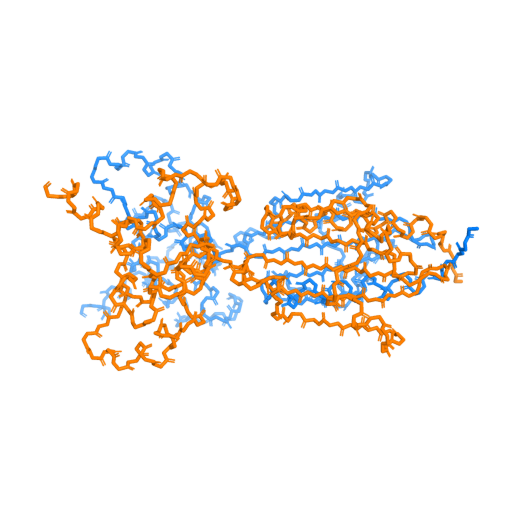 101 ? 27.344 11.891 2.836 1 89.31 101 ARG B N 1
ATOM 2438 C CA . ARG B 1 101 ? 26.125 12.617 3.176 1 89.31 101 ARG B CA 1
ATOM 2439 C C . ARG B 1 101 ? 25.141 11.719 3.91 1 89.31 101 ARG B C 1
ATOM 2441 O O . ARG B 1 101 ? 25.016 10.539 3.584 1 89.31 101 ARG B O 1
ATOM 2448 N N . ASN B 1 102 ? 24.5 12.328 4.891 1 90.75 102 ASN B N 1
ATOM 2449 C CA . ASN B 1 102 ? 23.391 11.617 5.539 1 90.75 102 ASN B CA 1
ATOM 2450 C C . ASN B 1 102 ? 22.094 11.75 4.75 1 90.75 102 ASN B C 1
ATOM 2452 O O . ASN B 1 102 ? 21.469 12.812 4.746 1 90.75 102 ASN B O 1
ATOM 2456 N N . ILE B 1 103 ? 21.688 10.633 4.105 1 92.81 103 ILE B N 1
ATOM 2457 C CA . ILE B 1 103 ? 20.516 10.641 3.246 1 92.81 103 ILE B CA 1
ATOM 2458 C C . ILE B 1 103 ? 19.359 9.898 3.93 1 92.81 103 ILE B C 1
ATOM 2460 O O . ILE B 1 103 ? 19.562 8.805 4.469 1 92.81 103 ILE B O 1
ATOM 2464 N N . ALA B 1 104 ? 18.203 10.539 3.959 1 94.12 104 ALA B N 1
ATOM 2465 C CA . ALA B 1 104 ? 17 9.906 4.492 1 94.12 104 ALA B CA 1
ATOM 2466 C C . ALA B 1 104 ? 16.062 9.484 3.365 1 94.12 104 ALA B C 1
ATOM 2468 O O . ALA B 1 104 ? 15.805 10.258 2.438 1 94.12 104 ALA B O 1
ATOM 2469 N N . PHE B 1 105 ? 15.641 8.242 3.371 1 96.38 105 PHE B N 1
ATOM 2470 C CA . PHE B 1 105 ? 14.586 7.688 2.521 1 96.38 105 PHE B CA 1
ATOM 2471 C C . PHE B 1 105 ? 13.32 7.426 3.326 1 96.38 105 PHE B C 1
ATOM 2473 O O . PHE B 1 105 ? 13.297 6.543 4.188 1 96.38 105 PHE B O 1
ATOM 2480 N N . CYS B 1 106 ? 12.227 8.156 3.023 1 96.19 106 CYS B N 1
ATOM 2481 C CA . CYS B 1 106 ? 11.023 8.109 3.848 1 96.19 106 CYS B CA 1
ATOM 2482 C C . CYS B 1 106 ? 9.805 7.727 3.014 1 96.19 106 CYS B C 1
ATOM 2484 O O . CYS B 1 106 ? 9.594 8.281 1.934 1 96.19 106 CYS B O 1
ATOM 2486 N N . ILE B 1 107 ? 9.094 6.77 3.469 1 97.81 107 ILE B N 1
ATOM 2487 C CA . ILE B 1 107 ? 7.781 6.41 2.936 1 97.81 107 ILE B CA 1
ATOM 2488 C C . ILE B 1 107 ? 6.688 6.895 3.883 1 97.81 107 ILE B C 1
ATOM 2490 O O . ILE B 1 107 ? 6.727 6.617 5.082 1 97.81 107 ILE B O 1
ATOM 2494 N N . ASN B 1 108 ? 5.738 7.691 3.4 1 95.75 108 ASN B N 1
ATOM 2495 C CA . ASN B 1 108 ? 4.566 8.148 4.141 1 95.75 108 ASN B CA 1
ATOM 2496 C C . ASN B 1 108 ? 3.27 7.754 3.436 1 95.75 108 ASN B C 1
ATOM 2498 O O . ASN B 1 108 ? 3.018 8.188 2.311 1 95.75 108 ASN B O 1
ATOM 2502 N N . TYR B 1 109 ? 2.457 6.977 4.039 1 97.38 109 TYR B N 1
ATOM 2503 C CA . TYR B 1 109 ? 1.168 6.605 3.463 1 97.38 109 TYR B CA 1
ATOM 2504 C C . TYR B 1 109 ? 0.022 7.254 4.23 1 97.38 109 TYR B C 1
ATOM 2506 O O . TYR B 1 109 ? -0.093 7.09 5.445 1 97.38 109 TYR B O 1
ATOM 2514 N N . ASP B 1 110 ? -0.795 8 3.562 1 94.31 110 ASP B N 1
ATOM 2515 C CA . ASP B 1 110 ? -1.964 8.656 4.145 1 94.31 110 ASP B CA 1
ATOM 2516 C C . ASP B 1 110 ? -3.094 7.652 4.375 1 94.31 110 ASP B C 1
ATOM 2518 O O . ASP B 1 110 ? -3.764 7.234 3.428 1 94.31 110 ASP B O 1
ATOM 2522 N N . CYS B 1 111 ? -3.379 7.344 5.574 1 92.88 111 CYS B N 1
ATOM 2523 C CA . CYS B 1 111 ? -4.359 6.328 5.934 1 92.88 111 CYS B CA 1
ATOM 2524 C C . CYS B 1 111 ? -5.719 6.957 6.219 1 92.88 111 CYS B C 1
ATOM 2526 O O . CYS B 1 111 ? -6.66 6.262 6.605 1 92.88 111 CYS B O 1
ATOM 2528 N N . THR B 1 112 ? -5.887 8.164 6.027 1 88 112 THR B N 1
ATOM 2529 C CA . THR B 1 112 ? -7.07 8.914 6.441 1 88 112 THR B CA 1
ATOM 2530 C C . THR B 1 112 ? -8.336 8.266 5.887 1 88 112 THR B C 1
ATOM 2532 O O . THR B 1 112 ? -9.25 7.934 6.645 1 88 112 THR B O 1
ATOM 2535 N N . GLN B 1 113 ? -8.383 8.062 4.602 1 87.25 113 GLN B N 1
ATOM 2536 C CA . GLN B 1 113 ? -9.586 7.531 3.957 1 87.25 113 GLN B CA 1
ATOM 2537 C C . GLN B 1 113 ? -9.836 6.082 4.363 1 87.25 113 GLN B C 1
ATOM 2539 O O . GLN B 1 113 ? -10.984 5.668 4.531 1 87.25 113 GLN B O 1
ATOM 2544 N N . VAL B 1 114 ? -8.797 5.336 4.5 1 89.69 114 VAL B N 1
ATOM 2545 C CA . VAL B 1 114 ? -8.93 3.938 4.895 1 89.69 114 VAL B CA 1
ATOM 2546 C C . VAL B 1 114 ? -9.492 3.85 6.309 1 89.69 114 VAL B C 1
ATOM 2548 O O . VAL B 1 114 ? -10.391 3.045 6.582 1 89.69 114 VAL B O 1
ATOM 2551 N N . GLU B 1 115 ? -8.992 4.691 7.16 1 85.81 115 GLU B N 1
ATOM 2552 C CA . GLU B 1 115 ? -9.484 4.723 8.531 1 85.81 115 GLU B CA 1
ATOM 2553 C C . GLU B 1 115 ? -10.945 5.156 8.594 1 85.81 115 GLU B C 1
ATOM 2555 O O . GLU B 1 115 ? -11.727 4.609 9.367 1 85.81 115 GLU B O 1
ATOM 2560 N N . ALA B 1 116 ? -11.297 6.164 7.828 1 83 116 ALA B N 1
ATOM 2561 C CA . ALA B 1 116 ? -12.688 6.602 7.762 1 83 116 ALA B CA 1
ATOM 2562 C C . ALA B 1 116 ? -13.594 5.465 7.293 1 83 116 ALA B C 1
ATOM 2564 O O . ALA B 1 116 ? -14.688 5.273 7.828 1 83 116 ALA B O 1
ATOM 2565 N N . MET B 1 117 ? -13.148 4.695 6.316 1 84.75 117 MET B N 1
ATOM 2566 C CA . MET B 1 117 ? -13.898 3.551 5.812 1 84.75 117 MET B CA 1
ATOM 2567 C C . MET B 1 117 ? -14.055 2.48 6.891 1 84.75 117 MET B C 1
ATOM 2569 O O . MET B 1 117 ? -15.125 1.885 7.035 1 84.75 117 MET B O 1
ATOM 2573 N N . GLN B 1 118 ? -12.961 2.219 7.531 1 83.38 118 GLN B N 1
ATOM 2574 C CA . GLN B 1 118 ? -13 1.254 8.625 1 83.38 118 GLN B CA 1
ATOM 2575 C C . GLN B 1 118 ? -14.062 1.639 9.656 1 83.38 118 GLN B C 1
ATOM 2577 O O . GLN B 1 118 ? -14.844 0.792 10.102 1 83.38 118 GLN B O 1
ATOM 2582 N N . TYR B 1 119 ? -14.109 2.869 9.969 1 77.38 119 TYR B N 1
ATOM 2583 C CA . TYR B 1 119 ? -15.102 3.369 10.914 1 77.38 119 TYR B CA 1
ATOM 2584 C C . TYR B 1 119 ? -16.516 3.148 10.391 1 77.38 119 TYR B C 1
ATOM 2586 O O . TYR B 1 119 ? -17.391 2.688 11.125 1 77.38 119 TYR B O 1
ATOM 2594 N N . THR B 1 120 ? -16.734 3.535 9.203 1 77.31 120 THR B N 1
ATOM 2595 C CA . THR B 1 120 ? -18.047 3.379 8.578 1 77.31 120 THR B CA 1
ATOM 2596 C C . THR B 1 120 ? -18.484 1.917 8.602 1 77.31 120 THR B C 1
ATOM 2598 O O . THR B 1 120 ? -19.625 1.614 8.93 1 77.31 120 THR B O 1
ATOM 2601 N N . LEU B 1 121 ? -17.562 1.076 8.32 1 79.5 121 LEU B N 1
ATOM 2602 C CA . LEU B 1 121 ? -17.859 -0.352 8.297 1 79.5 121 LEU B CA 1
ATOM 2603 C C . LEU B 1 121 ? -18.156 -0.873 9.695 1 79.5 121 LEU B C 1
ATOM 2605 O O . LEU B 1 121 ? -19.109 -1.638 9.891 1 79.5 121 LEU B O 1
ATOM 2609 N N . MET B 1 122 ? -17.406 -0.459 10.57 1 75.81 122 MET B N 1
ATOM 2610 C CA . MET B 1 122 ? -17.594 -0.873 11.953 1 75.81 122 MET B CA 1
ATOM 2611 C C . MET B 1 122 ? -18.953 -0.397 12.477 1 75.81 122 MET B C 1
ATOM 2613 O O . MET B 1 122 ? -19.672 -1.151 13.141 1 75.81 122 MET B O 1
ATOM 2617 N N . ASN B 1 123 ? -19.328 0.808 12.156 1 72.38 123 ASN B N 1
ATOM 2618 C CA . ASN B 1 123 ? -20.609 1.363 12.578 1 72.38 123 ASN B CA 1
ATOM 2619 C C . ASN B 1 123 ? -21.781 0.634 11.93 1 72.38 123 ASN B C 1
ATOM 2621 O O . ASN B 1 123 ? -22.812 0.416 12.57 1 72.38 123 ASN B O 1
ATOM 2625 N N . PHE B 1 124 ? -21.688 0.294 10.773 1 74.81 124 PHE B N 1
ATOM 2626 C CA . PHE B 1 124 ? -22.734 -0.415 10.039 1 74.81 124 PHE B CA 1
ATOM 2627 C C . PHE B 1 124 ? -22.953 -1.806 10.625 1 74.81 124 PHE B C 1
ATOM 2629 O O . PHE B 1 124 ? -24.078 -2.285 10.695 1 74.81 124 PHE B O 1
ATOM 2636 N N . LEU B 1 125 ? -21.891 -2.402 11.078 1 75.5 125 LEU B N 1
ATOM 2637 C CA . LEU B 1 125 ? -21.938 -3.793 11.516 1 75.5 125 LEU B CA 1
ATOM 2638 C C . LEU B 1 125 ? -22.297 -3.879 13 1 75.5 125 LEU B C 1
ATOM 2640 O O . LEU B 1 125 ? -22.594 -4.961 13.508 1 75.5 125 LEU B O 1
ATOM 2644 N N . GLN B 1 126 ? -22.219 -2.779 13.516 1 70.5 126 GLN B N 1
ATOM 2645 C CA . GLN B 1 126 ? -22.484 -2.768 14.945 1 70.5 126 GLN B CA 1
ATOM 2646 C C . GLN B 1 126 ? -23.938 -3.162 15.242 1 70.5 126 GLN B C 1
ATOM 2648 O O . GLN B 1 126 ? -24.859 -2.758 14.523 1 70.5 126 GLN B O 1
ATOM 2653 N N . THR B 1 127 ? -24.016 -4.238 16.109 1 68.88 127 THR B N 1
ATOM 2654 C CA . THR B 1 127 ? -25.344 -4.637 16.594 1 68.88 127 THR B CA 1
ATOM 2655 C C . THR B 1 127 ? -25.562 -4.176 18.031 1 68.88 127 THR B C 1
ATOM 2657 O O . THR B 1 127 ? -24.625 -3.682 18.672 1 68.88 127 THR B O 1
ATOM 2660 N N . SER B 1 128 ? -26.938 -4.109 18.453 1 62.41 128 SER B N 1
ATOM 2661 C CA . SER B 1 128 ? -27.328 -3.672 19.781 1 62.41 128 SER B CA 1
ATOM 2662 C C . SER B 1 128 ? -26.453 -4.328 20.859 1 62.41 128 SER B C 1
ATOM 2664 O O . SER B 1 128 ? -26.188 -3.729 21.891 1 62.41 128 SER B O 1
ATOM 2666 N N . SER B 1 129 ? -26.125 -5.449 20.75 1 58.72 129 SER B N 1
ATOM 2667 C CA . SER B 1 129 ? -25.328 -6.145 21.766 1 58.72 129 SER B CA 1
ATOM 2668 C C . SER B 1 129 ? -23.891 -5.656 21.75 1 58.72 129 SER B C 1
ATOM 2670 O O . SER B 1 129 ? -23.156 -5.848 22.719 1 58.72 129 SER B O 1
ATOM 2672 N N . ASP B 1 130 ? -23.562 -5.117 20.703 1 52 130 ASP B N 1
ATOM 2673 C CA . ASP B 1 130 ? -22.172 -4.715 20.516 1 52 130 ASP B CA 1
ATOM 2674 C C . ASP B 1 130 ? -21.938 -3.287 21.016 1 52 130 ASP B C 1
ATOM 2676 O O . ASP B 1 130 ? -20.828 -2.771 20.922 1 52 130 ASP B O 1
ATOM 2680 N N . GLN B 1 131 ? -22.969 -2.545 21.297 1 51.66 131 GLN B N 1
ATOM 2681 C CA . GLN B 1 131 ? -22.828 -1.143 21.672 1 51.66 131 GLN B CA 1
ATOM 2682 C C . GLN B 1 131 ? -21.656 -0.948 22.625 1 51.66 131 GLN B C 1
ATOM 2684 O O . GLN B 1 131 ? -20.953 0.056 22.547 1 51.66 131 GLN B O 1
ATOM 2689 N N . GLU B 1 132 ? -21.609 -1.917 23.422 1 50.88 132 GLU B N 1
ATOM 2690 C CA . GLU B 1 132 ? -20.516 -1.819 24.375 1 50.88 132 GLU B CA 1
ATOM 2691 C C . GLU B 1 132 ? -19.156 -1.855 23.672 1 50.88 132 GLU B C 1
ATOM 2693 O O . GLU B 1 132 ? -18.188 -1.239 24.125 1 50.88 132 GLU B O 1
ATOM 2698 N N . ASP B 1 133 ? -19.25 -2.549 22.625 1 49.19 133 ASP B N 1
ATOM 2699 C CA . ASP B 1 133 ? -17.953 -2.826 22.016 1 49.19 133 ASP B CA 1
ATOM 2700 C C . ASP B 1 133 ? -17.469 -1.628 21.203 1 49.19 133 ASP B C 1
ATOM 2702 O O . ASP B 1 133 ? -16.266 -1.459 21 1 49.19 133 ASP B O 1
ATOM 2706 N N . LEU B 1 134 ? -18.328 -0.842 20.672 1 50.56 134 LEU B N 1
ATOM 2707 C CA . LEU B 1 134 ? -17.828 0.358 20 1 50.56 134 LEU B CA 1
ATOM 2708 C C . LEU B 1 134 ? -16.953 1.178 20.953 1 50.56 134 LEU B C 1
ATOM 2710 O 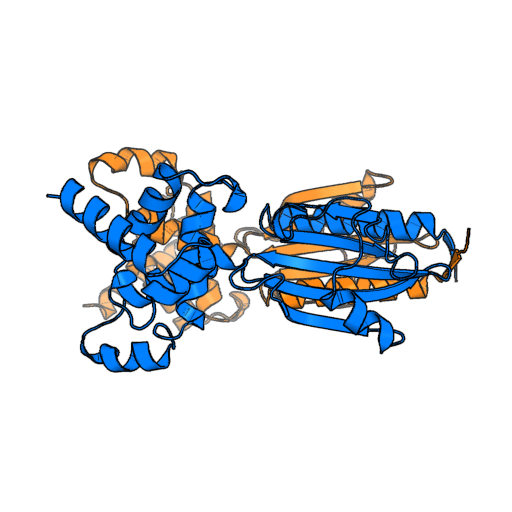O . LEU B 1 134 ? -16 1.834 20.516 1 50.56 134 LEU B O 1
ATOM 2714 N N . ASP B 1 135 ? -17.375 1.184 22.234 1 49.81 135 ASP B N 1
ATOM 2715 C CA . ASP B 1 135 ? -16.484 1.823 23.188 1 49.81 135 ASP B CA 1
ATOM 2716 C C . ASP B 1 135 ? -15.062 1.257 23.062 1 49.81 135 ASP B C 1
ATOM 2718 O O . ASP B 1 135 ? -14.086 1.983 23.234 1 49.81 135 ASP B O 1
ATOM 2722 N N . ILE B 1 136 ? -15.102 0.033 22.984 1 45 136 ILE B N 1
ATOM 2723 C CA . ILE B 1 136 ? -13.828 -0.672 23 1 45 136 ILE B CA 1
ATOM 2724 C C . ILE B 1 136 ? -13.039 -0.37 21.734 1 45 136 ILE B C 1
ATOM 2726 O O . ILE B 1 136 ? -11.82 -0.209 21.766 1 45 136 ILE B O 1
ATOM 2730 N N . LEU B 1 137 ? -13.781 -0.36 20.641 1 48.91 137 LEU B N 1
ATOM 2731 C CA . LEU B 1 137 ? -12.977 -0.161 19.438 1 48.91 137 LEU B CA 1
ATOM 2732 C C . LEU B 1 137 ? -12.484 1.28 19.344 1 48.91 137 LEU B C 1
ATOM 2734 O O . LEU B 1 137 ? -11.773 1.64 18.406 1 48.91 137 LEU B O 1
ATOM 2738 N N . GLY B 1 138 ? -12.773 2.027 20.406 1 53.41 138 GLY B N 1
ATOM 2739 C CA . GLY B 1 138 ? -12.219 3.367 20.516 1 53.41 138 GLY B CA 1
ATOM 2740 C C . GLY B 1 138 ? -12.828 4.348 19.531 1 53.41 138 GLY B C 1
ATOM 2741 O O . GLY B 1 138 ? -12.203 5.348 19.172 1 53.41 138 GLY B O 1
ATOM 2742 N N . ILE B 1 139 ? -13.828 3.941 18.844 1 54.34 139 ILE B N 1
ATOM 2743 C CA . ILE B 1 139 ? -14.477 4.746 17.812 1 54.34 139 ILE B CA 1
ATOM 2744 C C . ILE B 1 139 ? -15.023 6.031 18.438 1 54.34 139 ILE B C 1
ATOM 2746 O O . ILE B 1 139 ? -15.102 7.066 17.766 1 54.34 139 ILE B O 1
ATOM 2750 N N . ASN B 1 140 ? -15.219 6.047 19.734 1 56.06 140 ASN B N 1
ATOM 2751 C CA . ASN B 1 140 ? -15.68 7.258 20.406 1 56.06 140 ASN B CA 1
ATOM 2752 C C . ASN B 1 140 ? -14.516 8.086 20.922 1 56.06 140 ASN B C 1
ATOM 2754 O O . ASN B 1 140 ? -14.711 9.039 21.688 1 56.06 140 ASN B O 1
ATOM 2758 N N . THR B 1 141 ? -13.359 7.66 20.516 1 61.47 141 THR B N 1
ATOM 2759 C CA . THR B 1 141 ? -12.188 8.414 20.953 1 61.47 141 THR B CA 1
ATOM 2760 C C . THR B 1 141 ? -11.766 9.422 19.875 1 61.47 141 THR B C 1
ATOM 2762 O O . THR B 1 141 ? -12.062 9.242 18.703 1 61.47 141 THR B O 1
ATOM 2765 N N . PRO B 1 142 ? -11.375 10.586 20.391 1 64.06 142 PRO B N 1
ATOM 2766 C CA . PRO B 1 142 ? -10.852 11.594 19.469 1 64.06 142 PRO B CA 1
ATOM 2767 C C . PRO B 1 142 ? -9.984 10.992 18.375 1 64.06 142 PRO B C 1
ATOM 2769 O O . PRO B 1 142 ? -10.031 11.445 17.219 1 64.06 142 PRO B O 1
ATOM 2772 N N . 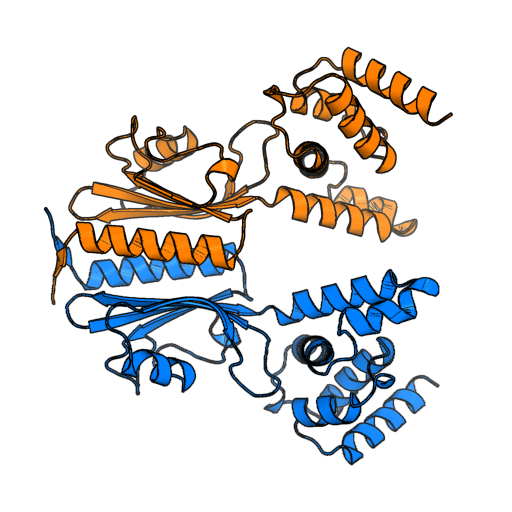SER B 1 143 ? -9.359 9.93 18.719 1 70.19 143 SER B N 1
ATOM 2773 C CA . SER B 1 143 ? -8.445 9.32 17.766 1 70.19 143 SER B CA 1
ATOM 2774 C C . SER B 1 143 ? -9.203 8.656 16.625 1 70.19 143 SER B C 1
ATOM 2776 O O . SER B 1 143 ? -8.703 8.578 15.492 1 70.19 143 SER B O 1
ATOM 2778 N N . ALA B 1 144 ? -10.422 8.312 16.953 1 72.75 144 ALA B N 1
ATOM 2779 C CA . ALA B 1 144 ? -11.219 7.645 15.938 1 72.75 144 ALA B CA 1
ATOM 2780 C C . ALA B 1 144 ? -11.969 8.656 15.07 1 72.75 144 ALA B C 1
ATOM 2782 O O . ALA B 1 144 ? -12.211 8.422 13.891 1 72.75 144 ALA B O 1
ATOM 2783 N N . LEU B 1 145 ? -12.18 9.812 15.648 1 80.06 145 LEU B N 1
ATOM 2784 C CA . LEU B 1 145 ? -12.992 10.805 14.953 1 80.06 145 LEU B CA 1
ATOM 2785 C C . LEU B 1 145 ? -12.141 11.617 13.984 1 80.06 145 LEU B C 1
ATOM 2787 O O . LEU B 1 145 ? -12.625 12.039 12.93 1 80.06 145 LEU B O 1
ATOM 2791 N N . ALA B 1 146 ? -10.883 11.703 14.305 1 81.81 146 ALA B N 1
ATOM 2792 C CA . ALA B 1 146 ? -10 12.578 13.547 1 81.81 146 ALA B CA 1
ATOM 2793 C C . ALA B 1 146 ? -9.898 12.133 12.094 1 81.81 146 ALA B C 1
ATOM 2795 O O . ALA B 1 146 ? -10.078 12.938 11.172 1 81.81 146 ALA B O 1
ATOM 2796 N N . PRO B 1 147 ? -9.766 10.812 11.922 1 80.88 147 PRO B N 1
ATOM 2797 C CA . PRO B 1 147 ? -9.695 10.391 10.516 1 80.88 147 PRO B CA 1
ATOM 2798 C C . PRO B 1 147 ? -10.984 10.656 9.75 1 80.88 147 PRO B C 1
ATOM 2800 O O . PRO B 1 147 ? -10.945 10.961 8.555 1 80.88 147 PRO B O 1
ATOM 2803 N N . ILE B 1 148 ? -12.039 10.562 10.375 1 85.38 148 ILE B N 1
ATOM 2804 C CA . ILE B 1 148 ? -13.328 10.773 9.719 1 85.38 148 ILE B CA 1
ATOM 2805 C C . ILE B 1 148 ? -13.477 12.25 9.344 1 85.38 148 ILE B C 1
ATOM 2807 O O . ILE B 1 148 ? -13.883 12.57 8.219 1 85.38 148 ILE B O 1
ATOM 2811 N N . ILE B 1 149 ? -13.141 13.047 10.281 1 88.25 149 ILE B N 1
ATOM 2812 C CA . ILE B 1 149 ? -13.195 14.484 10.047 1 88.25 149 ILE B CA 1
ATOM 2813 C C . ILE B 1 149 ? -12.266 14.859 8.898 1 88.25 149 ILE B C 1
ATOM 2815 O O . ILE B 1 149 ? -12.664 15.562 7.969 1 88.25 149 ILE B O 1
ATOM 2819 N N . GLN B 1 150 ? -11.117 14.305 8.922 1 87.69 150 GLN B N 1
ATOM 2820 C CA . GLN B 1 150 ? -10.133 14.609 7.895 1 87.69 150 GLN B CA 1
ATOM 2821 C C . GLN B 1 150 ? -10.578 14.078 6.535 1 87.69 150 GLN B C 1
ATOM 2823 O O . GLN B 1 150 ? -10.352 14.727 5.508 1 87.69 150 GLN B O 1
ATOM 2828 N N . ALA B 1 151 ? -11.141 12.953 6.57 1 89.12 151 ALA B N 1
ATOM 2829 C CA . ALA B 1 151 ? -11.648 12.391 5.32 1 89.12 151 ALA B CA 1
ATOM 2830 C C . ALA B 1 151 ? -12.703 13.297 4.699 1 89.12 151 ALA B C 1
ATOM 2832 O O . ALA B 1 151 ? -12.727 13.492 3.479 1 89.12 151 ALA B O 1
ATOM 2833 N N . SER B 1 152 ? -13.547 13.805 5.492 1 89.88 152 SER B N 1
ATOM 2834 C CA . SER B 1 152 ? -14.57 14.727 5.004 1 89.88 152 SER B CA 1
ATOM 2835 C C . SER B 1 152 ? -13.953 15.992 4.418 1 89.88 152 SER B C 1
ATOM 2837 O O . SER B 1 152 ? -14.383 16.469 3.369 1 89.88 152 SER B O 1
ATOM 2839 N N . ILE B 1 153 ? -12.953 16.484 5.055 1 90 153 ILE B N 1
ATOM 2840 C CA . ILE B 1 153 ? -12.234 17.656 4.578 1 90 153 ILE B CA 1
ATOM 2841 C C . ILE B 1 153 ? -11.57 17.344 3.236 1 90 153 ILE B C 1
ATOM 2843 O O . ILE B 1 153 ? -11.695 18.125 2.281 1 90 153 ILE B O 1
ATOM 2847 N N . GLN B 1 154 ? -10.938 16.172 3.152 1 86.94 154 GLN B N 1
ATOM 2848 C CA . GLN B 1 154 ? -10.211 15.773 1.949 1 86.94 154 GLN B CA 1
ATOM 2849 C C . GLN B 1 154 ? -11.164 15.609 0.769 1 86.94 154 GLN B C 1
ATOM 2851 O O . GLN B 1 154 ? -10.781 15.828 -0.381 1 86.94 154 GLN B O 1
ATOM 2856 N N . SER B 1 155 ? -12.328 15.281 1.043 1 87.12 155 SER B N 1
ATOM 2857 C CA . SER B 1 155 ? -13.312 15.039 -0.007 1 87.12 155 SER B CA 1
ATOM 2858 C C . SER B 1 155 ? -13.672 16.328 -0.733 1 87.12 155 SER B C 1
ATOM 2860 O O . SER B 1 155 ? -14.211 16.297 -1.84 1 87.12 155 SER B O 1
ATOM 2862 N N . THR B 1 156 ? -13.375 17.438 -0.08 1 87.5 156 THR B N 1
ATOM 2863 C CA . THR B 1 156 ? -13.641 18.719 -0.723 1 87.5 156 THR B CA 1
ATOM 2864 C C . THR B 1 156 ? -12.57 19.031 -1.766 1 87.5 156 THR B C 1
ATOM 2866 O O . THR B 1 156 ? -12.742 19.922 -2.59 1 87.5 156 THR B O 1
ATOM 2869 N N . ASN B 1 157 ? -11.43 18.25 -1.772 1 82.06 157 ASN B N 1
ATOM 2870 C CA . ASN B 1 157 ? -10.289 18.406 -2.67 1 82.06 157 ASN B CA 1
ATOM 2871 C C . ASN B 1 157 ? -9.688 19.812 -2.566 1 82.06 157 ASN B C 1
ATOM 2873 O O . ASN B 1 157 ? -9.242 20.375 -3.568 1 82.06 157 ASN B O 1
ATOM 2877 N N . LYS B 1 158 ? -9.875 20.547 -1.424 1 84.38 158 LYS B N 1
ATOM 2878 C CA . LYS B 1 158 ? -9.312 21.859 -1.109 1 84.38 158 LYS B CA 1
ATOM 2879 C C . LYS B 1 158 ? -8.664 21.859 0.274 1 84.38 158 LYS B C 1
ATOM 2881 O O . LYS B 1 158 ? -9.195 21.266 1.212 1 84.38 158 LYS B O 1
ATOM 2886 N N . PRO B 1 159 ? -7.449 22.578 0.24 1 81.69 159 PRO B N 1
ATOM 2887 C CA . PRO B 1 159 ? -6.934 22.781 1.598 1 81.69 159 PRO B CA 1
ATOM 2888 C C . PRO B 1 159 ? -7.852 23.641 2.457 1 81.69 159 PRO B C 1
ATOM 2890 O O . PRO B 1 159 ? -8.508 24.547 1.944 1 81.69 159 PRO B O 1
ATOM 2893 N N . VAL B 1 160 ? -7.828 23.406 3.719 1 87.12 160 VAL B N 1
ATOM 2894 C CA . VAL B 1 160 ? -8.695 24.094 4.664 1 87.12 160 VAL B CA 1
ATOM 2895 C C . VAL B 1 160 ? -8.453 25.594 4.594 1 87.12 160 VAL B C 1
ATOM 2897 O O . VAL B 1 160 ? -9.383 26.391 4.738 1 87.12 160 VAL B O 1
ATOM 2900 N N . SER B 1 161 ? -7.266 25.969 4.281 1 86.12 161 SER B N 1
ATOM 2901 C CA . SER B 1 161 ? -6.902 27.391 4.195 1 86.12 161 SER B CA 1
ATOM 2902 C C . SER B 1 161 ? -7.668 28.094 3.08 1 86.12 161 SER B C 1
ATOM 2904 O O . SER B 1 161 ? -7.824 29.312 3.104 1 86.12 161 SER B O 1
ATOM 2906 N N . ASN B 1 162 ? -8.172 27.391 2.188 1 90.62 162 ASN B N 1
ATOM 2907 C CA . ASN B 1 162 ? -8.898 27.953 1.055 1 90.62 162 ASN B CA 1
ATOM 2908 C C . ASN B 1 162 ? -10.406 27.781 1.218 1 90.62 162 ASN B C 1
ATOM 2910 O O . ASN B 1 162 ? -11.172 28.078 0.301 1 90.62 162 ASN B O 1
ATOM 2914 N N . PHE B 1 163 ? -10.75 27.281 2.34 1 92.31 163 PHE B N 1
ATOM 2915 C CA . PHE B 1 163 ? -12.164 27.016 2.549 1 92.31 163 PHE B CA 1
ATOM 2916 C C . PHE B 1 163 ? -12.969 28.297 2.598 1 92.31 163 PHE B C 1
ATOM 2918 O O . PHE B 1 163 ? -12.547 29.281 3.221 1 92.31 163 PHE B O 1
ATOM 2925 N N . LYS B 1 164 ? -14.055 28.344 1.871 1 94.38 164 LYS B N 1
ATOM 2926 C CA . LYS B 1 164 ? -15.125 29.312 2.055 1 94.38 164 LYS B CA 1
ATOM 2927 C C . LYS B 1 164 ? -16.266 28.734 2.877 1 94.38 164 LYS B C 1
ATOM 2929 O O . LYS B 1 164 ? -16.219 27.562 3.271 1 94.38 164 LYS B O 1
ATOM 2934 N N . LYS B 1 165 ? -17.156 29.562 3.225 1 93.62 165 LYS B N 1
ATOM 2935 C CA . LYS B 1 165 ? -18.281 29.125 4.051 1 93.62 165 LYS B CA 1
ATOM 2936 C C . LYS B 1 165 ? -18.953 27.891 3.451 1 93.62 165 LYS B C 1
ATOM 2938 O O . LYS B 1 165 ? -19.281 26.953 4.172 1 93.62 165 LYS B O 1
ATOM 2943 N N . ALA B 1 166 ? -19.125 27.906 2.18 1 94.19 166 ALA B N 1
ATOM 2944 C CA . ALA B 1 166 ? -19.781 26.797 1.506 1 94.19 166 ALA B CA 1
ATOM 2945 C C . ALA B 1 166 ? -19.031 25.484 1.722 1 94.19 166 ALA B C 1
ATOM 2947 O O . ALA B 1 166 ? -19.641 24.422 1.874 1 94.19 166 ALA B O 1
ATOM 2948 N N . ASP B 1 167 ? -17.719 25.594 1.751 1 94.5 167 ASP B N 1
ATOM 2949 C CA . ASP B 1 167 ? -16.891 24.406 1.964 1 94.5 167 ASP B CA 1
ATOM 2950 C C . ASP B 1 167 ? -17.062 23.859 3.379 1 94.5 167 ASP B C 1
ATOM 2952 O O . ASP B 1 167 ? -17.203 22.656 3.57 1 94.5 167 ASP B O 1
ATOM 2956 N N . ARG B 1 168 ? -17.062 24.781 4.324 1 95.06 168 ARG B N 1
ATOM 2957 C CA . ARG B 1 168 ? -17.234 24.391 5.715 1 95.06 168 ARG B CA 1
ATOM 2958 C C . ARG B 1 168 ? -18.609 23.766 5.941 1 95.06 168 ARG B C 1
ATOM 2960 O O . ARG B 1 168 ? -18.719 22.75 6.648 1 95.06 168 ARG B O 1
ATOM 2967 N N . LEU B 1 169 ? -19.609 24.25 5.32 1 95 169 LEU B N 1
ATOM 2968 C CA . LEU B 1 169 ? -20.953 23.719 5.434 1 95 169 LEU B CA 1
ATOM 2969 C C . LEU B 1 169 ? -21.016 22.312 4.844 1 95 169 LEU B C 1
ATOM 2971 O O . LEU B 1 169 ? -21.688 21.438 5.395 1 95 169 LEU B O 1
ATOM 2975 N N . LYS B 1 170 ? -20.344 22.141 3.775 1 94 170 LYS B N 1
ATOM 2976 C CA . LYS B 1 170 ? -20.297 20.812 3.148 1 94 170 LYS B CA 1
ATOM 2977 C C . LYS B 1 170 ? -19.703 19.781 4.09 1 94 170 LYS B C 1
ATOM 2979 O O . LYS B 1 170 ? -20.219 18.672 4.223 1 94 170 LYS B O 1
ATOM 2984 N N . VAL B 1 171 ? -18.609 20.141 4.719 1 95.06 171 VAL B N 1
ATOM 2985 C CA . VAL B 1 171 ? -17.938 19.25 5.652 1 95.06 171 VAL B CA 1
ATOM 2986 C C . VAL B 1 171 ? -18.859 18.938 6.828 1 95.06 171 VAL B C 1
ATOM 2988 O O . VAL B 1 171 ? -19.047 17.781 7.191 1 95.06 171 VAL B O 1
ATOM 2991 N N . VAL B 1 172 ? -19.438 19.953 7.402 1 94.94 172 VAL B N 1
ATOM 2992 C CA . VAL B 1 172 ? -20.312 19.781 8.562 1 94.94 172 VAL B CA 1
ATOM 2993 C C . VAL B 1 172 ? -21.516 18.922 8.18 1 94.94 172 VAL B C 1
ATOM 2995 O O . VAL B 1 172 ? -21.938 18.047 8.945 1 94.94 172 VAL B O 1
ATOM 2998 N N . ARG B 1 173 ? -22.062 19.109 7.035 1 93.56 173 ARG B N 1
ATOM 2999 C CA . ARG B 1 173 ? -23.188 18.312 6.539 1 93.56 173 ARG B CA 1
ATOM 3000 C C . ARG B 1 173 ? -22.797 16.844 6.422 1 93.56 173 ARG B C 1
ATOM 3002 O O . ARG B 1 173 ? -23.547 15.961 6.848 1 93.56 173 ARG B O 1
ATOM 3009 N N . ASP B 1 174 ? -21.688 16.656 5.816 1 92.38 174 ASP B N 1
ATOM 3010 C CA . ASP B 1 174 ? -21.188 15.297 5.652 1 92.38 174 ASP B CA 1
ATOM 3011 C C . ASP B 1 174 ? -21.047 14.594 7 1 92.38 174 ASP B C 1
ATOM 3013 O O . ASP B 1 174 ? -21.5 13.461 7.168 1 92.38 174 ASP B O 1
ATOM 3017 N N . LEU B 1 175 ? -20.438 15.289 7.949 1 91.56 175 LEU B N 1
ATOM 3018 C CA . LEU B 1 175 ? -20.203 14.727 9.273 1 91.56 175 LEU B CA 1
ATOM 3019 C C . LEU B 1 175 ? -21.516 14.5 10.016 1 91.56 175 LEU B C 1
ATOM 3021 O O . LEU B 1 175 ? -21.656 13.523 10.758 1 91.56 175 LEU B O 1
ATOM 3025 N N . ASP B 1 176 ? -22.453 15.344 9.805 1 88.69 176 ASP B N 1
ATOM 3026 C CA . ASP B 1 176 ? -23.781 15.172 10.398 1 88.69 176 ASP B CA 1
ATOM 3027 C C . ASP B 1 176 ? -24.469 13.922 9.852 1 88.69 176 ASP B C 1
ATOM 3029 O O . ASP B 1 176 ? -25.016 13.117 10.617 1 88.69 176 ASP B O 1
ATOM 3033 N N . LYS B 1 177 ? -24.438 13.758 8.578 1 85.25 177 LYS B N 1
ATOM 3034 C CA . LYS B 1 177 ? -25.031 12.602 7.926 1 85.25 177 LYS B CA 1
ATOM 3035 C C . LYS B 1 177 ? -24.438 11.297 8.453 1 85.25 177 LYS B C 1
ATOM 3037 O O . LYS B 1 177 ? -25.141 10.289 8.555 1 85.25 177 LYS B O 1
ATOM 3042 N N . ARG B 1 178 ? -23.219 11.383 8.828 1 80.31 178 ARG B N 1
ATOM 3043 C CA . ARG B 1 178 ? -22.516 10.195 9.312 1 80.31 178 ARG B CA 1
ATOM 3044 C C . ARG B 1 178 ? -22.75 10.008 10.812 1 80.31 178 ARG B C 1
ATOM 3046 O O . ARG B 1 178 ? -22.25 9.039 11.398 1 80.31 178 ARG B O 1
ATOM 3053 N N . GLY B 1 179 ? -23.406 11.047 11.406 1 81.5 179 GLY B N 1
ATOM 3054 C CA . GLY B 1 179 ? -23.719 10.945 12.82 1 81.5 179 GLY B CA 1
ATOM 3055 C C . GLY B 1 179 ? -22.562 11.375 13.719 1 81.5 179 GLY B C 1
ATOM 3056 O O . GLY B 1 179 ? -22.594 11.133 14.93 1 81.5 179 GLY B O 1
ATOM 3057 N N . ILE B 1 180 ? -21.547 11.93 13.172 1 85.94 180 ILE B N 1
ATOM 3058 C CA . ILE B 1 180 ? -20.344 12.281 13.906 1 85.94 180 ILE B CA 1
ATOM 3059 C C . ILE B 1 180 ? -20.672 13.359 14.938 1 85.94 180 ILE B C 1
ATOM 3061 O O . ILE B 1 180 ? -20.078 13.383 16.016 1 85.94 180 ILE B O 1
ATOM 3065 N N . LEU B 1 181 ? -21.641 14.195 14.641 1 87.94 181 LEU B N 1
ATOM 3066 C CA . LEU B 1 181 ? -21.984 15.328 15.5 1 87.94 181 LEU B CA 1
ATOM 3067 C C . LEU B 1 181 ? -22.625 14.852 16.797 1 87.94 181 LEU B C 1
ATOM 3069 O O . LEU B 1 181 ? -22.734 15.617 17.75 1 87.94 181 LEU B O 1
ATOM 3073 N N . GLN B 1 182 ? -22.969 13.625 16.844 1 82.5 182 GLN B N 1
ATOM 3074 C CA . GLN B 1 182 ? -23.609 13.062 18.047 1 82.5 182 GLN B CA 1
ATOM 3075 C C . GLN B 1 182 ? -22.562 12.539 19.016 1 82.5 182 GLN B C 1
ATOM 3077 O O . GLN B 1 182 ? -22.891 12.211 20.156 1 82.5 182 GLN B O 1
ATOM 3082 N N . ILE B 1 183 ? -21.406 12.359 18.578 1 81.56 183 ILE B N 1
ATOM 3083 C CA . ILE B 1 183 ? -20.328 11.812 19.391 1 81.56 183 ILE B CA 1
ATOM 3084 C C . ILE B 1 183 ? -19.781 12.906 20.312 1 81.56 183 ILE B C 1
ATOM 3086 O O . ILE B 1 183 ? -19.641 14.055 19.891 1 81.56 183 ILE B O 1
ATOM 3090 N N . GLN B 1 184 ? -19.391 12.477 21.453 1 81.81 184 GLN B N 1
ATOM 3091 C CA . GLN B 1 184 ? -18.844 13.414 22.438 1 81.81 184 GLN B CA 1
ATOM 3092 C C . GLN B 1 184 ? -17.578 14.086 21.906 1 81.81 184 GLN B C 1
ATOM 3094 O O . GLN B 1 184 ? -16.734 13.438 21.281 1 81.81 184 GLN B O 1
ATOM 3099 N N . ASN B 1 185 ? -17.438 15.406 22.078 1 86.31 185 ASN B N 1
ATOM 3100 C CA . ASN B 1 185 ? -16.281 16.234 21.781 1 86.31 185 ASN B CA 1
ATOM 3101 C C . ASN B 1 185 ? -16.094 16.406 20.266 1 86.31 185 ASN B C 1
ATOM 3103 O O . ASN B 1 185 ? -15.078 16.953 19.828 1 86.31 185 ASN B O 1
ATOM 3107 N N . SER B 1 186 ? -17.062 15.906 19.516 1 89.56 186 SER B N 1
ATOM 3108 C CA . SER B 1 186 ? -16.938 16.016 18.062 1 89.56 186 SER B CA 1
ATOM 3109 C C . SER B 1 186 ? -16.859 17.469 17.625 1 89.56 186 SER B C 1
ATOM 3111 O O . SER B 1 186 ? -16.031 17.812 16.766 1 89.56 186 SER B O 1
ATOM 3113 N N . VAL B 1 187 ? -17.641 18.297 18.297 1 92.25 187 VAL B N 1
ATOM 3114 C CA . VAL B 1 187 ? -17.703 19.703 17.891 1 92.25 187 VAL B CA 1
ATOM 3115 C C . VAL B 1 187 ? -16.344 20.359 18.078 1 92.25 187 VAL B C 1
ATOM 3117 O O . VAL B 1 187 ? -15.875 21.094 17.203 1 92.25 187 VAL B O 1
ATOM 3120 N N . ARG B 1 188 ? -15.766 20.078 19.172 1 91.81 188 ARG B N 1
ATOM 3121 C CA . ARG B 1 188 ? -14.438 20.625 19.438 1 91.81 188 ARG B CA 1
ATOM 3122 C C . ARG B 1 188 ? -13.43 20.172 18.391 1 91.81 188 ARG B C 1
ATOM 3124 O O . ARG B 1 188 ? -12.656 20.984 17.875 1 91.81 188 ARG B O 1
ATOM 3131 N N . LEU B 1 189 ? -13.445 18.938 18.047 1 89.44 189 LEU B N 1
ATOM 3132 C CA . LEU B 1 189 ? -12.492 18.359 17.109 1 89.44 189 LEU B CA 1
ATOM 3133 C C . LEU B 1 189 ? -12.703 18.938 15.711 1 89.44 189 LEU B C 1
ATOM 3135 O O . LEU B 1 189 ? -11.727 19.234 15.008 1 89.44 189 LEU B O 1
ATOM 3139 N N . ILE B 1 190 ? -13.922 19.125 15.359 1 92.62 190 ILE B N 1
ATOM 3140 C CA . ILE B 1 190 ? -14.25 19.703 14.055 1 92.62 190 ILE B CA 1
ATOM 3141 C C . ILE B 1 190 ? -13.773 21.141 13.992 1 92.62 190 ILE B C 1
ATOM 3143 O O . ILE B 1 190 ? -13.188 21.578 12.992 1 92.62 190 ILE B O 1
ATOM 3147 N N . ALA B 1 191 ? -14.055 21.844 15.062 1 94.12 191 ALA B N 1
ATOM 3148 C CA . ALA B 1 191 ? -13.633 23.234 15.133 1 94.12 191 ALA B CA 1
ATOM 3149 C C . ALA B 1 191 ? -12.125 23.359 14.953 1 94.12 191 ALA B C 1
ATOM 3151 O O . ALA B 1 191 ? -11.656 24.188 14.156 1 94.12 191 ALA B O 1
ATOM 3152 N N . ASP B 1 192 ? -11.422 22.531 15.617 1 91.06 192 ASP B N 1
ATOM 3153 C CA . ASP B 1 192 ? -9.969 22.516 15.531 1 91.06 192 ASP B CA 1
ATOM 3154 C C . ASP B 1 192 ? -9.508 22.219 14.109 1 91.06 192 ASP B C 1
ATOM 3156 O O . ASP B 1 192 ? -8.602 22.875 13.586 1 91.06 192 ASP B O 1
ATOM 3160 N N . ALA B 1 193 ? -10.094 21.281 13.492 1 89.56 193 ALA B N 1
ATOM 3161 C CA . ALA B 1 193 ? -9.711 20.844 12.156 1 89.56 193 ALA B CA 1
ATOM 3162 C C . ALA B 1 193 ? -9.992 21.922 11.117 1 89.56 193 ALA B C 1
ATOM 3164 O O . ALA B 1 193 ? -9.234 22.078 10.156 1 89.56 193 ALA B O 1
ATOM 3165 N N . LEU B 1 194 ? -11.055 22.672 11.281 1 92.62 194 LEU B N 1
ATOM 3166 C CA . LEU B 1 194 ? -11.469 23.672 10.312 1 92.62 194 LEU B CA 1
ATOM 3167 C C . LEU B 1 194 ? -10.875 25.031 10.648 1 92.62 194 LEU B C 1
ATOM 3169 O O . LEU B 1 194 ? -10.977 25.984 9.859 1 92.62 194 LEU B O 1
ATOM 3173 N N . GLY B 1 195 ? -10.297 25.141 11.766 1 91.12 195 GLY B N 1
ATOM 3174 C CA . GLY B 1 195 ? -9.695 26.406 12.188 1 91.12 195 GLY B CA 1
ATOM 3175 C C . GLY B 1 195 ? -10.727 27.469 12.508 1 91.12 195 GLY B C 1
ATOM 3176 O O . GLY B 1 195 ? -10.555 28.641 12.133 1 91.12 195 GLY B O 1
ATOM 3177 N N . VAL B 1 196 ? -11.82 27.109 13.109 1 94.44 196 VAL B N 1
ATOM 3178 C CA . VAL B 1 196 ? -12.859 28.062 13.492 1 94.44 196 VAL B CA 1
ATOM 3179 C C . VAL B 1 196 ? -13.273 27.812 14.945 1 94.44 196 VAL B C 1
ATOM 3181 O O . VAL B 1 196 ? -12.781 26.875 15.586 1 94.44 196 VAL B O 1
ATOM 3184 N N . SER B 1 197 ? -14.086 28.672 15.516 1 94.5 197 SER B N 1
ATOM 3185 C CA . SER B 1 197 ? -14.555 28.516 16.891 1 94.5 197 SER B CA 1
ATOM 3186 C C . SER B 1 197 ? -15.664 27.469 16.984 1 94.5 197 SER B C 1
ATOM 3188 O O . SER B 1 197 ? -16.328 27.172 15.992 1 94.5 197 SER B O 1
ATOM 3190 N N . ARG B 1 198 ? -15.852 26.953 18.219 1 95.31 198 ARG B N 1
ATOM 3191 C CA . ARG B 1 198 ? -16.969 26.047 18.453 1 95.31 198 ARG B CA 1
ATOM 3192 C C . ARG B 1 198 ? -18.297 26.719 18.141 1 95.31 198 ARG B C 1
ATOM 3194 O O . ARG B 1 198 ? -19.234 26.094 17.625 1 95.31 198 ARG B O 1
ATOM 3201 N N . TYR B 1 199 ? -18.344 27.969 18.422 1 95.31 199 TYR B N 1
ATOM 3202 C CA . TYR B 1 199 ? -19.531 28.75 18.141 1 95.31 199 TYR B CA 1
ATOM 3203 C C . TYR B 1 199 ? -19.859 28.734 16.641 1 95.31 199 TYR B C 1
ATOM 3205 O O . TYR B 1 199 ? -21.016 28.547 16.266 1 95.31 199 TYR B O 1
ATOM 3213 N N . SER B 1 200 ? -18.859 28.891 15.844 1 95.81 200 SER B N 1
ATOM 3214 C CA . SER B 1 200 ? -19.047 28.859 14.398 1 95.81 200 SER B CA 1
ATOM 3215 C C . SER B 1 200 ? -19.609 27.5 13.945 1 95.81 200 SER B C 1
ATOM 3217 O O . SER B 1 200 ? -20.469 27.453 13.07 1 95.81 200 SER B O 1
ATOM 3219 N N . ILE B 1 201 ? -19.109 26.375 14.531 1 96.25 201 ILE B N 1
ATOM 3220 C CA . ILE B 1 201 ? -19.562 25.047 14.172 1 96.25 201 ILE B CA 1
ATOM 3221 C C . ILE B 1 201 ? -21.047 24.906 14.484 1 96.25 201 ILE B C 1
ATOM 3223 O O . ILE B 1 201 ? -21.812 24.375 13.68 1 96.25 201 ILE B O 1
ATOM 3227 N N . TYR B 1 202 ? -21.469 25.438 15.594 1 95.38 202 TYR B N 1
ATOM 3228 C CA . TYR B 1 202 ? -22.875 25.375 15.953 1 95.38 202 TYR B CA 1
ATOM 3229 C C . TYR B 1 202 ? -23.734 26.156 14.969 1 95.38 202 TYR B C 1
ATOM 3231 O O . TYR B 1 202 ? -24.844 25.734 14.641 1 95.38 202 TYR B O 1
ATOM 3239 N N . ASN B 1 203 ? -23.172 27.219 14.578 1 95.5 203 ASN B N 1
ATOM 3240 C CA . ASN B 1 203 ? -23.875 28 13.555 1 95.5 203 ASN B CA 1
ATOM 3241 C C . ASN B 1 203 ? -24.031 27.203 12.258 1 95.5 203 ASN B C 1
ATOM 3243 O O . ASN B 1 203 ? -25.078 27.234 11.625 1 95.5 203 ASN B O 1
ATOM 3247 N N . TYR B 1 204 ? -22.969 26.562 11.859 1 95.5 204 TYR B N 1
ATOM 3248 C CA . TYR B 1 204 ? -23.016 25.75 10.656 1 95.5 204 TYR B CA 1
ATOM 3249 C C . TYR B 1 204 ? -24.031 24.609 10.805 1 95.5 204 TYR B C 1
ATOM 3251 O O . TYR B 1 204 ? -24.75 24.297 9.859 1 95.5 204 TYR B O 1
ATOM 3259 N N . ILE B 1 205 ? -24.016 24 11.977 1 94.81 205 ILE B N 1
ATOM 3260 C CA . ILE B 1 205 ? -24.938 22.906 12.258 1 94.81 205 ILE B CA 1
ATOM 3261 C C . ILE B 1 205 ? -26.375 23.391 12.102 1 94.81 205 ILE B C 1
ATOM 3263 O O . ILE B 1 205 ? -27.188 22.734 11.453 1 94.81 205 ILE B O 1
ATOM 3267 N N . LYS B 1 206 ? -26.656 24.531 12.664 1 94.25 206 LYS B N 1
ATOM 3268 C CA . LYS B 1 206 ? -28 25.109 12.562 1 94.25 206 LYS B CA 1
ATOM 3269 C C . LYS B 1 206 ? -28.375 25.375 11.109 1 94.25 206 LYS B C 1
ATOM 3271 O O . LYS B 1 206 ? -29.5 25.094 10.695 1 94.25 206 LYS B O 1
ATOM 3276 N N . GLU B 1 207 ? -27.484 25.844 10.398 1 94.31 207 GLU B N 1
ATOM 3277 C CA . GLU B 1 207 ? -27.734 26.156 8.992 1 94.31 207 GLU B CA 1
ATOM 3278 C C . GLU B 1 207 ? -27.969 24.891 8.172 1 94.31 207 GLU B C 1
ATOM 3280 O O . GLU B 1 207 ? -28.844 24.844 7.32 1 94.31 207 GLU B O 1
ATOM 3285 N N . VAL B 1 208 ? -27.156 23.844 8.359 1 92.88 208 VAL B N 1
ATOM 3286 C CA . VAL B 1 208 ? -27.266 22.578 7.641 1 92.88 208 VAL B CA 1
ATOM 3287 C C . VAL B 1 208 ? -28.594 21.906 7.957 1 92.88 208 VAL B C 1
ATOM 3289 O O . VAL B 1 208 ? -29.25 21.359 7.07 1 92.88 208 VAL B O 1
ATOM 3292 N N . ARG B 1 209 ? -28.969 21.953 9.148 1 89.81 209 ARG B N 1
ATOM 3293 C CA . ARG B 1 209 ? -30.188 21.281 9.578 1 89.81 209 ARG B CA 1
ATOM 3294 C C . ARG B 1 209 ? -31.422 22.062 9.141 1 89.81 209 ARG B C 1
ATOM 3296 O O . ARG B 1 209 ? -32.5 21.5 8.977 1 89.81 209 ARG B O 1
ATOM 3303 N N . LYS B 1 210 ? -31.344 23.344 8.984 1 86.81 210 LYS B N 1
ATOM 3304 C CA . LYS B 1 210 ? -32.438 24.141 8.445 1 86.81 210 LYS B CA 1
ATOM 3305 C C . LYS B 1 210 ? -32.688 23.844 6.969 1 86.81 210 LYS B C 1
ATOM 3307 O O . LYS B 1 210 ? -33.812 23.812 6.508 1 86.81 210 LYS B O 1
ATOM 3312 N N . GLU B 1 211 ? -31.594 23.609 6.293 1 77.94 211 GLU B N 1
ATOM 3313 C CA . GLU B 1 211 ? -31.688 23.312 4.867 1 77.94 211 GLU B CA 1
ATOM 3314 C C . GLU B 1 211 ? -32.281 21.922 4.629 1 77.94 211 GLU B C 1
ATOM 3316 O O . GLU B 1 211 ? -32.938 21.688 3.615 1 77.94 211 GLU B O 1
ATOM 3321 N N . ASP B 1 212 ? -31.984 20.953 5.438 1 69.62 212 ASP B N 1
ATOM 3322 C CA . ASP B 1 212 ? -32.469 19.578 5.262 1 69.62 212 ASP B CA 1
ATOM 3323 C C . ASP B 1 212 ? -33.938 19.453 5.68 1 69.62 212 ASP B C 1
ATOM 3325 O O . ASP B 1 212 ? -34.562 18.422 5.434 1 69.62 212 ASP B O 1
ATOM 3329 N N . HIS B 1 213 ? -34.531 20.531 6.332 1 58.97 213 HIS B N 1
ATOM 3330 C CA . HIS B 1 213 ? -35.969 20.609 6.555 1 58.97 213 HIS B CA 1
ATOM 3331 C C . HIS B 1 213 ? -36.625 21.609 5.598 1 58.97 213 HIS B C 1
ATOM 3333 O O . HIS B 1 213 ? -36 22.609 5.23 1 58.97 213 HIS B O 1
#

Nearest PDB structures (foldseek):
  3b33-assembly1_A-2  TM=4.908E-01  e=9.698E-02  Vibrio parahaemolyticus RIMD 2210633
  5wbf-assembly3_C  TM=4.419E-01  e=1.716E-01  Helicobacter pylori 26695
  6fu4-assembly2_B  TM=4.285E-01  e=4.526E-01  Pseudomonas aeruginosa PAO1
  2lf2-assembly1_A  TM=2.690E-01  e=1.264E+00  Cytophaga hutchinsonii ATCC 33406
  7c3m-assembly2_B  TM=2.085E-01  e=1.128E+00  Homo sapiens